Protein 6R45 (pdb70)

Foldseek 3Di:
DDDKDKDKAQDDPVCLVLVLQLQQCFVDPPGRVCVQPVPCSSLSSCLQPVLCVVPPSRQKIFMAIRVRRGFKMKGKFLALVVSVVCCVPPVLVVSCVVAPADDPCPVPDGPSNLLSPLSVVADRPDPPCVQWGIEMDMGGHPVDDLVNVLVVVVVSVVVSVVVPIQKYKYKDQPVPVVVVVSCVVSPKAFDDWDQGSNTTTTIIMDTD/DKDKDKAADDPVCLVVQLQLQCVQVDCVQPVPCSSLSCLQAPVLCVVPPSRQKIFMAISVRRTFKMKGKFLAPVVSQVCCLVPSLVVSCVVQDQDDPPPVVDRPSNLSSNLSVVADTDDPPCVQWRIEMGMTGHPPDDLVVVLVVVVVSVCVSVVVVTQKYKYWAQPPPVVVVVSCVVVPWDFDAWDCSRPTITTIIMDTD

Structure (mmCIF, N/CA/C/O backbone):
data_6R45
#
_entry.id   6R45
#
_cell.length_a   43.250
_cell.length_b   43.520
_cell.length_c   59.840
_cell.angle_alpha   87.52
_cell.angle_beta   85.24
_cell.angle_gamma   87.58
#
_symmetry.space_group_name_H-M   'P 1'
#
loop_
_entity.id
_entity.type
_entity.pdbx_description
1 polymer O-GlcNAcase
2 non-polymer 2-AMINO-2-HYDROXYMETHYL-PROPANE-1,3-DIOL
3 water water
#
loop_
_atom_site.group_PDB
_atom_site.id
_atom_site.type_symbol
_atom_site.label_atom_id
_atom_site.label_alt_id
_atom_site.label_comp_id
_atom_site.label_asym_id
_atom_site.label_entity_id
_atom_site.label_seq_id
_atom_site.pdbx_PDB_ins_code
_atom_site.Cartn_x
_atom_site.Cartn_y
_atom_site.Cartn_z
_atom_site.occupancy
_atom_site.B_iso_or_equiv
_atom_site.auth_seq_id
_atom_site.auth_comp_id
_atom_site.auth_asym_id
_atom_site.auth_atom_id
_atom_site.pdbx_PDB_model_num
ATOM 1 N N . LYS A 1 3 ? 12.834 -25.786 75.009 1.00 48.13 515 LYS A N 1
ATOM 2 C CA . LYS A 1 3 ? 13.311 -25.630 76.416 1.00 46.94 515 LYS A CA 1
ATOM 3 C C . LYS A 1 3 ? 13.714 -24.168 76.673 1.00 42.74 515 LYS A C 1
ATOM 4 O O . LYS A 1 3 ? 13.404 -23.707 77.772 1.00 47.63 515 LYS A O 1
ATOM 10 N N . ASN A 1 4 ? 14.364 -23.473 75.723 1.00 40.08 516 ASN A N 1
ATOM 11 C CA . ASN A 1 4 ? 14.600 -21.996 75.773 1.00 36.65 516 ASN A CA 1
ATOM 12 C C . ASN A 1 4 ? 13.323 -21.246 75.365 1.00 31.75 516 ASN A C 1
ATOM 13 O O . ASN A 1 4 ? 12.726 -21.609 74.339 1.00 26.83 516 ASN A O 1
ATOM 18 N N . SER A 1 5 ? 12.974 -20.188 76.110 1.00 28.52 517 SER A N 1
ATOM 19 C CA . SER A 1 5 ? 11.721 -19.395 75.955 1.00 26.71 517 SER A CA 1
ATOM 20 C C . SER A 1 5 ? 12.056 -17.903 75.903 1.00 26.09 517 SER A C 1
ATOM 21 O O . SER A 1 5 ? 12.865 -17.441 76.728 1.00 26.95 517 SER A O 1
ATOM 24 N N . ASP A 1 6 ? 11.465 -17.197 74.954 1.00 19.59 518 ASP A N 1
ATOM 25 C CA . ASP A 1 6 ? 11.458 -15.723 74.873 1.00 20.27 518 ASP A CA 1
ATOM 26 C C . ASP A 1 6 ? 9.999 -15.297 74.852 1.00 19.24 518 ASP A C 1
ATOM 27 O O . ASP A 1 6 ? 9.160 -16.009 74.247 1.00 19.03 518 ASP A O 1
ATOM 32 N N . ALA A 1 7 ? 9.685 -14.197 75.504 1.00 16.39 519 ALA A N 1
ATOM 33 C CA . ALA A 1 7 ? 8.277 -13.741 75.549 1.00 17.48 519 ALA A CA 1
ATOM 34 C C . ALA A 1 7 ? 8.233 -12.307 75.030 1.00 17.37 519 ALA A C 1
ATOM 35 O O . ALA A 1 7 ? 8.831 -11.416 75.660 1.00 20.62 519 ALA A O 1
ATOM 37 N N . TYR A 1 8 ? 7.607 -12.140 73.877 1.00 15.45 520 TYR A N 1
ATOM 38 C CA . TYR A 1 8 ? 7.435 -10.855 73.176 1.00 15.81 520 TYR A CA 1
ATOM 39 C C . TYR A 1 8 ? 6.113 -10.237 73.619 1.00 16.69 520 TYR A C 1
ATOM 40 O O . TYR A 1 8 ? 5.152 -10.928 73.897 1.00 17.72 520 TYR A O 1
ATOM 49 N N . VAL A 1 9 ? 6.099 -8.920 73.656 1.00 15.73 521 VAL A N 1
ATOM 50 C CA . VAL A 1 9 ? 4.898 -8.107 73.916 1.00 14.46 521 VAL A CA 1
ATOM 51 C C . VAL A 1 9 ? 4.604 -7.272 72.682 1.00 14.45 521 VAL A C 1
ATOM 52 O O . VAL A 1 9 ? 5.482 -6.507 72.219 1.00 13.72 521 VAL A O 1
ATOM 56 N N . ILE A 1 10 ? 3.374 -7.356 72.211 1.00 13.72 522 ILE A N 1
ATOM 57 C CA . ILE A 1 10 ? 2.846 -6.362 71.268 1.00 14.68 522 ILE A CA 1
ATOM 58 C C . ILE A 1 10 ? 1.849 -5.518 72.057 1.00 15.42 522 ILE A C 1
ATOM 59 O O . ILE A 1 10 ? 0.971 -6.035 72.731 1.00 13.52 522 ILE A O 1
ATOM 64 N N . ARG A 1 11 ? 1.986 -4.206 71.980 1.00 15.28 523 ARG A N 1
ATOM 65 C CA . ARG A 1 11 ? 1.140 -3.380 72.841 1.00 16.76 523 ARG A CA 1
ATOM 66 C C . ARG A 1 11 ? 0.986 -2.033 72.169 1.00 17.22 523 ARG A C 1
ATOM 67 O O . ARG A 1 11 ? 1.807 -1.646 71.335 1.00 16.52 523 ARG A O 1
ATOM 75 N N . PRO A 1 12 ? -0.062 -1.287 72.536 1.00 18.10 524 PRO A N 1
ATOM 76 C CA . PRO A 1 12 ? -0.266 0.049 71.984 1.00 16.89 524 PRO A CA 1
ATOM 77 C C . PRO A 1 12 ? 0.917 0.964 72.306 1.00 17.15 524 PRO A C 1
ATOM 78 O O . PRO A 1 12 ? 1.535 0.926 73.387 1.00 15.85 524 PRO A O 1
ATOM 82 N N . PHE A 1 13 ? 1.188 1.828 71.338 1.00 16.72 525 PHE A N 1
ATOM 83 C CA . PHE A 1 13 ? 2.183 2.902 71.442 1.00 17.09 525 PHE A CA 1
ATOM 84 C C . PHE A 1 13 ? 1.858 3.763 72.666 1.00 17.82 525 PHE A C 1
ATOM 85 O O . PHE A 1 13 ? 0.654 3.989 72.943 1.00 17.85 525 PHE A O 1
ATOM 93 N N . MET A 1 14 ? 2.895 4.200 73.364 1.00 18.99 526 MET A N 1
ATOM 94 C CA . MET A 1 14 ? 2.803 5.285 74.394 1.00 23.02 526 MET A CA 1
ATOM 95 C C . MET A 1 14 ? 3.758 6.403 73.983 1.00 21.47 526 MET A C 1
ATOM 96 O O . MET A 1 14 ? 4.844 6.131 73.480 1.00 18.76 526 MET A O 1
ATOM 101 N N . PRO A 1 15 ? 3.418 7.700 74.185 1.00 24.03 527 PRO A N 1
ATOM 102 C CA . PRO A 1 15 ? 4.319 8.793 73.798 1.00 23.16 527 PRO A CA 1
ATOM 103 C C . PRO A 1 15 ? 5.787 8.612 74.178 1.00 21.18 527 PRO A C 1
ATOM 104 O O . PRO A 1 15 ? 6.644 9.103 73.466 1.00 20.46 527 PRO A O 1
ATOM 108 N N . SER A 1 16 ? 6.065 7.919 75.289 1.00 22.92 528 SER A N 1
ATOM 109 C CA . SER A 1 16 ? 7.447 7.675 75.776 1.00 22.31 528 SER A CA 1
ATOM 110 C C . SER A 1 16 ? 8.221 6.799 74.788 1.00 21.68 528 SER A C 1
ATOM 111 O O . SER A 1 16 ? 9.477 6.728 74.883 1.00 23.49 528 SER A O 1
ATOM 114 N N . ASP A 1 17 ? 7.516 6.091 73.895 1.00 19.68 529 ASP A N 1
ATOM 115 C CA . ASP A 1 17 ? 8.184 5.196 72.916 1.00 19.00 529 ASP A CA 1
ATOM 116 C C . ASP A 1 17 ? 8.853 5.975 71.778 1.00 19.09 529 ASP A C 1
ATOM 117 O O . ASP A 1 17 ? 9.676 5.378 71.050 1.00 18.73 529 ASP A O 1
ATOM 122 N N . GLU A 1 18 ? 8.474 7.238 71.599 1.00 21.68 530 GLU A N 1
ATOM 123 C CA . GLU A 1 18 ? 8.725 7.970 70.340 1.00 20.84 530 GLU A CA 1
ATOM 124 C C . GLU A 1 18 ? 10.227 7.979 70.096 1.00 19.41 530 GLU A C 1
ATOM 125 O O . GLU A 1 18 ? 10.620 7.620 69.004 1.00 17.82 530 GLU A O 1
ATOM 131 N N . GLU A 1 19 ? 11.052 8.290 71.101 1.00 20.92 531 GLU A N 1
ATOM 132 C CA . GLU A 1 19 ? 12.506 8.440 70.878 1.00 23.28 531 GLU A CA 1
ATOM 133 C C . GLU A 1 19 ? 13.093 7.122 70.384 1.00 21.63 531 GLU A C 1
ATOM 134 O O . GLU A 1 19 ? 13.888 7.142 69.412 1.00 19.25 531 GLU A O 1
ATOM 140 N N . THR A 1 20 ? 12.726 6.006 71.020 1.00 20.92 532 THR A N 1
ATOM 141 C CA . THR A 1 20 ? 13.303 4.688 70.681 1.00 20.65 532 THR A CA 1
ATOM 142 C C . THR A 1 20 ? 12.806 4.306 69.280 1.00 18.06 532 THR A C 1
ATOM 143 O O . THR A 1 20 ? 13.578 3.773 68.464 1.00 19.40 532 THR A O 1
ATOM 147 N N . LEU A 1 21 ? 11.538 4.569 69.008 1.00 18.00 533 LEU A N 1
ATOM 148 C CA . LEU A 1 21 ? 10.989 4.270 67.669 1.00 17.18 533 LEU A CA 1
ATOM 149 C C . LEU A 1 21 ? 11.702 5.110 66.617 1.00 18.02 533 LEU A C 1
ATOM 150 O O . LEU A 1 21 ? 12.020 4.548 65.584 1.00 18.02 533 LEU A O 1
ATOM 155 N N . TYR A 1 22 ? 11.908 6.411 66.868 1.00 17.92 534 TYR A N 1
ATOM 156 C CA . TYR A 1 22 ? 12.645 7.278 65.910 1.00 18.80 534 TYR A CA 1
ATOM 157 C C . TYR A 1 22 ? 14.039 6.705 65.663 1.00 20.01 534 TYR A C 1
ATOM 158 O O . TYR A 1 22 ? 14.497 6.751 64.519 1.00 18.89 534 TYR A O 1
ATOM 167 N N . ASP A 1 23 ? 14.664 6.108 66.685 1.00 21.56 535 ASP A N 1
ATOM 168 C CA . ASP A 1 23 ? 16.027 5.534 66.547 1.00 23.07 535 ASP A CA 1
ATOM 169 C C . ASP A 1 23 ? 15.961 4.346 65.614 1.00 22.63 535 ASP A C 1
ATOM 170 O O . ASP A 1 23 ? 16.790 4.256 64.719 1.00 20.68 535 ASP A O 1
ATOM 175 N N . LEU A 1 24 ? 14.966 3.488 65.827 1.00 22.83 536 LEU A N 1
ATOM 176 C CA . LEU A 1 24 ? 14.747 2.262 65.018 1.00 24.08 536 LEU A CA 1
ATOM 177 C C . LEU A 1 24 ? 14.497 2.677 63.550 1.00 21.95 536 LEU A C 1
ATOM 178 O O . LEU A 1 24 ? 15.109 2.077 62.627 1.00 24.41 536 LEU A O 1
ATOM 183 N N . CYS A 1 25 ? 13.644 3.680 63.318 1.00 21.31 537 CYS A N 1
ATOM 184 C CA . CYS A 1 25 ? 13.363 4.256 61.969 1.00 21.48 537 CYS A CA 1
ATOM 185 C C . CYS A 1 25 ? 14.660 4.714 61.271 1.00 22.99 537 CYS A C 1
ATOM 186 O O . CYS A 1 25 ? 14.885 4.340 60.106 1.00 23.65 537 CYS A O 1
ATOM 189 N N . LEU A 1 26 ? 15.502 5.447 61.996 1.00 23.07 538 LEU A N 1
ATOM 190 C CA . LEU A 1 26 ? 16.777 6.030 61.496 1.00 24.48 538 LEU A CA 1
ATOM 191 C C . LEU A 1 26 ? 17.727 4.901 61.117 1.00 26.67 538 LEU A C 1
ATOM 192 O O . LEU A 1 26 ? 18.236 4.924 59.991 1.00 26.34 538 LEU A O 1
ATOM 197 N N . LYS A 1 27 ? 17.881 3.901 61.986 1.00 29.89 539 LYS A N 1
ATOM 198 C CA . LYS A 1 27 ? 18.796 2.751 61.731 1.00 31.47 539 LYS A CA 1
ATOM 199 C C . LYS A 1 27 ? 18.299 1.919 60.542 1.00 35.15 539 LYS A C 1
ATOM 200 O O . LYS A 1 27 ? 19.130 1.279 59.886 1.00 36.12 539 LYS A O 1
ATOM 206 N N . SER A 1 28 ? 16.995 1.939 60.264 1.00 31.65 540 SER A N 1
ATOM 207 C CA . SER A 1 28 ? 16.316 1.071 59.267 1.00 32.54 540 SER A CA 1
ATOM 208 C C . SER A 1 28 ? 16.182 1.753 57.909 1.00 28.58 540 SER A C 1
ATOM 209 O O . SER A 1 28 ? 15.799 1.038 56.971 1.00 27.11 540 SER A O 1
ATOM 212 N N . CYS A 1 29 ? 16.372 3.072 57.773 1.00 28.90 541 CYS A N 1
ATOM 213 C CA . CYS A 1 29 ? 15.815 3.786 56.584 1.00 29.96 541 CYS A CA 1
ATOM 214 C C . CYS A 1 29 ? 16.682 3.587 55.334 1.00 31.21 541 CYS A C 1
ATOM 215 O O . CYS A 1 29 ? 16.150 3.843 54.242 1.00 30.19 541 CYS A O 1
ATOM 218 N N . ILE A 1 30 ? 17.957 3.211 55.472 1.00 32.06 542 ILE A N 1
ATOM 219 C CA . ILE A 1 30 ? 18.893 3.039 54.317 1.00 39.42 542 ILE A CA 1
ATOM 220 C C . ILE A 1 30 ? 19.424 1.604 54.323 1.00 41.51 542 ILE A C 1
ATOM 221 O O . ILE A 1 30 ? 19.721 1.088 55.429 1.00 44.06 542 ILE A O 1
ATOM 226 N N . GLU A 1 31 ? 19.563 1.017 53.131 1.00 42.99 543 GLU A N 1
ATOM 227 C CA . GLU A 1 31 ? 20.028 -0.382 52.925 1.00 45.06 543 GLU A CA 1
ATOM 228 C C . GLU A 1 31 ? 21.488 -0.469 53.388 1.00 48.41 543 GLU A C 1
ATOM 229 O O . GLU A 1 31 ? 22.293 0.370 52.934 1.00 44.15 543 GLU A O 1
ATOM 235 N N . ASN A 1 32 ? 21.794 -1.413 54.289 1.00 55.09 544 ASN A N 1
ATOM 236 C CA . ASN A 1 32 ? 23.169 -1.733 54.765 1.00 62.81 544 ASN A CA 1
ATOM 237 C C . ASN A 1 32 ? 23.828 -0.443 55.252 1.00 65.56 544 ASN A C 1
ATOM 238 O O . ASN A 1 32 ? 24.945 -0.112 54.794 1.00 61.78 544 ASN A O 1
ATOM 243 N N . SER A 1 33 ? 23.123 0.265 56.127 1.00 66.88 545 SER A N 1
ATOM 244 C CA . SER A 1 33 ? 23.596 1.500 56.791 1.00 64.92 545 SER A CA 1
ATOM 245 C C . SER A 1 33 ? 22.562 1.918 57.829 1.00 65.20 545 SER A C 1
ATOM 246 O O . SER A 1 33 ? 21.387 2.092 57.457 1.00 72.71 545 SER A O 1
ATOM 249 N N . ASN A 1 34 ? 22.992 2.046 59.078 1.00 65.04 546 ASN A N 1
ATOM 250 C CA . ASN A 1 34 ? 22.292 2.906 60.060 1.00 73.27 546 ASN A CA 1
ATOM 251 C C . ASN A 1 34 ? 22.339 4.335 59.502 1.00 67.12 546 ASN A C 1
ATOM 252 O O . ASN A 1 34 ? 23.431 4.809 59.127 1.00 63.28 546 ASN A O 1
ATOM 257 N N . GLY A 1 35 ? 21.171 4.964 59.394 1.00 63.73 547 GLY A N 1
ATOM 258 C CA . GLY A 1 35 ? 21.023 6.338 58.893 1.00 58.22 547 GLY A CA 1
ATOM 259 C C . GLY A 1 35 ? 21.584 7.354 59.864 1.00 54.52 547 GLY A C 1
ATOM 260 O O . GLY A 1 35 ? 21.608 8.536 59.511 1.00 57.87 547 GLY A O 1
ATOM 261 N N . ASP A 1 36 ? 22.006 6.922 61.056 1.00 55.24 548 ASP A N 1
ATOM 262 C CA . ASP A 1 36 ? 22.560 7.817 62.109 1.00 56.45 548 ASP A CA 1
ATOM 263 C C . ASP A 1 36 ? 23.838 8.500 61.601 1.00 52.97 548 ASP A C 1
ATOM 264 O O . ASP A 1 36 ? 24.125 9.605 62.097 1.00 57.43 548 ASP A O 1
ATOM 269 N N . GLU A 1 37 ? 24.545 7.908 60.631 1.00 53.50 549 GLU A N 1
ATOM 270 C CA . GLU A 1 37 ? 25.836 8.444 60.116 1.00 52.19 549 GLU A CA 1
ATOM 271 C C . GLU A 1 37 ? 25.633 9.179 58.783 1.00 47.37 549 GLU A C 1
ATOM 272 O O . GLU A 1 37 ? 26.626 9.713 58.264 1.00 49.18 549 GLU A O 1
ATOM 278 N N . ILE A 1 38 ? 24.405 9.224 58.257 1.00 43.03 550 ILE A N 1
ATOM 279 C CA . ILE A 1 38 ? 24.061 9.981 57.013 1.00 41.24 550 ILE A CA 1
ATOM 280 C C . ILE A 1 38 ? 23.129 11.163 57.344 1.00 38.54 550 ILE A C 1
ATOM 281 O O . ILE A 1 38 ? 23.255 12.207 56.655 1.00 38.38 550 ILE A O 1
ATOM 286 N N . TYR A 1 39 ? 22.239 11.022 58.345 1.00 34.09 551 TYR A N 1
ATOM 287 C CA . TYR A 1 39 ? 21.289 12.071 58.813 1.00 32.60 551 TYR A CA 1
ATOM 288 C C . TYR A 1 39 ? 21.889 12.731 60.057 1.00 35.13 551 TYR A C 1
ATOM 289 O O . TYR A 1 39 ? 21.354 12.628 61.171 1.00 38.44 551 TYR A O 1
ATOM 298 N N . LYS A 1 40 ? 23.015 13.402 59.830 1.00 37.87 552 LYS A N 1
ATOM 299 C CA . LYS A 1 40 ? 23.911 13.980 60.862 1.00 41.35 552 LYS A CA 1
ATOM 300 C C . LYS A 1 40 ? 23.285 15.265 61.421 1.00 39.03 552 LYS A C 1
ATOM 301 O O . LYS A 1 40 ? 23.538 15.559 62.595 1.00 43.05 552 LYS A O 1
ATOM 307 N N . ARG A 1 41 ? 22.493 15.989 60.619 1.00 35.57 553 ARG A N 1
ATOM 308 C CA . ARG A 1 41 ? 21.958 17.337 60.962 1.00 35.13 553 ARG A CA 1
ATOM 309 C C . ARG A 1 41 ? 20.628 17.231 61.710 1.00 31.94 553 ARG A C 1
ATOM 310 O O . ARG A 1 41 ? 20.472 17.925 62.736 1.00 31.06 553 ARG A O 1
ATOM 318 N N . GLU A 1 42 ? 19.661 16.473 61.193 1.00 27.57 554 GLU A N 1
ATOM 319 C CA . GLU A 1 42 ? 18.306 16.423 61.801 1.00 26.74 554 GLU A CA 1
ATOM 320 C C . GLU A 1 42 ? 17.808 14.989 61.697 1.00 24.98 554 GLU A C 1
ATOM 321 O O . GLU A 1 42 ? 16.880 14.708 60.952 1.00 23.84 554 GLU A O 1
ATOM 327 N N . PRO A 1 43 ? 18.399 14.058 62.467 1.00 23.76 555 PRO A N 1
ATOM 328 C CA . PRO A 1 43 ? 18.079 12.639 62.310 1.00 23.55 555 PRO A CA 1
ATOM 329 C C . PRO A 1 43 ? 16.618 12.330 62.632 1.00 20.97 555 PRO A C 1
ATOM 330 O O . PRO A 1 43 ? 16.155 11.305 62.150 1.00 21.09 555 PRO A O 1
ATOM 334 N N . ARG A 1 44 ? 15.920 13.211 63.363 1.00 20.41 556 ARG A N 1
ATOM 335 C CA . ARG A 1 44 ? 14.477 13.011 63.683 1.00 20.96 556 ARG A CA 1
ATOM 336 C C . ARG A 1 44 ? 13.581 13.173 62.444 1.00 18.79 556 ARG A C 1
ATOM 337 O O . ARG A 1 44 ? 12.406 12.783 62.526 1.00 16.67 556 ARG A O 1
ATOM 345 N N . ILE A 1 45 ? 14.082 13.694 61.326 1.00 17.20 557 ILE A N 1
ATOM 346 C CA . ILE A 1 45 ? 13.226 13.877 60.118 1.00 17.31 557 ILE A CA 1
ATOM 347 C C . ILE A 1 45 ? 12.782 12.492 59.593 1.00 15.30 557 ILE A C 1
ATOM 348 O O . ILE A 1 45 ? 11.689 12.405 59.015 1.00 16.51 557 ILE A O 1
ATOM 353 N N . ILE A 1 46 ? 13.569 11.441 59.824 1.00 15.22 558 ILE A N 1
ATOM 354 C CA . ILE A 1 46 ? 13.218 10.069 59.366 1.00 16.98 558 ILE A CA 1
ATOM 355 C C . ILE A 1 46 ? 11.996 9.598 60.147 1.00 15.60 558 ILE A C 1
ATOM 356 O O . ILE A 1 46 ? 11.050 9.190 59.485 1.00 15.32 558 ILE A O 1
ATOM 361 N N . GLY A 1 47 ? 12.065 9.550 61.478 1.00 15.05 559 GLY A N 1
ATOM 362 C CA . GLY A 1 47 ? 10.888 9.229 62.299 1.00 15.71 559 GLY A CA 1
ATOM 363 C C . GLY A 1 47 ? 9.704 10.111 61.946 1.00 15.13 559 GLY A C 1
ATOM 364 O O . GLY A 1 47 ? 8.567 9.627 61.831 1.00 15.68 559 GLY A O 1
ATOM 365 N N . ASP A 1 48 ? 9.941 11.382 61.691 1.00 15.90 560 ASP A N 1
ATOM 366 C CA . ASP A 1 48 ? 8.826 12.308 61.384 1.00 16.35 560 ASP A CA 1
ATOM 367 C C . ASP A 1 48 ? 8.144 11.855 60.090 1.00 16.86 560 ASP A C 1
ATOM 368 O O . ASP A 1 48 ? 6.861 11.877 60.044 1.00 16.52 560 ASP A O 1
ATOM 373 N N . ARG A 1 49 ? 8.957 11.483 59.097 1.00 17.07 561 ARG A N 1
ATOM 374 C CA . ARG A 1 49 ? 8.442 10.949 57.806 1.00 17.37 561 ARG A CA 1
ATOM 375 C C . ARG A 1 49 ? 7.734 9.608 58.036 1.00 17.75 561 ARG A C 1
ATOM 376 O O . ARG A 1 49 ? 6.545 9.494 57.622 1.00 18.11 561 ARG A O 1
ATOM 384 N N . ASP A 1 50 ? 8.406 8.667 58.705 1.00 16.83 562 ASP A N 1
ATOM 385 C CA . ASP A 1 50 ? 7.914 7.254 58.785 1.00 19.16 562 ASP A CA 1
ATOM 386 C C . ASP A 1 50 ? 6.720 7.140 59.749 1.00 17.83 562 ASP A C 1
ATOM 387 O O . ASP A 1 50 ? 5.782 6.318 59.502 1.00 17.37 562 ASP A O 1
ATOM 392 N N . LEU A 1 51 ? 6.770 7.812 60.899 1.00 17.54 563 LEU A N 1
ATOM 393 C CA . LEU A 1 51 ? 5.799 7.589 62.010 1.00 16.63 563 LEU A CA 1
ATOM 394 C C . LEU A 1 51 ? 5.078 8.852 62.451 1.00 14.36 563 LEU A C 1
ATOM 395 O O . LEU A 1 51 ? 4.107 8.690 63.113 1.00 13.89 563 LEU A O 1
ATOM 400 N N . GLY A 1 52 ? 5.625 10.043 62.192 1.00 13.16 564 GLY A N 1
ATOM 401 C CA . GLY A 1 52 ? 5.100 11.312 62.719 1.00 14.12 564 GLY A CA 1
ATOM 402 C C . GLY A 1 52 ? 3.613 11.469 62.495 1.00 13.28 564 GLY A C 1
ATOM 403 O O . GLY A 1 52 ? 2.910 11.926 63.424 1.00 15.56 564 GLY A O 1
ATOM 404 N N . ALA A 1 53 ? 3.120 11.128 61.298 1.00 13.24 565 ALA A N 1
ATOM 405 C CA . ALA A 1 53 ? 1.686 11.292 60.984 1.00 13.55 565 ALA A CA 1
ATOM 406 C C . ALA A 1 53 ? 0.864 10.383 61.902 1.00 14.54 565 ALA A C 1
ATOM 407 O O . ALA A 1 53 ? -0.227 10.785 62.294 1.00 13.88 565 ALA A O 1
ATOM 409 N N . TYR A 1 54 ? 1.325 9.148 62.152 1.00 13.87 566 TYR A N 1
ATOM 410 C CA . TYR A 1 54 ? 0.560 8.230 63.047 1.00 13.58 566 TYR A CA 1
ATOM 411 C C . TYR A 1 54 ? 0.537 8.827 64.456 1.00 13.47 566 TYR A C 1
ATOM 412 O O . TYR A 1 54 ? -0.511 8.833 65.048 1.00 14.49 566 TYR A O 1
ATOM 421 N N . ILE A 1 55 ? 1.685 9.276 64.962 1.00 15.48 567 ILE A N 1
ATOM 422 C CA . ILE A 1 55 ? 1.802 9.730 66.374 1.00 15.54 567 ILE A CA 1
ATOM 423 C C . ILE A 1 55 ? 0.889 10.947 66.527 1.00 17.89 567 ILE A C 1
ATOM 424 O O . ILE A 1 55 ? 0.165 11.043 67.552 1.00 16.74 567 ILE A O 1
ATOM 429 N N . TYR A 1 56 ? 0.874 11.795 65.497 1.00 17.57 568 TYR A N 1
ATOM 430 C CA . TYR A 1 56 ? 0.114 13.064 65.486 1.00 20.14 568 TYR A CA 1
ATOM 431 C C . TYR A 1 56 ? -1.379 12.788 65.353 1.00 19.91 568 TYR A C 1
ATOM 432 O O . TYR A 1 56 ? -2.117 13.359 66.161 1.00 22.12 568 TYR A O 1
ATOM 441 N N . LEU A 1 57 ? -1.805 11.996 64.371 1.00 18.24 569 LEU A N 1
ATOM 442 C CA . LEU A 1 57 ? -3.225 11.852 63.956 1.00 19.63 569 LEU A CA 1
ATOM 443 C C . LEU A 1 57 ? -3.896 10.673 64.660 1.00 19.61 569 LEU A C 1
ATOM 444 O O . LEU A 1 57 ? -5.119 10.765 64.942 1.00 19.40 569 LEU A O 1
ATOM 449 N N . HIS A 1 58 ? -3.188 9.550 64.790 1.00 17.80 570 HIS A N 1
ATOM 450 C CA . HIS A 1 58 ? -3.817 8.261 65.166 1.00 17.84 570 HIS A CA 1
ATOM 451 C C . HIS A 1 58 ? -2.852 7.382 65.946 1.00 16.30 570 HIS A C 1
ATOM 452 O O . HIS A 1 58 ? -2.513 6.279 65.502 1.00 15.77 570 HIS A O 1
ATOM 459 N N . PRO A 1 59 ? -2.387 7.806 67.137 1.00 16.78 571 PRO A N 1
ATOM 460 C CA . PRO A 1 59 ? -1.438 7.000 67.907 1.00 17.24 571 PRO A CA 1
ATOM 461 C C . PRO A 1 59 ? -2.017 5.624 68.244 1.00 16.70 571 PRO A C 1
ATOM 462 O O . PRO A 1 59 ? -1.232 4.716 68.423 1.00 16.94 571 PRO A O 1
ATOM 466 N N . GLU A 1 60 ? -3.354 5.501 68.299 1.00 17.23 572 GLU A N 1
ATOM 467 C CA . GLU A 1 60 ? -4.047 4.222 68.602 1.00 18.07 572 GLU A CA 1
ATOM 468 C C . GLU A 1 60 ? -3.831 3.222 67.462 1.00 17.96 572 GLU A C 1
ATOM 469 O O . GLU A 1 60 ? -4.101 2.030 67.669 1.00 16.73 572 GLU A O 1
ATOM 475 N N . TYR A 1 61 ? -3.355 3.671 66.299 1.00 16.05 573 TYR A N 1
ATOM 476 C CA . TYR A 1 61 ? -3.066 2.772 65.160 1.00 16.57 573 TYR A CA 1
ATOM 477 C C . TYR A 1 61 ? -1.716 2.071 65.336 1.00 15.55 573 TYR A C 1
ATOM 478 O O . TYR A 1 61 ? -1.427 1.147 64.567 1.00 15.84 573 TYR A O 1
ATOM 487 N N . ILE A 1 62 ? -0.878 2.535 66.261 1.00 14.76 574 ILE A N 1
ATOM 488 C CA . ILE A 1 62 ? 0.545 2.121 66.371 1.00 14.81 574 ILE A CA 1
ATOM 489 C C . ILE A 1 62 ? 0.661 1.070 67.475 1.00 13.99 574 ILE A C 1
ATOM 490 O O . ILE A 1 62 ? 0.226 1.334 68.591 1.00 15.26 574 ILE A O 1
ATOM 495 N N . TYR A 1 63 ? 1.213 -0.076 67.155 1.00 15.53 575 TYR A N 1
ATOM 496 C CA . TYR A 1 63 ? 1.573 -1.146 68.107 1.00 15.01 575 TYR A CA 1
ATOM 497 C C . TYR A 1 63 ? 3.091 -1.294 68.111 1.00 16.21 575 TYR A C 1
ATOM 498 O O . TYR A 1 63 ? 3.703 -1.265 67.028 1.00 17.28 575 TYR A O 1
ATOM 507 N N . VAL A 1 64 ? 3.651 -1.438 69.298 1.00 14.37 576 VAL A N 1
ATOM 508 C CA . VAL A 1 64 ? 5.104 -1.536 69.547 1.00 14.63 576 VAL A CA 1
ATOM 509 C C . VAL A 1 64 ? 5.416 -2.953 70.019 1.00 15.18 576 VAL A C 1
ATOM 510 O O . VAL A 1 64 ? 4.666 -3.494 70.857 1.00 14.81 576 VAL A O 1
ATOM 514 N N . LEU A 1 65 ? 6.470 -3.548 69.462 1.00 14.00 577 LEU A N 1
ATOM 515 C CA . LEU A 1 65 ? 6.910 -4.899 69.847 1.00 14.09 577 LEU A CA 1
ATOM 516 C C . LEU A 1 65 ? 8.072 -4.772 70.828 1.00 14.44 577 LEU A C 1
ATOM 517 O O . LEU A 1 65 ? 9.079 -4.122 70.468 1.00 12.69 577 LEU A O 1
ATOM 522 N N . GLU A 1 66 ? 7.952 -5.400 71.999 1.00 15.22 578 GLU A N 1
ATOM 523 C CA . GLU A 1 66 ? 9.044 -5.548 72.993 1.00 17.06 578 GLU A CA 1
ATOM 524 C C . GLU A 1 66 ? 9.555 -6.988 73.003 1.00 17.91 578 GLU A C 1
ATOM 525 O O . GLU A 1 66 ? 8.715 -7.913 72.951 1.00 18.79 578 GLU A O 1
ATOM 531 N N . ASP A 1 67 ? 10.869 -7.174 73.079 1.00 17.33 579 ASP A N 1
ATOM 532 C CA . ASP A 1 67 ? 11.484 -8.520 73.216 1.00 18.87 579 ASP A CA 1
ATOM 533 C C . ASP A 1 67 ? 11.460 -8.961 74.673 1.00 18.83 579 ASP A C 1
ATOM 534 O O . ASP A 1 67 ? 10.885 -8.235 75.499 1.00 19.87 579 ASP A O 1
ATOM 539 N N . ASP A 1 68 ? 12.115 -10.094 74.965 1.00 21.28 580 ASP A N 1
ATOM 540 C CA . ASP A 1 68 ? 12.063 -10.798 76.271 1.00 21.81 580 ASP A CA 1
ATOM 541 C C . ASP A 1 68 ? 12.668 -9.936 77.388 1.00 24.13 580 ASP A C 1
ATOM 542 O O . ASP A 1 68 ? 12.255 -10.118 78.552 1.00 24.14 580 ASP A O 1
ATOM 547 N N . ARG A 1 69 ? 13.558 -8.999 77.047 1.00 28.00 581 ARG A N 1
ATOM 548 C CA . ARG A 1 69 ? 14.193 -8.067 78.008 1.00 30.28 581 ARG A CA 1
ATOM 549 C C . ARG A 1 69 ? 13.764 -6.625 77.734 1.00 31.77 581 ARG A C 1
ATOM 550 O O . ARG A 1 69 ? 14.606 -5.716 77.921 1.00 28.87 581 ARG A O 1
ATOM 558 N N . ASP A 1 70 ? 12.517 -6.414 77.299 1.00 27.20 582 ASP A N 1
ATOM 559 C CA . ASP A 1 70 ? 11.847 -5.084 77.247 1.00 26.96 582 ASP A CA 1
ATOM 560 C C . ASP A 1 70 ? 12.409 -4.145 76.171 1.00 26.11 582 ASP A C 1
ATOM 561 O O . ASP A 1 70 ? 11.946 -2.999 76.125 1.00 28.08 582 ASP A O 1
ATOM 566 N N . LYS A 1 71 ? 13.342 -4.579 75.326 1.00 25.60 583 LYS A N 1
ATOM 567 C CA . LYS A 1 71 ? 13.825 -3.744 74.198 1.00 24.39 583 LYS A CA 1
ATOM 568 C C . LYS A 1 71 ? 12.715 -3.609 73.151 1.00 20.55 583 LYS A C 1
ATOM 569 O O . LYS A 1 71 ? 12.176 -4.652 72.726 1.00 18.31 583 LYS A O 1
ATOM 575 N N . ILE A 1 72 ? 12.404 -2.383 72.744 1.00 18.79 584 ILE A N 1
ATOM 576 C CA . ILE A 1 72 ? 11.552 -2.106 71.552 1.00 20.11 584 ILE A CA 1
ATOM 577 C C . ILE A 1 72 ? 12.333 -2.559 70.307 1.00 18.70 584 ILE A C 1
ATOM 578 O O . ILE A 1 72 ? 13.421 -2.031 70.038 1.00 17.18 584 ILE A O 1
ATOM 583 N N . CYS A 1 73 ? 11.832 -3.565 69.599 1.00 18.29 585 CYS A N 1
ATOM 584 C CA . CYS A 1 73 ? 12.520 -4.179 68.435 1.00 16.98 585 CYS A CA 1
ATOM 585 C C . CYS A 1 73 ? 11.615 -4.132 67.187 1.00 14.96 585 CYS A C 1
ATOM 586 O O . CYS A 1 73 ? 11.954 -4.712 66.156 1.00 16.67 585 CYS A O 1
ATOM 589 N N . GLY A 1 74 ? 10.523 -3.396 67.234 1.00 15.24 586 GLY A N 1
ATOM 590 C CA . GLY A 1 74 ? 9.713 -3.216 66.026 1.00 15.24 586 GLY A CA 1
ATOM 591 C C . GLY A 1 74 ? 8.467 -2.441 66.293 1.00 15.55 586 GLY A C 1
ATOM 592 O O . GLY A 1 74 ? 8.122 -2.190 67.443 1.00 15.01 586 GLY A O 1
ATOM 593 N N . TYR A 1 75 ? 7.784 -2.061 65.233 1.00 14.73 587 TYR A N 1
ATOM 594 C CA . TYR A 1 75 ? 6.437 -1.456 65.348 1.00 16.38 587 TYR A CA 1
ATOM 595 C C . TYR A 1 75 ? 5.642 -1.801 64.103 1.00 15.33 587 TYR A C 1
ATOM 596 O O . TYR A 1 75 ? 6.203 -2.188 63.044 1.00 14.92 587 TYR A O 1
ATOM 605 N N . LEU A 1 76 ? 4.334 -1.811 64.292 1.00 18.06 588 LEU A N 1
ATOM 606 C CA . LEU A 1 76 ? 3.381 -1.890 63.170 1.00 18.34 588 LEU A CA 1
ATOM 607 C C . LEU A 1 76 ? 2.302 -0.848 63.399 1.00 19.38 588 LEU A C 1
ATOM 608 O O . LEU A 1 76 ? 1.985 -0.495 64.559 1.00 18.01 588 LEU A O 1
ATOM 613 N N . CYS A 1 77 ? 1.734 -0.395 62.301 1.00 17.91 589 CYS A N 1
ATOM 614 C CA . CYS A 1 77 ? 0.523 0.439 62.308 1.00 17.02 589 CYS A CA 1
ATOM 615 C C . CYS A 1 77 ? -0.533 -0.349 61.567 1.00 17.01 589 CYS A C 1
ATOM 616 O O . CYS A 1 77 ? -0.202 -0.927 60.512 1.00 16.91 589 CYS A O 1
ATOM 619 N N . GLY A 1 78 ? -1.733 -0.383 62.124 1.00 16.41 590 GLY A N 1
ATOM 620 C CA . GLY A 1 78 ? -2.950 -0.826 61.420 1.00 17.61 590 GLY A CA 1
ATOM 621 C C . GLY A 1 78 ? -3.865 0.368 61.242 1.00 18.25 590 GLY A C 1
ATOM 622 O O . GLY A 1 78 ? -4.517 0.762 62.231 1.00 16.41 590 GLY A O 1
ATOM 623 N N . ALA A 1 79 ? -3.853 1.006 60.068 1.00 18.76 591 ALA A N 1
ATOM 624 C CA . ALA A 1 79 ? -4.787 2.112 59.751 1.00 20.98 591 ALA A CA 1
ATOM 625 C C . ALA A 1 79 ? -6.105 1.556 59.191 1.00 22.25 591 ALA A C 1
ATOM 626 O O . ALA A 1 79 ? -6.120 1.162 58.009 1.00 21.01 591 ALA A O 1
ATOM 628 N N . LEU A 1 80 ? -7.184 1.536 59.980 1.00 21.48 592 LEU A N 1
ATOM 629 C CA . LEU A 1 80 ? -8.463 0.892 59.565 1.00 24.55 592 LEU A CA 1
ATOM 630 C C . LEU A 1 80 ? -8.990 1.489 58.256 1.00 23.30 592 LEU A C 1
ATOM 631 O O . LEU A 1 80 ? -9.410 0.743 57.361 1.00 21.70 592 LEU A O 1
ATOM 636 N N . ASP A 1 81 ? -8.948 2.802 58.107 1.00 23.25 593 ASP A N 1
ATOM 637 C CA . ASP A 1 81 ? -9.558 3.465 56.933 1.00 24.03 593 ASP A CA 1
ATOM 638 C C . ASP A 1 81 ? -8.470 4.259 56.218 1.00 18.81 593 ASP A C 1
ATOM 639 O O . ASP A 1 81 ? -8.172 5.324 56.682 1.00 16.58 593 ASP A O 1
ATOM 644 N N . SER A 1 82 ? -7.860 3.735 55.164 1.00 18.44 594 SER A N 1
ATOM 645 C CA . SER A 1 82 ? -6.712 4.417 54.509 1.00 18.15 594 SER A CA 1
ATOM 646 C C . SER A 1 82 ? -7.144 5.775 53.992 1.00 19.42 594 SER A C 1
ATOM 647 O O . SER A 1 82 ? -6.352 6.741 54.072 1.00 18.57 594 SER A O 1
ATOM 650 N N . LYS A 1 83 ? -8.346 5.834 53.424 1.00 19.07 595 LYS A N 1
ATOM 651 C CA . LYS A 1 83 ? -8.796 7.034 52.668 1.00 22.34 595 LYS A CA 1
ATOM 652 C C . LYS A 1 83 ? -8.922 8.219 53.628 1.00 20.60 595 LYS A C 1
ATOM 653 O O . LYS A 1 83 ? -8.477 9.329 53.292 1.00 20.46 595 LYS A O 1
ATOM 659 N N . GLN A 1 84 ? -9.535 8.006 54.781 1.00 23.04 596 GLN A N 1
ATOM 660 C CA . GLN A 1 84 ? -9.667 9.066 55.795 1.00 24.54 596 GLN A CA 1
ATOM 661 C C . GLN A 1 84 ? -8.263 9.405 56.316 1.00 22.02 596 GLN A C 1
ATOM 662 O O . GLN A 1 84 ? -7.973 10.591 56.542 1.00 18.85 596 GLN A O 1
ATOM 668 N N . PHE A 1 85 ? -7.424 8.393 56.543 1.00 19.44 597 PHE A N 1
ATOM 669 C CA . PHE A 1 85 ? -6.085 8.632 57.120 1.00 18.84 597 PHE A CA 1
ATOM 670 C C . PHE A 1 85 ? -5.333 9.604 56.210 1.00 18.84 597 PHE A C 1
ATOM 671 O O . PHE A 1 85 ? -4.823 10.605 56.706 1.00 18.43 597 PHE A O 1
ATOM 679 N N . TYR A 1 86 ? -5.293 9.347 54.905 1.00 18.56 598 TYR A N 1
ATOM 680 C CA . TYR A 1 86 ? -4.524 10.242 54.003 1.00 19.95 598 TYR A CA 1
ATOM 681 C C . TYR A 1 86 ? -5.238 11.571 53.775 1.00 20.89 598 TYR A C 1
ATOM 682 O O . TYR A 1 86 ? -4.518 12.553 53.570 1.00 19.95 598 TYR A O 1
ATOM 691 N N . GLU A 1 87 ? -6.559 11.646 53.918 1.00 20.37 599 GLU A N 1
ATOM 692 C CA . GLU A 1 87 ? -7.239 12.975 53.918 1.00 21.62 599 GLU A CA 1
ATOM 693 C C . GLU A 1 87 ? -6.705 13.782 55.103 1.00 20.46 599 GLU A C 1
ATOM 694 O O . GLU A 1 87 ? -6.348 14.986 54.922 1.00 21.85 599 GLU A O 1
ATOM 700 N N . ARG A 1 88 ? -6.652 13.172 56.293 1.00 19.13 600 ARG A N 1
ATOM 701 C CA . ARG A 1 88 ? -6.105 13.858 57.498 1.00 19.72 600 ARG A CA 1
ATOM 702 C C . ARG A 1 88 ? -4.606 14.157 57.307 1.00 19.09 600 ARG A C 1
ATOM 703 O O . ARG A 1 88 ? -4.129 15.210 57.768 1.00 17.44 600 ARG A O 1
ATOM 711 N N . TYR A 1 89 ? -3.852 13.233 56.737 1.00 19.26 601 TYR A N 1
ATOM 712 C CA . TYR A 1 89 ? -2.397 13.417 56.495 1.00 19.81 601 TYR A CA 1
ATOM 713 C C . TYR A 1 89 ? -2.171 14.748 55.758 1.00 20.47 601 TYR A C 1
ATOM 714 O O . TYR A 1 89 ? -1.302 15.557 56.144 1.00 23.05 601 TYR A O 1
ATOM 723 N N . GLU A 1 90 ? -2.936 14.959 54.691 1.00 22.07 602 GLU A N 1
ATOM 724 C CA . GLU A 1 90 ? -2.862 16.166 53.832 1.00 25.60 602 GLU A CA 1
ATOM 725 C C . GLU A 1 90 ? -3.389 17.401 54.571 1.00 26.69 602 GLU A C 1
ATOM 726 O O . GLU A 1 90 ? -2.729 18.432 54.536 1.00 26.09 602 GLU A O 1
ATOM 732 N N . SER A 1 91 ? -4.569 17.307 55.173 1.00 26.12 603 SER A N 1
ATOM 733 C CA . SER A 1 91 ? -5.342 18.464 55.677 1.00 29.01 603 SER A CA 1
ATOM 734 C C . SER A 1 91 ? -4.816 18.916 57.049 1.00 27.91 603 SER A C 1
ATOM 735 O O . SER A 1 91 ? -4.989 20.109 57.384 1.00 27.95 603 SER A O 1
ATOM 738 N N . GLU A 1 92 ? -4.185 18.030 57.827 1.00 23.33 604 GLU A N 1
ATOM 739 C CA . GLU A 1 92 ? -3.735 18.345 59.209 1.00 23.11 604 GLU A CA 1
ATOM 740 C C . GLU A 1 92 ? -2.228 18.114 59.369 1.00 21.56 604 GLU A C 1
ATOM 741 O O . GLU A 1 92 ? -1.565 18.911 60.031 1.00 23.48 604 GLU A O 1
ATOM 747 N N . TRP A 1 93 ? -1.693 16.999 58.908 1.00 17.84 605 TRP A N 1
ATOM 748 C CA . TRP A 1 93 ? -0.319 16.636 59.324 1.00 18.68 605 TRP A CA 1
ATOM 749 C C . TRP A 1 93 ? 0.709 17.472 58.554 1.00 19.12 605 TRP A C 1
ATOM 750 O O . TRP A 1 93 ? 1.721 17.825 59.137 1.00 19.76 605 TRP A O 1
ATOM 761 N N . LEU A 1 94 ? 0.469 17.733 57.271 1.00 19.77 606 LEU A N 1
ATOM 762 C CA . LEU A 1 94 ? 1.497 18.347 56.402 1.00 19.94 606 LEU A CA 1
ATOM 763 C C . LEU A 1 94 ? 1.824 19.728 56.951 1.00 19.84 606 LEU A C 1
ATOM 764 O O . LEU A 1 94 ? 3.014 20.028 57.044 1.00 18.73 606 LEU A O 1
ATOM 769 N N . THR A 1 95 ? 0.846 20.479 57.457 1.00 21.50 607 THR A N 1
ATOM 770 C CA . THR A 1 95 ? 1.165 21.796 58.062 1.00 23.28 607 THR A CA 1
ATOM 771 C C . THR A 1 95 ? 2.106 21.619 59.248 1.00 22.33 607 THR A C 1
ATOM 772 O O . THR A 1 95 ? 3.037 22.439 59.356 1.00 22.06 607 THR A O 1
ATOM 776 N N . GLN A 1 96 ? 1.889 20.609 60.091 1.00 21.47 608 GLN A N 1
ATOM 777 C CA . GLN A 1 96 ? 2.717 20.363 61.306 1.00 22.97 608 GLN A CA 1
ATOM 778 C C . GLN A 1 96 ? 4.147 19.968 60.906 1.00 19.56 608 GLN A C 1
ATOM 779 O O . GLN A 1 96 ? 5.114 20.461 61.521 1.00 20.41 608 GLN A O 1
ATOM 785 N N . ILE A 1 97 ? 4.299 19.054 59.952 1.00 18.25 609 ILE A N 1
ATOM 786 C CA . ILE A 1 97 ? 5.629 18.501 59.588 1.00 17.63 609 ILE A CA 1
ATOM 787 C C . ILE A 1 97 ? 6.406 19.590 58.845 1.00 17.69 609 ILE A C 1
ATOM 788 O O . ILE A 1 97 ? 7.634 19.632 58.993 1.00 17.37 609 ILE A O 1
ATOM 793 N N . ARG A 1 98 ? 5.712 20.475 58.130 1.00 17.94 610 ARG A N 1
ATOM 794 C CA . ARG A 1 98 ? 6.369 21.613 57.438 1.00 19.68 610 ARG A CA 1
ATOM 795 C C . ARG A 1 98 ? 6.823 22.676 58.443 1.00 21.70 610 ARG A C 1
ATOM 796 O O . ARG A 1 98 ? 7.837 23.337 58.151 1.00 19.29 610 ARG A O 1
ATOM 804 N N . ASP A 1 99 ? 6.201 22.759 59.618 1.00 24.61 611 ASP A N 1
ATOM 805 C CA . ASP A 1 99 ? 6.751 23.610 60.709 1.00 26.72 611 ASP A CA 1
ATOM 806 C C . ASP A 1 99 ? 8.029 22.966 61.267 1.00 25.92 611 ASP A C 1
ATOM 807 O O . ASP A 1 99 ? 8.964 23.716 61.558 1.00 30.78 611 ASP A O 1
ATOM 812 N N . ARG A 1 100 ? 8.103 21.639 61.401 1.00 25.14 612 ARG A N 1
ATOM 813 C CA . ARG A 1 100 ? 9.291 20.941 61.971 1.00 24.96 612 ARG A CA 1
ATOM 814 C C . ARG A 1 100 ? 10.450 21.016 60.960 1.00 26.28 612 ARG A C 1
ATOM 815 O O . ARG A 1 100 ? 11.622 20.987 61.396 1.00 22.80 612 ARG A O 1
ATOM 823 N N . HIS A 1 101 ? 10.176 21.049 59.643 1.00 20.17 613 HIS A N 1
ATOM 824 C CA . HIS A 1 101 ? 11.261 20.913 58.637 1.00 20.05 613 HIS A CA 1
ATOM 825 C C . HIS A 1 101 ? 11.119 21.970 57.566 1.00 21.03 613 HIS A C 1
ATOM 826 O O . HIS A 1 101 ? 10.157 21.942 56.810 1.00 20.56 613 HIS A O 1
ATOM 833 N N . PRO A 1 102 ? 12.109 22.867 57.411 1.00 20.66 614 PRO A N 1
ATOM 834 C CA . PRO A 1 102 ? 11.990 23.927 56.424 1.00 19.85 614 PRO A CA 1
ATOM 835 C C . PRO A 1 102 ? 12.056 23.410 54.983 1.00 17.98 614 PRO A C 1
ATOM 836 O O . PRO A 1 102 ? 12.636 22.382 54.665 1.00 17.13 614 PRO A O 1
ATOM 840 N N . GLN A 1 103 ? 11.471 24.184 54.090 1.00 18.97 615 GLN A N 1
ATOM 841 C CA . GLN A 1 103 ? 11.597 23.956 52.626 1.00 20.23 615 GLN A CA 1
ATOM 842 C C . GLN A 1 103 ? 13.039 24.222 52.203 1.00 18.99 615 GLN A C 1
ATOM 843 O O . GLN A 1 103 ? 13.576 25.304 52.477 1.00 19.19 615 GLN A O 1
ATOM 849 N N . PRO A 1 104 ? 13.694 23.259 51.519 1.00 22.55 616 PRO A N 1
ATOM 850 C CA . PRO A 1 104 ? 15.054 23.449 51.009 1.00 25.05 616 PRO A CA 1
ATOM 851 C C . PRO A 1 104 ? 15.171 24.620 50.014 1.00 24.87 616 PRO A C 1
ATOM 852 O O . PRO A 1 104 ? 14.177 24.984 49.426 1.00 23.10 616 PRO A O 1
ATOM 856 N N . GLU A 1 105 ? 16.367 25.182 49.858 1.00 25.22 617 GLU A N 1
ATOM 857 C CA . GLU A 1 105 ? 16.671 26.176 48.790 1.00 28.34 617 GLU A CA 1
ATOM 858 C C . GLU A 1 105 ? 16.601 25.453 47.441 1.00 29.51 617 GLU A C 1
ATOM 859 O O . GLU A 1 105 ? 16.446 24.235 47.449 1.00 28.02 617 GLU A O 1
ATOM 865 N N . ASN A 1 106 ? 16.693 26.181 46.322 1.00 31.32 618 ASN A N 1
ATOM 866 C CA . ASN A 1 106 ? 16.314 25.659 44.979 1.00 34.31 618 ASN A CA 1
ATOM 867 C C . ASN A 1 106 ? 17.508 24.992 44.279 1.00 37.63 618 ASN A C 1
ATOM 868 O O . ASN A 1 106 ? 17.384 24.755 43.060 1.00 40.86 618 ASN A O 1
ATOM 873 N N . ASP A 1 107 ? 18.581 24.657 45.004 1.00 35.69 619 ASP A N 1
ATOM 874 C CA . ASP A 1 107 ? 19.819 24.062 44.430 1.00 35.64 619 ASP A CA 1
ATOM 875 C C . ASP A 1 107 ? 19.887 22.563 44.767 1.00 29.41 619 ASP A C 1
ATOM 876 O O . ASP A 1 107 ? 20.537 22.210 45.747 1.00 28.46 619 ASP A O 1
ATOM 881 N N . ILE A 1 108 ? 19.242 21.720 43.968 1.00 25.78 620 ILE A N 1
ATOM 882 C CA . ILE A 1 108 ? 19.082 20.261 44.255 1.00 26.50 620 ILE A CA 1
ATOM 883 C C . ILE A 1 108 ? 20.456 19.632 44.473 1.00 28.81 620 ILE A C 1
ATOM 884 O O . ILE A 1 108 ? 20.557 18.773 45.386 1.00 25.59 620 ILE A O 1
ATOM 889 N N . ALA A 1 109 ? 21.465 20.050 43.686 1.00 29.73 621 ALA A N 1
ATOM 890 C CA . ALA A 1 109 ? 22.855 19.539 43.741 1.00 29.54 621 ALA A CA 1
ATOM 891 C C . ALA A 1 109 ? 23.413 19.616 45.163 1.00 30.53 621 ALA A C 1
ATOM 892 O O . ALA A 1 109 ? 24.208 18.730 45.518 1.00 33.84 621 ALA A O 1
ATOM 894 N N . SER A 1 110 ? 23.057 20.648 45.925 1.00 28.28 622 SER A N 1
ATOM 895 C CA A SER A 1 110 ? 23.706 20.977 47.219 0.50 29.79 622 SER A CA 1
ATOM 896 C CA B SER A 1 110 ? 23.706 20.983 47.221 0.50 28.12 622 SER A CA 1
ATOM 897 C C . SER A 1 110 ? 22.887 20.435 48.398 1.00 26.81 622 SER A C 1
ATOM 898 O O . SER A 1 110 ? 23.329 20.599 49.524 1.00 30.91 622 SER A O 1
ATOM 903 N N . TRP A 1 111 ? 21.736 19.822 48.126 1.00 26.65 623 TRP A N 1
ATOM 904 C CA . TRP A 1 111 ? 20.817 19.308 49.172 1.00 23.89 623 TRP A CA 1
ATOM 905 C C . TRP A 1 111 ? 21.521 18.301 50.084 1.00 24.62 623 TRP A C 1
ATOM 906 O O . TRP A 1 111 ? 22.116 17.359 49.549 1.00 27.72 623 TRP A O 1
ATOM 917 N N . THR A 1 112 ? 21.327 18.435 51.395 1.00 26.06 624 THR A N 1
ATOM 918 C CA . THR A 1 112 ? 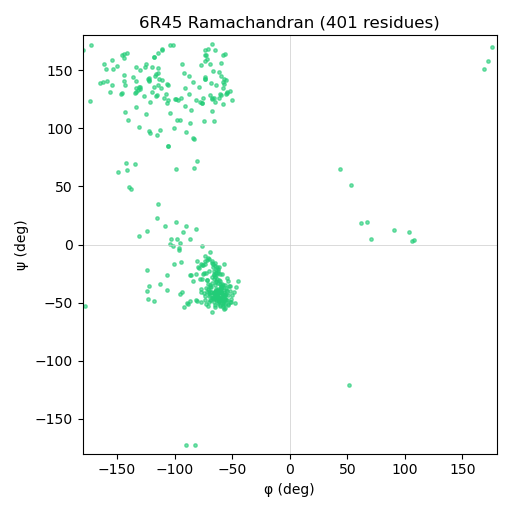21.712 17.421 52.410 1.00 26.18 624 THR A CA 1
ATOM 919 C C . THR A 1 112 ? 20.734 16.257 52.308 1.00 27.25 624 THR A C 1
ATOM 920 O O . THR A 1 112 ? 19.736 16.345 51.583 1.00 23.74 624 THR A O 1
ATOM 924 N N . PRO A 1 113 ? 21.033 15.096 52.944 1.00 28.45 625 PRO A N 1
ATOM 925 C CA . PRO A 1 113 ? 20.070 13.999 52.994 1.00 28.04 625 PRO A CA 1
ATOM 926 C C . PRO A 1 113 ? 18.753 14.471 53.635 1.00 24.84 625 PRO A C 1
ATOM 927 O O . PRO A 1 113 ? 17.697 14.070 53.166 1.00 26.14 625 PRO A O 1
ATOM 931 N N . GLU A 1 114 ? 18.857 15.306 54.676 1.00 25.20 626 GLU A N 1
ATOM 932 C CA . GLU A 1 114 ? 17.691 15.892 55.383 1.00 24.44 626 GLU A CA 1
ATOM 933 C C . GLU A 1 114 ? 16.831 16.660 54.374 1.00 22.90 626 GLU A C 1
ATOM 934 O O . GLU A 1 114 ? 15.587 16.492 54.379 1.00 22.90 626 GLU A O 1
ATOM 940 N N . GLU A 1 115 ? 17.451 17.481 53.534 1.00 21.36 627 GLU A N 1
ATOM 941 C CA . GLU A 1 115 ? 16.707 18.371 52.595 1.00 21.27 627 GLU A CA 1
ATOM 942 C C . GLU A 1 115 ? 16.003 17.530 51.537 1.00 20.70 627 GLU A C 1
ATOM 943 O O . GLU A 1 115 ? 14.844 17.878 51.140 1.00 20.63 627 GLU A O 1
ATOM 949 N N . ILE A 1 116 ? 16.636 16.436 51.095 1.00 20.16 628 ILE A N 1
ATOM 950 C CA . ILE A 1 116 ? 16.020 15.516 50.101 1.00 21.33 628 ILE A CA 1
ATOM 951 C C . ILE A 1 116 ? 14.693 15.008 50.695 1.00 21.99 628 ILE A C 1
ATOM 952 O O . ILE A 1 116 ? 13.672 15.013 50.003 1.00 20.42 628 ILE A O 1
ATOM 957 N N . VAL A 1 117 ? 14.698 14.644 51.976 1.00 20.97 629 VAL A N 1
ATOM 958 C CA . VAL A 1 117 ? 13.483 14.151 52.679 1.00 21.71 629 VAL A CA 1
ATOM 959 C C . VAL A 1 117 ? 12.510 15.315 52.864 1.00 19.55 629 VAL A C 1
ATOM 960 O O . VAL A 1 117 ? 11.304 15.125 52.595 1.00 21.10 629 VAL A O 1
ATOM 964 N N . ALA A 1 118 ? 13.016 16.478 53.284 1.00 21.11 630 ALA A N 1
ATOM 965 C CA . ALA A 1 118 ? 12.181 17.666 53.584 1.00 19.71 630 ALA A CA 1
ATOM 966 C C . ALA A 1 118 ? 11.419 18.067 52.320 1.00 22.46 630 ALA A C 1
ATOM 967 O O . ALA A 1 118 ? 10.231 18.407 52.398 1.00 19.74 630 ALA A O 1
ATOM 969 N N . ASN A 1 119 ? 12.069 17.968 51.162 1.00 23.47 631 ASN A N 1
ATOM 970 C CA . ASN A 1 119 ? 11.434 18.282 49.853 1.00 24.83 631 ASN A CA 1
ATOM 971 C C . ASN A 1 119 ? 10.143 17.476 49.667 1.00 23.24 631 ASN A C 1
ATOM 972 O O . ASN A 1 119 ? 9.166 18.040 49.135 1.00 26.26 631 ASN A O 1
ATOM 977 N N . SER A 1 120 ? 10.124 16.198 50.065 1.00 22.49 632 SER A N 1
ATOM 978 C CA . SER A 1 120 ? 8.955 15.301 49.871 1.00 25.00 632 SER A CA 1
ATOM 979 C C . SER A 1 120 ? 7.761 15.892 50.621 1.00 23.24 632 SER A C 1
ATOM 980 O O . SER A 1 120 ? 6.635 15.779 50.110 1.00 24.80 632 SER A O 1
ATOM 983 N N . PHE A 1 121 ? 8.009 16.549 51.757 1.00 21.66 633 PHE A N 1
ATOM 984 C CA . PHE A 1 121 ? 6.936 17.102 52.621 1.00 20.31 633 PHE A CA 1
ATOM 985 C C . PHE A 1 121 ? 6.230 18.245 51.895 1.00 19.60 633 PHE A C 1
ATOM 986 O O . PHE A 1 121 ? 5.059 18.479 52.206 1.00 18.42 633 PHE A O 1
ATOM 994 N N . TYR A 1 122 ? 6.933 18.945 50.997 1.00 19.69 634 TYR A N 1
ATOM 995 C CA . TYR A 1 122 ? 6.432 20.157 50.289 1.00 20.22 634 TYR A CA 1
ATOM 996 C C . TYR A 1 122 ? 5.869 19.768 48.915 1.00 21.90 634 TYR A C 1
ATOM 997 O O . TYR A 1 122 ? 5.301 20.634 48.254 1.00 22.44 634 TYR A O 1
ATOM 1006 N N . ASN A 1 123 ? 5.967 18.494 48.546 1.00 20.69 635 ASN A N 1
ATOM 1007 C CA . ASN A 1 123 ? 5.592 17.989 47.199 1.00 23.97 635 ASN A CA 1
ATOM 1008 C C . ASN A 1 123 ? 4.849 16.664 47.375 1.00 24.52 635 ASN A C 1
ATOM 1009 O O . ASN A 1 123 ? 5.178 15.700 46.666 1.00 26.43 635 ASN A O 1
ATOM 1014 N N . PHE A 1 124 ? 3.873 16.626 48.282 1.00 25.01 636 PHE A N 1
ATOM 1015 C CA . PHE A 1 124 ? 3.228 15.367 48.724 1.00 27.68 636 PHE A CA 1
ATOM 1016 C C . PHE A 1 124 ? 2.119 14.960 47.754 1.00 26.62 636 PHE A C 1
ATOM 1017 O O . PHE A 1 124 ? 1.414 15.834 47.266 1.00 25.23 636 PHE A O 1
ATOM 1025 N N . THR A 1 125 ? 2.014 13.653 47.465 1.00 24.95 637 THR A N 1
ATOM 1026 C CA . THR A 1 125 ? 0.920 13.002 46.699 1.00 22.94 637 THR A CA 1
ATOM 1027 C C . THR A 1 125 ? 0.525 11.754 47.479 1.00 22.88 637 THR A C 1
ATOM 1028 O O . THR A 1 125 ? 1.422 11.033 47.889 1.00 22.27 637 THR A O 1
ATOM 1032 N N . PRO A 1 126 ? -0.767 11.479 47.770 1.00 24.73 638 PRO A N 1
ATOM 1033 C CA . PRO A 1 126 ? -1.118 10.330 48.590 1.00 25.07 638 PRO A CA 1
ATOM 1034 C C . PRO A 1 126 ? -0.933 9.048 47.779 1.00 23.35 638 PRO A C 1
ATOM 1035 O O . PRO A 1 126 ? -0.908 9.084 46.555 1.00 22.60 638 PRO A O 1
ATOM 1039 N N . PRO A 1 127 ? -0.756 7.883 48.430 1.00 23.51 639 PRO A N 1
ATOM 1040 C CA . PRO A 1 127 ? -0.651 6.618 47.707 1.00 23.41 639 PRO A CA 1
ATOM 1041 C C . PRO A 1 127 ? -1.902 6.441 46.835 1.00 21.83 639 PRO A C 1
ATOM 1042 O O . PRO A 1 127 ? -2.875 7.105 47.084 1.00 20.79 639 PRO A O 1
ATOM 1046 N N . THR A 1 128 ? -1.857 5.538 45.859 1.00 22.74 640 THR A N 1
ATOM 1047 C CA . THR A 1 128 ? -3.052 5.140 45.062 1.00 23.52 640 THR A CA 1
ATOM 1048 C C . THR A 1 128 ? -4.196 4.746 46.003 1.00 23.29 640 THR A C 1
ATOM 1049 O O . THR A 1 128 ? -3.958 3.970 46.928 1.00 20.27 640 THR A O 1
ATOM 1053 N N . ASP A 1 129 ? -5.401 5.263 45.769 1.00 23.21 641 ASP A N 1
ATOM 1054 C CA . ASP A 1 129 ? -6.627 4.880 46.516 1.00 23.71 641 ASP A CA 1
ATOM 1055 C C . ASP A 1 129 ? -7.090 3.494 46.057 1.00 24.22 641 ASP A C 1
ATOM 1056 O O . ASP A 1 129 ? -7.592 3.363 44.883 1.00 19.93 641 ASP A O 1
ATOM 1061 N N . VAL A 1 130 ? -6.894 2.468 46.888 1.00 21.36 642 VAL A N 1
ATOM 1062 C CA . VAL A 1 130 ? -7.267 1.061 46.540 1.00 22.30 642 VAL A CA 1
ATOM 1063 C C . VAL A 1 130 ? -8.391 0.524 47.456 1.00 23.17 642 VAL A C 1
ATOM 1064 O O . VAL A 1 130 ? -8.612 -0.720 47.455 1.00 22.56 642 VAL A O 1
ATOM 1068 N N . SER A 1 131 ? -9.180 1.402 48.059 1.00 25.90 643 SER A N 1
ATOM 1069 C CA . SER A 1 131 ? -10.392 1.027 48.851 1.00 32.66 643 SER A CA 1
ATOM 1070 C C . SER A 1 131 ? -11.425 0.202 48.047 1.00 34.55 643 SER A C 1
ATOM 1071 O O . SER A 1 131 ? -12.296 -0.417 48.662 1.00 32.54 643 SER A O 1
ATOM 1074 N N . VAL A 1 132 ? -11.393 0.147 46.717 1.00 35.02 644 VAL A N 1
ATOM 1075 C CA . VAL A 1 132 ? -12.384 -0.743 46.029 1.00 35.98 644 VAL A CA 1
ATOM 1076 C C . VAL A 1 132 ? -12.030 -2.199 46.386 1.00 35.41 644 VAL A C 1
ATOM 1077 O O . VAL A 1 132 ? -12.906 -3.079 46.273 1.00 34.13 644 VAL A O 1
ATOM 1081 N N . LEU A 1 133 ? -10.795 -2.440 46.838 1.00 29.29 645 LEU A N 1
ATOM 1082 C CA . LEU A 1 133 ? -10.320 -3.783 47.190 1.00 26.42 645 LEU A CA 1
ATOM 1083 C C . LEU A 1 133 ? -9.851 -3.827 48.648 1.00 23.80 645 LEU A C 1
ATOM 1084 O O . LEU A 1 133 ? -10.042 -4.879 49.257 1.00 22.20 645 LEU A O 1
ATOM 1089 N N . TYR A 1 134 ? -9.242 -2.756 49.175 1.00 21.29 646 TYR A N 1
ATOM 1090 C CA . TYR A 1 134 ? -8.462 -2.834 50.444 1.00 19.82 646 TYR A CA 1
ATOM 1091 C C . TYR A 1 134 ? -8.710 -1.581 51.283 1.00 18.83 646 TYR A C 1
ATOM 1092 O O . TYR A 1 134 ? -8.201 -0.514 50.932 1.00 21.00 646 TYR A O 1
ATOM 1101 N N . LEU A 1 135 ? -9.462 -1.719 52.375 1.00 21.27 647 LEU A N 1
ATOM 1102 C CA . LEU A 1 135 ? -10.000 -0.585 53.163 1.00 19.16 647 LEU A CA 1
ATOM 1103 C C . LEU A 1 135 ? -8.881 0.082 53.957 1.00 18.39 647 LEU A C 1
ATOM 1104 O O . LEU A 1 135 ? -8.884 1.333 54.069 1.00 17.05 647 LEU A O 1
ATOM 1109 N N . SER A 1 136 ? -7.964 -0.747 54.452 1.00 15.76 648 SER A N 1
ATOM 1110 C CA . SER A 1 136 ? -6.982 -0.451 55.515 1.00 16.22 648 SER A CA 1
ATOM 1111 C C . SER A 1 136 ? -5.582 -0.413 54.927 1.00 16.07 648 SER A C 1
ATOM 1112 O O . SER A 1 136 ? -5.408 -0.872 53.786 1.00 14.61 648 SER A O 1
ATOM 1115 N N . HIS A 1 137 ? -4.625 0.094 55.697 1.00 15.37 649 HIS A N 1
ATOM 1116 C CA . HIS A 1 137 ? -3.201 -0.074 55.341 1.00 15.54 649 HIS A CA 1
ATOM 1117 C C . HIS A 1 137 ? -2.370 -0.332 56.587 1.00 16.05 649 HIS A C 1
ATOM 1118 O O . HIS A 1 137 ? -2.834 -0.061 57.702 1.00 16.54 649 HIS A O 1
ATOM 1125 N N . LEU A 1 138 ? -1.158 -0.807 56.345 1.00 17.17 650 LEU A N 1
ATOM 1126 C CA . LEU A 1 138 ? -0.186 -1.174 57.388 1.00 17.46 650 LEU A CA 1
ATOM 1127 C C . LEU A 1 138 ? 1.060 -0.312 57.268 1.00 17.96 650 LEU A C 1
ATOM 1128 O O . LEU A 1 138 ? 1.330 0.253 56.185 1.00 16.38 650 LEU A O 1
ATOM 1133 N N . GLU A 1 139 ? 1.811 -0.290 58.367 1.00 16.84 651 GLU A N 1
ATOM 1134 C CA . GLU A 1 139 ? 3.259 0.005 58.425 1.00 16.92 651 GLU A CA 1
ATOM 1135 C C . GLU A 1 139 ? 3.885 -1.126 59.240 1.00 17.09 651 GLU A C 1
ATOM 1136 O O . GLU A 1 139 ? 3.190 -1.650 60.127 1.00 16.36 651 GLU A O 1
ATOM 1142 N N . ALA A 1 140 ? 5.139 -1.468 58.975 1.00 16.45 652 ALA A N 1
ATOM 1143 C CA . ALA A 1 140 ? 5.847 -2.511 59.739 1.00 16.64 652 ALA A CA 1
ATOM 1144 C C . ALA A 1 140 ? 7.341 -2.267 59.619 1.00 17.23 652 ALA A C 1
ATOM 1145 O O . ALA A 1 140 ? 7.827 -1.990 58.527 1.00 17.68 652 ALA A O 1
ATOM 1147 N N . ARG A 1 141 ? 8.036 -2.288 60.744 1.00 15.84 653 ARG A N 1
ATOM 1148 C CA . ARG A 1 141 ? 9.501 -2.175 60.774 1.00 17.06 653 ARG A CA 1
ATOM 1149 C C . ARG A 1 141 ? 9.995 -3.023 61.943 1.00 16.32 653 ARG A C 1
ATOM 1150 O O . ARG A 1 141 ? 9.352 -2.951 63.007 1.00 15.48 653 ARG A O 1
ATOM 1158 N N . PHE A 1 142 ? 10.975 -3.890 61.697 1.00 17.04 654 PHE A N 1
ATOM 1159 C CA . PHE A 1 142 ? 11.549 -4.835 62.690 1.00 18.46 654 PHE A CA 1
ATOM 1160 C C . PHE A 1 142 ? 13.058 -4.710 62.642 1.00 20.34 654 PHE A C 1
ATOM 1161 O O . PHE A 1 142 ? 13.620 -4.700 61.523 1.00 23.92 654 PHE A O 1
ATOM 1169 N N . ASP A 1 143 ? 13.706 -4.652 63.798 1.00 21.77 655 ASP A N 1
ATOM 1170 C CA . ASP A 1 143 ? 15.180 -4.767 63.808 1.00 22.17 655 ASP A CA 1
ATOM 1171 C C . ASP A 1 143 ? 15.540 -6.223 63.463 1.00 23.61 655 ASP A C 1
ATOM 1172 O O . ASP A 1 143 ? 14.635 -7.083 63.383 1.00 18.85 655 ASP A O 1
ATOM 1177 N N . SER A 1 144 ? 16.827 -6.461 63.181 1.00 23.50 656 SER A N 1
ATOM 1178 C CA . SER A 1 144 ? 17.447 -7.758 62.808 1.00 28.21 656 SER A CA 1
ATOM 1179 C C . SER A 1 144 ? 17.143 -8.866 63.806 1.00 24.96 656 SER A C 1
ATOM 1180 O O . SER A 1 144 ? 17.175 -10.043 63.428 1.00 29.93 656 SER A O 1
ATOM 1183 N N . SER A 1 145 ? 16.984 -8.516 65.064 1.00 24.20 657 SER A N 1
ATOM 1184 C CA . SER A 1 145 ? 16.893 -9.494 66.167 1.00 23.53 657 SER A CA 1
ATOM 1185 C C . SER A 1 145 ? 15.558 -10.266 66.080 1.00 23.05 657 SER A C 1
ATOM 1186 O O . SER A 1 145 ? 15.497 -11.386 66.572 1.00 22.84 657 SER A O 1
ATOM 1189 N N . VAL A 1 146 ? 14.524 -9.732 65.427 1.00 20.43 658 VAL A N 1
ATOM 1190 C CA . VAL A 1 146 ? 13.150 -10.311 65.562 1.00 17.15 658 VAL A CA 1
ATOM 1191 C C . VAL A 1 146 ? 13.033 -11.598 64.741 1.00 17.11 658 VAL A C 1
ATOM 1192 O O . VAL A 1 146 ? 13.258 -11.599 63.528 1.00 17.12 658 VAL A O 1
ATOM 1196 N N . PRO A 1 147 ? 12.700 -12.741 65.363 1.00 16.30 659 PRO A N 1
ATOM 1197 C CA . PRO A 1 147 ? 12.479 -13.981 64.614 1.00 17.45 659 PRO A CA 1
ATOM 1198 C C . PRO A 1 147 ? 11.372 -13.788 63.570 1.00 16.90 659 PRO A C 1
ATOM 1199 O O . PRO A 1 147 ? 10.378 -13.172 63.830 1.00 17.04 659 PRO A O 1
ATOM 1203 N N . GLU A 1 148 ? 11.551 -14.349 62.383 1.00 19.15 660 GLU A N 1
ATOM 1204 C CA . GLU A 1 148 ? 10.511 -14.299 61.326 1.00 16.83 660 GLU A CA 1
ATOM 1205 C C . GLU A 1 148 ? 9.174 -14.865 61.838 1.00 16.46 660 GLU A C 1
ATOM 1206 O O . GLU A 1 148 ? 8.106 -14.342 61.458 1.00 17.31 660 GLU A O 1
ATOM 1212 N N . LYS A 1 149 ? 9.179 -15.910 62.651 1.00 16.79 661 LYS A N 1
ATOM 1213 C CA . LYS A 1 149 ? 7.915 -16.516 63.169 1.00 16.66 661 LYS A CA 1
ATOM 1214 C C . LYS A 1 149 ? 7.190 -15.504 64.039 1.00 15.65 661 LYS A C 1
ATOM 1215 O O . LYS A 1 149 ? 5.960 -15.427 63.976 1.00 14.92 661 LYS A O 1
ATOM 1221 N N . VAL A 1 150 ? 7.943 -14.644 64.717 1.00 15.48 662 VAL A N 1
ATOM 1222 C CA . VAL A 1 150 ? 7.308 -13.590 65.543 1.00 15.18 662 VAL A CA 1
ATOM 1223 C C . VAL A 1 150 ? 6.731 -12.511 64.625 1.00 15.06 662 VAL A C 1
ATOM 1224 O O . VAL A 1 150 ? 5.571 -12.143 64.837 1.00 15.37 662 VAL A O 1
ATOM 1228 N N . ILE A 1 151 ? 7.515 -12.052 63.649 1.00 15.67 663 ILE A N 1
ATOM 1229 C CA . ILE A 1 151 ? 7.079 -11.087 62.602 1.00 14.90 663 ILE A CA 1
ATOM 1230 C C . ILE A 1 151 ? 5.751 -11.567 62.045 1.00 13.65 663 ILE A C 1
ATOM 1231 O O . ILE A 1 151 ? 4.783 -10.787 62.003 1.00 13.43 663 ILE A O 1
ATOM 1236 N N . LYS A 1 152 ? 5.654 -12.836 61.646 1.00 13.12 664 LYS A N 1
ATOM 1237 C CA . LYS A 1 152 ? 4.414 -13.309 61.004 1.00 13.79 664 LYS A CA 1
ATOM 1238 C C . LYS A 1 152 ? 3.237 -13.265 61.976 1.00 13.25 664 LYS A C 1
ATOM 1239 O O . LYS A 1 152 ? 2.165 -12.853 61.576 1.00 12.13 664 LYS A O 1
ATOM 1245 N N . ARG A 1 153 ? 3.461 -13.670 63.215 1.00 13.86 665 ARG A N 1
ATOM 1246 C CA . ARG A 1 153 ? 2.410 -13.731 64.247 1.00 15.35 665 ARG A CA 1
ATOM 1247 C C . ARG A 1 153 ? 1.921 -12.308 64.503 1.00 16.14 665 ARG A C 1
ATOM 1248 O O . ARG A 1 153 ? 0.699 -12.107 64.624 1.00 16.81 665 ARG A O 1
ATOM 1256 N N . ILE A 1 154 ? 2.847 -11.361 64.547 1.00 17.02 666 ILE A N 1
ATOM 1257 C CA . ILE A 1 154 ? 2.516 -9.944 64.864 1.00 16.63 666 ILE A CA 1
ATOM 1258 C C . ILE A 1 154 ? 1.774 -9.302 63.706 1.00 16.52 666 ILE A C 1
ATOM 1259 O O . ILE A 1 154 ? 0.767 -8.580 63.955 1.00 15.92 666 ILE A O 1
ATOM 1264 N N . ILE A 1 155 ? 2.194 -9.574 62.467 1.00 16.11 667 ILE A N 1
ATOM 1265 C CA . ILE A 1 155 ? 1.408 -9.100 61.300 1.00 14.09 667 ILE A CA 1
ATOM 1266 C C . ILE A 1 155 ? -0.019 -9.639 61.375 1.00 13.85 667 ILE A C 1
ATOM 1267 O O . ILE A 1 155 ? -0.962 -8.859 61.194 1.00 12.54 667 ILE A O 1
ATOM 1272 N N . ARG A 1 156 ? -0.174 -10.930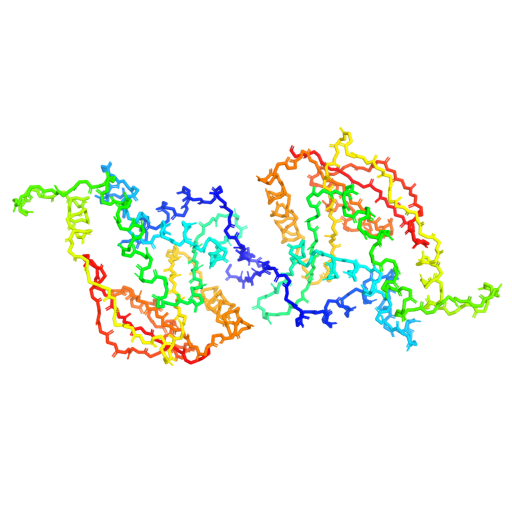 61.647 1.00 15.48 668 ARG A N 1
ATOM 1273 C CA . ARG A 1 156 ? -1.488 -11.582 61.681 1.00 16.26 668 ARG A CA 1
ATOM 1274 C C . ARG A 1 156 ? -2.336 -10.911 62.754 1.00 15.77 668 ARG A C 1
ATOM 1275 O O . ARG A 1 156 ? -3.519 -10.711 62.504 1.00 16.34 668 ARG A O 1
ATOM 1283 N N . PHE A 1 157 ? -1.747 -10.574 63.897 1.00 16.64 669 PHE A N 1
ATOM 1284 C CA . PHE A 1 157 ? -2.491 -9.884 64.986 1.00 16.76 669 PHE A CA 1
ATOM 1285 C C . PHE A 1 157 ? -3.113 -8.585 64.448 1.00 15.84 669 PHE A C 1
ATOM 1286 O O . PHE A 1 157 ? -4.342 -8.341 64.614 1.00 14.86 669 PHE A O 1
ATOM 1294 N N . ILE A 1 158 ? -2.327 -7.779 63.732 1.00 16.84 670 ILE A N 1
ATOM 1295 C CA . ILE A 1 158 ? -2.805 -6.467 63.211 1.00 16.52 670 ILE A CA 1
ATOM 1296 C C . ILE A 1 158 ? -3.896 -6.745 62.183 1.00 16.59 670 ILE A C 1
ATOM 1297 O O . ILE A 1 158 ? -4.931 -6.088 62.228 1.00 16.77 670 ILE A O 1
ATOM 1302 N N . LEU A 1 159 ? -3.700 -7.746 61.327 1.00 15.80 671 LEU A N 1
ATOM 1303 C CA . LEU A 1 159 ? -4.722 -8.074 60.312 1.00 15.76 671 LEU A CA 1
ATOM 1304 C C . LEU A 1 159 ? -6.011 -8.518 61.006 1.00 16.48 671 LEU A C 1
ATOM 1305 O O . LEU A 1 159 ? -7.053 -8.076 60.549 1.00 17.25 671 LEU A O 1
ATOM 1310 N N . GLU A 1 160 ? -5.924 -9.354 62.052 1.00 17.66 672 GLU A N 1
ATOM 1311 C CA . GLU A 1 160 ? -7.115 -9.878 62.785 1.00 18.79 672 GLU A CA 1
ATOM 1312 C C . GLU A 1 160 ? -7.857 -8.705 63.429 1.00 18.22 672 GLU A C 1
ATOM 1313 O O . GLU A 1 160 ? -9.109 -8.659 63.310 1.00 20.33 672 GLU A O 1
ATOM 1319 N N . GLN A 1 161 ? -7.116 -7.743 63.987 1.00 20.35 673 GLN A N 1
ATOM 1320 C CA . GLN A 1 161 ? -7.682 -6.521 64.621 1.00 23.22 673 GLN A CA 1
ATOM 1321 C C . GLN A 1 161 ? -8.433 -5.704 63.567 1.00 22.86 673 GLN A C 1
ATOM 1322 O O . GLN A 1 161 ? -9.567 -5.288 63.815 1.00 21.98 673 GLN A O 1
ATOM 1328 N N . LEU A 1 162 ? -7.832 -5.513 62.396 1.00 20.45 674 LEU A N 1
ATOM 1329 C CA . LEU A 1 162 ? -8.481 -4.752 61.312 1.00 19.10 674 LEU A CA 1
ATOM 1330 C C . LEU A 1 162 ? -9.746 -5.469 60.847 1.00 21.35 674 LEU A C 1
ATOM 1331 O O . LEU A 1 162 ? -10.775 -4.775 60.684 1.00 25.20 674 LEU A O 1
ATOM 1336 N N . LYS A 1 163 ? -9.679 -6.783 60.624 1.00 23.01 675 LYS A N 1
ATOM 1337 C CA . LYS A 1 163 ? -10.840 -7.605 60.195 1.00 25.35 675 LYS A CA 1
ATOM 1338 C C . LYS A 1 163 ? -11.984 -7.377 61.192 1.00 26.83 675 LYS A C 1
ATOM 1339 O O . LYS A 1 163 ? -13.114 -7.061 60.743 1.00 27.83 675 LYS A O 1
ATOM 1345 N N . ALA A 1 164 ? -11.697 -7.519 62.483 1.00 29.66 676 ALA A N 1
ATOM 1346 C CA . ALA A 1 164 ? -12.689 -7.430 63.581 1.00 30.83 676 ALA A CA 1
ATOM 1347 C C . ALA A 1 164 ? -13.418 -6.078 63.511 1.00 31.00 676 ALA A C 1
ATOM 1348 O O . ALA A 1 164 ? -14.616 -6.029 63.805 1.00 29.20 676 ALA A O 1
ATOM 1350 N N . LYS A 1 165 ? -12.717 -5.023 63.099 1.00 32.49 677 LYS A N 1
ATOM 1351 C CA . LYS A 1 165 ? -13.238 -3.635 63.002 1.00 31.03 677 LYS A CA 1
ATOM 1352 C C . LYS A 1 165 ? -13.922 -3.397 61.652 1.00 31.04 677 LYS A C 1
ATOM 1353 O O . LYS A 1 165 ? -14.260 -2.239 61.386 1.00 31.29 677 LYS A O 1
ATOM 1359 N N . GLY A 1 166 ? -14.047 -4.424 60.808 1.00 27.45 678 GLY A N 1
ATOM 1360 C CA . GLY A 1 166 ? -14.839 -4.408 59.565 1.00 27.95 678 GLY A CA 1
ATOM 1361 C C . GLY A 1 166 ? -13.976 -4.339 58.315 1.00 24.82 678 GLY A C 1
ATOM 1362 O O . GLY A 1 166 ? -14.539 -4.265 57.212 1.00 25.93 678 GLY A O 1
ATOM 1363 N N . SER A 1 167 ? -12.650 -4.368 58.439 1.00 24.02 679 SER A N 1
ATOM 1364 C CA . SER A 1 167 ? -11.772 -4.296 57.242 1.00 23.19 679 SER A CA 1
ATOM 1365 C C . SER A 1 167 ? -11.969 -5.514 56.336 1.00 23.44 679 SER A C 1
ATOM 1366 O O . SER A 1 167 ? -11.986 -6.662 56.822 1.00 25.81 679 SER A O 1
ATOM 1369 N N . TYR A 1 168 ? -12.027 -5.270 55.028 1.00 22.41 680 TYR A N 1
ATOM 1370 C CA . TYR A 1 168 ? -12.110 -6.302 53.976 1.00 22.47 680 TYR A CA 1
ATOM 1371 C C . TYR A 1 168 ? -10.742 -6.434 53.303 1.00 20.65 680 TYR A C 1
ATOM 1372 O O . TYR A 1 168 ? -10.605 -7.254 52.412 1.00 18.31 680 TYR A O 1
ATOM 1381 N N . GLY A 1 169 ? -9.731 -5.672 53.728 1.00 18.96 681 GLY A N 1
ATOM 1382 C CA . GLY A 1 169 ? -8.422 -5.812 53.089 1.00 18.04 681 GLY A CA 1
ATOM 1383 C C . GLY A 1 169 ? -7.469 -4.744 53.565 1.00 15.93 681 GLY A C 1
ATOM 1384 O O . GLY A 1 169 ? -7.923 -3.722 54.046 1.00 15.52 681 GLY A O 1
ATOM 1385 N N . ALA A 1 170 ? -6.182 -5.026 53.432 1.00 16.05 682 ALA A N 1
ATOM 1386 C CA . ALA A 1 170 ? -5.118 -4.117 53.866 1.00 15.20 682 ALA A CA 1
ATOM 1387 C C . ALA A 1 170 ? -4.068 -4.016 52.760 1.00 14.62 682 ALA A C 1
ATOM 1388 O O . ALA A 1 170 ? -3.595 -5.076 52.273 1.00 16.92 682 ALA A O 1
ATOM 1390 N N . SER A 1 171 ? -3.652 -2.794 52.480 1.00 13.78 683 SER A N 1
ATOM 1391 C CA . SER A 1 171 ? -2.513 -2.472 51.594 1.00 13.60 683 SER A CA 1
ATOM 1392 C C . SER A 1 171 ? -1.318 -2.061 52.451 1.00 14.01 683 SER A C 1
ATOM 1393 O O . SER A 1 171 ? -1.459 -1.856 53.695 1.00 14.24 683 SER A O 1
ATOM 1396 N N . MET A 1 172 ? -0.169 -1.904 51.810 1.00 14.40 684 MET A N 1
ATOM 1397 C CA . MET A 1 172 ? 1.032 -1.423 52.488 1.00 14.85 684 MET A CA 1
ATOM 1398 C C . MET A 1 172 ? 2.055 -0.997 51.453 1.00 14.48 684 MET A C 1
ATOM 1399 O O . MET A 1 172 ? 2.194 -1.653 50.384 1.00 15.30 684 MET A O 1
ATOM 1404 N N . LEU A 1 173 ? 2.719 0.108 51.734 1.00 14.15 685 LEU A N 1
ATOM 1405 C CA . LEU A 1 173 ? 3.891 0.493 50.924 1.00 15.20 685 LEU A CA 1
ATOM 1406 C C . LEU A 1 173 ? 5.116 -0.039 51.619 1.00 17.30 685 LEU A C 1
ATOM 1407 O O . LEU A 1 173 ? 5.331 0.279 52.799 1.00 16.10 685 LEU A O 1
ATOM 1412 N N . ILE A 1 174 ? 5.907 -0.795 50.891 1.00 16.68 686 ILE A N 1
ATOM 1413 C CA . ILE A 1 174 ? 7.159 -1.356 51.443 1.00 18.13 686 ILE A CA 1
ATOM 1414 C C . ILE A 1 174 ? 8.294 -0.875 50.551 1.00 18.67 686 ILE A C 1
ATOM 1415 O O . ILE A 1 174 ? 8.113 -0.863 49.329 1.00 17.62 686 ILE A O 1
ATOM 1420 N N . ASP A 1 175 ? 9.442 -0.532 51.141 1.00 19.49 687 ASP A N 1
ATOM 1421 C CA . ASP A 1 175 ? 10.631 -0.126 50.345 1.00 20.02 687 ASP A CA 1
ATOM 1422 C C . ASP A 1 175 ? 11.010 -1.312 49.460 1.00 19.09 687 ASP A C 1
ATOM 1423 O O . ASP A 1 175 ? 11.076 -2.427 49.985 1.00 18.68 687 ASP A O 1
ATOM 1428 N N . SER A 1 176 ? 11.195 -1.083 48.164 1.00 21.30 688 SER A N 1
ATOM 1429 C CA . SER A 1 176 ? 11.445 -2.160 47.177 1.00 22.29 688 SER A CA 1
ATOM 1430 C C . SER A 1 176 ? 12.725 -2.917 47.544 1.00 21.69 688 SER A C 1
ATOM 1431 O O . SER A 1 176 ? 12.788 -4.123 47.290 1.00 20.29 688 SER A O 1
ATOM 1434 N N . TRP A 1 177 ? 13.710 -2.242 48.147 1.00 21.42 689 TRP A N 1
ATOM 1435 C CA . TRP A 1 177 ? 15.012 -2.853 48.521 1.00 21.95 689 TRP A CA 1
ATOM 1436 C C . TRP A 1 177 ? 14.900 -3.816 49.715 1.00 21.22 689 TRP A C 1
ATOM 1437 O O . TRP A 1 177 ? 15.873 -4.551 49.963 1.00 22.42 689 TRP A O 1
ATOM 1448 N N . ARG A 1 178 ? 13.787 -3.805 50.454 1.00 19.57 690 ARG A N 1
ATOM 1449 C CA . ARG A 1 178 ? 13.625 -4.636 51.675 1.00 20.68 690 ARG A CA 1
ATOM 1450 C C . ARG A 1 178 ? 13.188 -6.042 51.261 1.00 20.67 690 ARG A C 1
ATOM 1451 O O . ARG A 1 178 ? 12.037 -6.434 51.590 1.00 19.50 690 ARG A O 1
ATOM 1459 N N . THR A 1 179 ? 14.071 -6.742 50.561 1.00 18.27 691 THR A N 1
ATOM 1460 C CA . THR A 1 179 ? 13.822 -8.070 49.940 1.00 21.82 691 THR A CA 1
ATOM 1461 C C . THR A 1 179 ? 13.290 -9.038 50.996 1.00 18.76 691 THR A C 1
ATOM 1462 O O . THR A 1 179 ? 12.390 -9.836 50.701 1.00 18.40 691 THR A O 1
ATOM 1466 N N . ASN A 1 180 ? 13.900 -9.018 52.166 1.00 19.41 692 ASN A N 1
ATOM 1467 C CA . ASN A 1 180 ? 13.621 -9.983 53.252 1.00 18.99 692 ASN A CA 1
ATOM 1468 C C . ASN A 1 180 ? 12.184 -9.791 53.753 1.00 17.67 692 ASN A C 1
ATOM 1469 O O . ASN A 1 180 ? 11.403 -10.773 53.810 1.00 16.23 692 ASN A O 1
ATOM 1474 N N . LEU A 1 181 ? 11.832 -8.568 54.123 1.00 16.21 693 LEU A N 1
ATOM 1475 C CA . LEU A 1 181 ? 10.476 -8.272 54.613 1.00 16.61 693 LEU A CA 1
ATOM 1476 C C . LEU A 1 181 ? 9.465 -8.499 53.493 1.00 14.56 693 LEU A C 1
ATOM 1477 O O . LEU A 1 181 ? 8.360 -8.961 53.804 1.00 12.63 693 LEU A O 1
ATOM 1482 N N . ARG A 1 182 ? 9.833 -8.212 52.245 1.00 13.74 694 ARG A N 1
ATOM 1483 C CA . ARG A 1 182 ? 8.884 -8.417 51.114 1.00 14.33 694 ARG A CA 1
ATOM 1484 C C . ARG A 1 182 ? 8.601 -9.918 50.996 1.00 13.92 694 ARG A C 1
ATOM 1485 O O . ARG A 1 182 ? 7.452 -10.271 50.852 1.00 14.50 694 ARG A O 1
ATOM 1493 N N . ARG A 1 183 ? 9.617 -10.753 51.144 1.00 14.72 695 ARG A N 1
ATOM 1494 C CA . ARG A 1 183 ? 9.491 -12.232 51.089 1.00 14.07 695 ARG A CA 1
ATOM 1495 C C . ARG A 1 183 ? 8.549 -12.678 52.202 1.00 14.15 695 ARG A C 1
ATOM 1496 O O . ARG A 1 183 ? 7.713 -13.524 51.952 1.00 14.25 695 ARG A O 1
ATOM 1504 N N . ILE A 1 184 ? 8.721 -12.159 53.420 1.00 14.48 696 ILE A N 1
ATOM 1505 C CA . ILE A 1 184 ? 7.829 -12.530 54.559 1.00 14.88 696 ILE A CA 1
ATOM 1506 C C . ILE A 1 184 ? 6.385 -12.215 54.190 1.00 13.70 696 ILE A C 1
ATOM 1507 O O . ILE A 1 184 ? 5.557 -13.120 54.290 1.00 15.10 696 ILE A O 1
ATOM 1512 N N . PHE A 1 185 ? 6.081 -10.972 53.814 1.00 13.74 697 PHE A N 1
ATOM 1513 C CA . PHE A 1 185 ? 4.708 -10.554 53.426 1.00 14.49 697 PHE A CA 1
ATOM 1514 C C . PHE A 1 185 ? 4.200 -11.443 52.275 1.00 15.36 697 PHE A C 1
ATOM 1515 O O . PHE A 1 185 ? 3.025 -11.936 52.311 1.00 15.15 697 PHE A O 1
ATOM 1523 N N . THR A 1 186 ? 5.032 -11.672 51.268 1.00 15.63 698 THR A N 1
ATOM 1524 C CA . THR A 1 186 ? 4.580 -12.524 50.128 1.00 16.98 698 THR A CA 1
ATOM 1525 C C . THR A 1 186 ? 4.211 -13.912 50.681 1.00 16.78 698 THR A C 1
ATOM 1526 O O . THR A 1 186 ? 3.125 -14.427 50.307 1.00 17.26 698 THR A O 1
ATOM 1530 N N . SER A 1 187 ? 5.010 -14.439 51.625 1.00 16.68 699 SER A N 1
ATOM 1531 C CA . SER A 1 187 ? 4.823 -15.810 52.165 1.00 16.19 699 SER A CA 1
ATOM 1532 C C . SER A 1 187 ? 3.521 -15.884 52.962 1.00 16.60 699 SER A C 1
ATOM 1533 O O . SER A 1 187 ? 3.035 -17.000 53.176 1.00 17.56 699 SER A O 1
ATOM 1536 N N . MET A 1 188 ? 2.948 -14.738 53.335 1.00 15.48 700 MET A N 1
ATOM 1537 C CA . MET A 1 188 ? 1.711 -14.639 54.142 1.00 15.78 700 MET A CA 1
ATOM 1538 C C . MET A 1 188 ? 0.511 -14.448 53.219 1.00 15.82 700 MET A C 1
ATOM 1539 O O . MET A 1 188 ? -0.599 -14.344 53.733 1.00 16.60 700 MET A O 1
ATOM 1544 N N . GLY A 1 189 ? 0.762 -14.314 51.918 1.00 16.38 701 GLY A N 1
ATOM 1545 C CA . GLY A 1 189 ? -0.307 -14.221 50.904 1.00 16.49 701 GLY A CA 1
ATOM 1546 C C . GLY A 1 189 ? -0.513 -12.810 50.401 1.00 16.86 701 GLY A C 1
ATOM 1547 O O . GLY A 1 189 ? -1.547 -12.571 49.721 1.00 16.48 701 GLY A O 1
ATOM 1548 N N . PHE A 1 190 ? 0.379 -11.871 50.726 1.00 14.19 702 PHE A N 1
ATOM 1549 C CA . PHE A 1 190 ? 0.281 -10.517 50.140 1.00 13.78 702 PHE A CA 1
ATOM 1550 C C . PHE A 1 190 ? 0.723 -10.611 48.682 1.00 13.81 702 PHE A C 1
ATOM 1551 O O . PHE A 1 190 ? 1.639 -11.396 48.410 1.00 13.02 702 PHE A O 1
ATOM 1559 N N . VAL A 1 191 ? 0.076 -9.835 47.827 1.00 14.14 703 VAL A N 1
ATOM 1560 C CA . VAL A 1 191 ? 0.500 -9.670 46.409 1.00 13.53 703 VAL A CA 1
ATOM 1561 C C . VAL A 1 191 ? 0.954 -8.251 46.136 1.00 14.16 703 VAL A C 1
ATOM 1562 O O . VAL A 1 191 ? 0.429 -7.269 46.763 1.00 14.14 703 VAL A O 1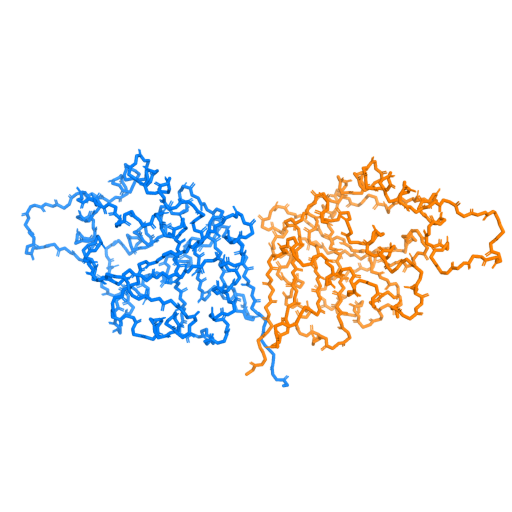
ATOM 1566 N N . ASP A 1 192 ? 1.856 -8.146 45.162 1.00 14.39 704 ASP A N 1
ATOM 1567 C CA . ASP A 1 192 ? 2.391 -6.859 44.697 1.00 15.89 704 ASP A CA 1
ATOM 1568 C C . ASP A 1 192 ? 1.374 -6.282 43.736 1.00 16.06 704 ASP A C 1
ATOM 1569 O O . ASP A 1 192 ? 1.095 -6.987 42.721 1.00 15.90 704 ASP A O 1
ATOM 1574 N N . LEU A 1 193 ? 0.896 -5.071 43.987 1.00 16.05 705 LEU A N 1
ATOM 1575 C CA . LEU A 1 193 ? -0.060 -4.397 43.065 1.00 18.81 705 LEU A CA 1
ATOM 1576 C C . LEU A 1 193 ? 0.703 -3.476 42.128 1.00 22.54 705 LEU A C 1
ATOM 1577 O O . LEU A 1 193 ? 0.377 -3.510 40.975 1.00 21.64 705 LEU A O 1
ATOM 1582 N N . GLN A 1 194 ? 1.677 -2.725 42.647 1.00 23.91 706 GLN A N 1
ATOM 1583 C CA . GLN A 1 194 ? 2.328 -1.585 41.957 1.00 29.35 706 GLN A CA 1
ATOM 1584 C C . GLN A 1 194 ? 3.733 -1.431 42.536 1.00 27.62 706 GLN A C 1
ATOM 1585 O O . GLN A 1 194 ? 3.944 -1.875 43.670 1.00 25.38 706 GLN A O 1
ATOM 1591 N N . GLU A 1 195 ? 4.671 -0.929 41.734 1.00 25.81 707 GLU A N 1
ATOM 1592 C CA . GLU A 1 195 ? 5.896 -0.235 42.200 1.00 32.39 707 GLU A CA 1
ATOM 1593 C C . GLU A 1 195 ? 5.815 1.221 41.730 1.00 35.99 707 GLU A C 1
ATOM 1594 O O . GLU A 1 195 ? 5.515 1.436 40.551 1.00 41.62 707 GLU A O 1
ATOM 1600 N N . TYR A 1 196 ? 6.004 2.180 42.640 1.00 41.00 708 TYR A N 1
ATOM 1601 C CA . TYR A 1 196 ? 6.000 3.633 42.348 1.00 39.64 708 TYR A CA 1
ATOM 1602 C C . TYR A 1 196 ? 6.671 4.408 43.485 1.00 42.41 708 TYR A C 1
ATOM 1603 O O . TYR A 1 196 ? 6.457 4.080 44.678 1.00 45.96 708 TYR A O 1
ATOM 1612 N N . SER A 1 197 ? 7.453 5.428 43.106 1.00 44.48 709 SER A N 1
ATOM 1613 C CA . SER A 1 197 ? 8.065 6.424 44.023 1.00 47.39 709 SER A CA 1
ATOM 1614 C C . SER A 1 197 ? 6.958 7.062 44.874 1.00 47.56 709 SER A C 1
ATOM 1615 O O . SER A 1 197 ? 5.900 7.446 44.336 1.00 45.42 709 SER A O 1
ATOM 1618 N N . TRP A 1 198 ? 7.163 7.122 46.183 1.00 50.08 710 TRP A N 1
ATOM 1619 C CA . TRP A 1 198 ? 6.209 7.763 47.116 1.00 47.99 710 TRP A CA 1
ATOM 1620 C C . TRP A 1 198 ? 7.010 8.469 48.208 1.00 49.32 710 TRP A C 1
ATOM 1621 O O . TRP A 1 198 ? 7.718 7.766 48.971 1.00 41.96 710 TRP A O 1
ATOM 1632 N N . MET A 1 199 ? 6.917 9.805 48.228 1.00 51.62 711 MET A N 1
ATOM 1633 C CA . MET A 1 199 ? 7.835 10.712 48.954 1.00 55.78 711 MET A CA 1
ATOM 1634 C C . MET A 1 199 ? 9.286 10.255 48.730 1.00 57.96 711 MET A C 1
ATOM 1635 O O . MET A 1 199 ? 9.931 9.802 49.712 1.00 59.92 711 MET A O 1
ATOM 1640 N N . SER A 1 200 ? 9.730 10.332 47.463 1.00 57.06 712 SER A N 1
ATOM 1641 C CA . SER A 1 200 ? 11.126 10.239 46.937 1.00 58.32 712 SER A CA 1
ATOM 1642 C C . SER A 1 200 ? 11.784 8.878 47.225 1.00 54.20 712 SER A C 1
ATOM 1643 O O . SER A 1 200 ? 13.024 8.767 47.082 1.00 56.42 712 SER A O 1
ATOM 1646 N N . GLU A 1 201 ? 10.994 7.847 47.531 1.00 50.94 713 GLU A N 1
ATOM 1647 C CA . GLU A 1 201 ? 11.525 6.507 47.884 1.00 42.70 713 GLU A CA 1
ATOM 1648 C C . GLU A 1 201 ? 10.816 5.447 47.045 1.00 42.52 713 GLU A C 1
ATOM 1649 O O . GLU A 1 201 ? 9.580 5.488 46.993 1.00 41.75 713 GLU A O 1
ATOM 1655 N N . GLN A 1 202 ? 11.569 4.497 46.493 1.00 35.79 714 GLN A N 1
ATOM 1656 C CA . GLN A 1 202 ? 11.023 3.454 45.592 1.00 34.95 714 GLN A CA 1
ATOM 1657 C C . GLN A 1 202 ? 10.294 2.435 46.484 1.00 27.12 714 GLN A C 1
ATOM 1658 O O . GLN A 1 202 ? 10.858 1.934 47.474 1.00 25.00 714 GLN A O 1
ATOM 1664 N N . LYS A 1 203 ? 9.018 2.255 46.213 1.00 27.56 715 LYS A N 1
ATOM 1665 C CA . LYS A 1 203 ? 8.109 1.438 47.038 1.00 25.10 715 LYS A CA 1
ATOM 1666 C C . LYS A 1 203 ? 7.457 0.400 46.147 1.00 23.41 715 LYS A C 1
ATOM 1667 O O . LYS A 1 203 ? 7.332 0.613 44.948 1.00 23.28 715 LYS A O 1
ATOM 1673 N N . CYS A 1 204 ? 7.096 -0.702 46.771 1.00 19.47 716 CYS A N 1
ATOM 1674 C CA A CYS A 1 204 ? 6.102 -1.657 46.244 0.50 17.87 716 CYS A CA 1
ATOM 1675 C CA B CYS A 1 204 ? 6.119 -1.662 46.253 0.50 18.56 716 CYS A CA 1
ATOM 1676 C C . CYS A 1 204 ? 4.821 -1.481 47.043 1.00 18.58 716 CYS A C 1
ATOM 1677 O O . CYS A 1 204 ? 4.894 -1.493 48.285 1.00 18.81 716 CYS A O 1
ATOM 1682 N N . MET A 1 205 ? 3.701 -1.328 46.368 1.00 17.26 717 MET A N 1
ATOM 1683 C CA . MET A 1 205 ? 2.403 -1.380 47.078 1.00 17.92 717 MET A CA 1
ATOM 1684 C C . MET A 1 205 ? 1.914 -2.834 47.070 1.00 16.62 717 MET A C 1
ATOM 1685 O O . MET A 1 205 ? 1.700 -3.410 45.969 1.00 15.90 717 MET A O 1
ATOM 1690 N N . ILE A 1 206 ? 1.746 -3.417 48.255 1.00 14.59 718 ILE A N 1
ATOM 1691 C CA . ILE A 1 206 ? 1.353 -4.849 48.410 1.00 13.91 718 ILE A CA 1
ATOM 1692 C C . ILE A 1 206 ? 0.014 -4.854 49.123 1.00 13.16 718 ILE A C 1
ATOM 1693 O O . ILE A 1 206 ? -0.330 -3.814 49.708 1.00 13.22 718 ILE A O 1
ATOM 1698 N N . ALA A 1 207 ? -0.739 -5.947 49.054 1.00 12.97 719 ALA A N 1
ATOM 1699 C CA . ALA A 1 207 ? -2.100 -5.987 49.601 1.00 14.07 719 ALA A CA 1
ATOM 1700 C C . ALA A 1 207 ? -2.557 -7.410 49.859 1.00 14.43 719 ALA A C 1
ATOM 1701 O O . ALA A 1 207 ? -2.089 -8.335 49.180 1.00 13.97 719 ALA A O 1
ATOM 1703 N N . ILE A 1 208 ? -3.434 -7.548 50.839 1.00 16.53 720 ILE A N 1
ATOM 1704 C CA . ILE A 1 208 ? -4.117 -8.838 51.138 1.00 15.36 720 ILE A CA 1
ATOM 1705 C C . ILE A 1 208 ? -5.592 -8.554 51.396 1.00 15.70 720 ILE A C 1
ATOM 1706 O O . ILE A 1 208 ? -5.900 -7.547 51.969 1.00 14.83 720 ILE A O 1
ATOM 1711 N N . LYS A 1 209 ? -6.480 -9.451 50.975 1.00 16.48 721 LYS A N 1
ATOM 1712 C CA . LYS A 1 209 ? -7.909 -9.374 51.357 1.00 18.78 721 LYS A CA 1
ATOM 1713 C C . LYS A 1 209 ? -8.069 -9.878 52.788 1.00 18.35 721 LYS A C 1
ATOM 1714 O O . LYS A 1 209 ? -7.251 -10.675 53.236 1.00 19.37 721 LYS A O 1
ATOM 1720 N N . LEU A 1 210 ? -9.113 -9.427 53.466 1.00 19.59 722 LEU A N 1
ATOM 1721 C CA . LEU A 1 210 ? -9.480 -9.905 54.815 1.00 20.93 722 LEU A CA 1
ATOM 1722 C C . LEU A 1 210 ? -10.916 -10.425 54.752 1.00 25.43 722 LEU A C 1
ATOM 1723 O O . LEU A 1 210 ? -11.809 -9.810 54.174 1.00 24.51 722 LEU A O 1
ATOM 1728 N N . SER B 1 5 ? 14.523 -20.843 69.841 1.00 31.15 517 SER B N 1
ATOM 1729 C CA . SER B 1 5 ? 13.792 -20.624 71.107 1.00 29.35 517 SER B CA 1
ATOM 1730 C C . SER B 1 5 ? 12.287 -20.541 70.851 1.00 25.33 517 SER B C 1
ATOM 1731 O O . SER B 1 5 ? 11.888 -19.956 69.847 1.00 25.42 517 SER B O 1
ATOM 1734 N N . ASP B 1 6 ? 11.509 -21.085 71.771 1.00 22.01 518 ASP B N 1
ATOM 1735 C CA . ASP B 1 6 ? 10.039 -20.927 71.834 1.00 20.01 518 ASP B CA 1
ATOM 1736 C C . ASP B 1 6 ? 9.763 -19.435 71.981 1.00 20.95 518 ASP B C 1
ATOM 1737 O O . ASP B 1 6 ? 10.383 -18.816 72.845 1.00 22.79 518 ASP B O 1
ATOM 1742 N N . ALA B 1 7 ? 8.898 -18.882 71.136 1.00 16.64 519 ALA B N 1
ATOM 1743 C CA . ALA B 1 7 ? 8.460 -17.488 71.227 1.00 16.78 519 ALA B CA 1
ATOM 1744 C C . ALA B 1 7 ? 7.060 -17.487 71.813 1.00 16.01 519 ALA B C 1
ATOM 1745 O O . ALA B 1 7 ? 6.086 -17.890 71.104 1.00 15.91 519 ALA B O 1
ATOM 1747 N N . TYR B 1 8 ? 6.926 -16.958 73.016 1.00 14.75 520 TYR B N 1
ATOM 1748 C CA . TYR B 1 8 ? 5.606 -16.593 73.568 1.00 15.39 520 TYR B CA 1
ATOM 1749 C C . TYR B 1 8 ? 5.247 -15.174 73.140 1.00 14.52 520 TYR B C 1
ATOM 1750 O O . TYR B 1 8 ? 6.099 -14.284 73.026 1.00 15.07 520 TYR B O 1
ATOM 1759 N N . VAL B 1 9 ? 3.968 -14.961 72.896 1.00 14.60 521 VAL B N 1
ATOM 1760 C CA . VAL B 1 9 ? 3.464 -13.611 72.540 1.00 14.72 521 VAL B CA 1
ATOM 1761 C C . VAL B 1 9 ? 2.454 -13.182 73.594 1.00 14.11 521 VAL B C 1
ATOM 1762 O O . VAL B 1 9 ? 1.519 -13.930 73.892 1.00 13.50 521 VAL B O 1
ATOM 1766 N N . ILE B 1 10 ? 2.632 -11.964 74.076 1.00 14.34 522 ILE B N 1
ATOM 1767 C CA . ILE B 1 10 ? 1.676 -11.245 74.942 1.00 14.20 522 ILE B CA 1
ATOM 1768 C C . ILE B 1 10 ? 1.028 -10.156 74.090 1.00 14.66 522 ILE B C 1
ATOM 1769 O O . ILE B 1 10 ? 1.740 -9.294 73.567 1.00 15.58 522 ILE B O 1
ATOM 1774 N N . ARG B 1 11 ? -0.287 -10.172 73.960 1.00 13.66 523 ARG B N 1
ATOM 1775 C CA . ARG B 1 11 ? -0.968 -9.250 73.023 1.00 13.47 523 ARG B CA 1
ATOM 1776 C C . ARG B 1 11 ? -2.277 -8.832 73.653 1.00 13.47 523 ARG B C 1
ATOM 1777 O O . ARG B 1 11 ? -2.762 -9.504 74.556 1.00 13.06 523 ARG B O 1
ATOM 1785 N N . PRO B 1 12 ? -2.876 -7.713 73.203 1.00 13.28 524 PRO B N 1
ATOM 1786 C CA . PRO B 1 12 ? -4.180 -7.306 73.689 1.00 13.81 524 PRO B CA 1
ATOM 1787 C C . PRO B 1 12 ? -5.246 -8.354 73.381 1.00 14.11 524 PRO B C 1
ATOM 1788 O O . PRO B 1 12 ? -5.242 -9.012 72.368 1.00 13.13 524 PRO B O 1
ATOM 1792 N N . PHE B 1 13 ? -6.210 -8.417 74.280 1.00 14.92 525 PHE B N 1
ATOM 1793 C CA . PHE B 1 13 ? -7.467 -9.174 74.084 1.00 15.19 525 PHE B CA 1
ATOM 1794 C C . PHE B 1 13 ? -8.160 -8.673 72.813 1.00 15.29 525 PHE B C 1
ATOM 1795 O O . PHE B 1 13 ? -8.158 -7.443 7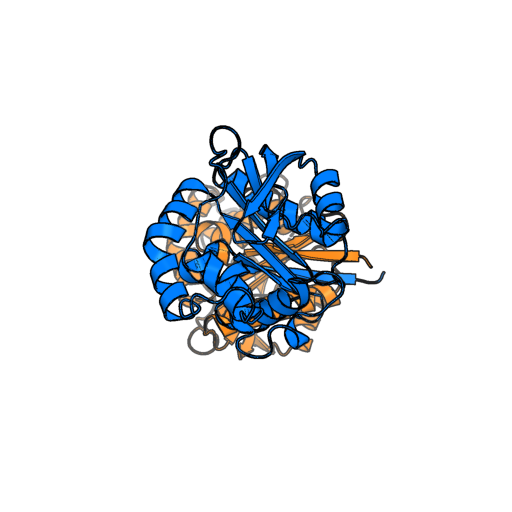2.502 1.00 14.90 525 PHE B O 1
ATOM 1803 N N . MET B 1 14 ? -8.674 -9.641 72.062 1.00 17.15 526 MET B N 1
ATOM 1804 C CA . MET B 1 14 ? -9.673 -9.405 70.999 1.00 19.44 526 MET B CA 1
ATOM 1805 C C . MET B 1 14 ? -10.960 -10.111 71.381 1.00 17.43 526 MET B C 1
ATOM 1806 O O . MET B 1 14 ? -10.940 -11.225 71.918 1.00 16.41 526 MET B O 1
ATOM 1811 N N . PRO B 1 15 ? -12.130 -9.549 71.023 1.00 18.90 527 PRO B N 1
ATOM 1812 C CA . PRO B 1 15 ? -13.406 -10.197 71.333 1.00 20.12 527 PRO B CA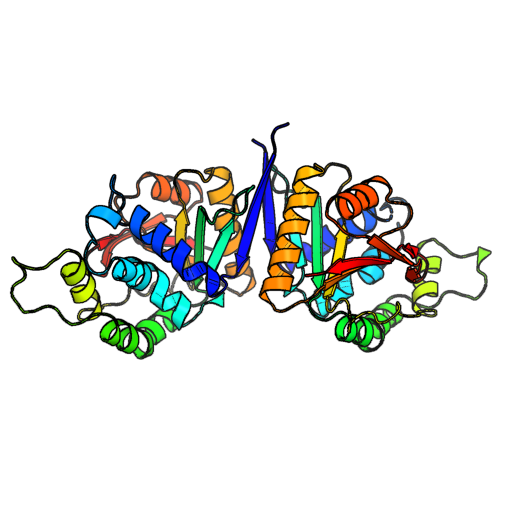 1
ATOM 1813 C C . PRO B 1 15 ? -13.486 -11.693 71.009 1.00 19.92 527 PRO B C 1
ATOM 1814 O O . PRO B 1 15 ? -14.055 -12.472 71.812 1.00 18.09 527 PRO B O 1
ATOM 1818 N N . SER B 1 16 ? -12.857 -12.115 69.910 1.00 20.25 528 SER B N 1
ATOM 1819 C CA . SER B 1 16 ? -12.857 -13.534 69.464 1.00 20.59 528 SER B CA 1
ATOM 1820 C C . SER B 1 16 ? -12.131 -14.420 70.490 1.00 21.40 528 SER B C 1
ATOM 1821 O O . SER B 1 16 ? -12.243 -15.659 70.398 1.00 22.01 528 SER B O 1
ATOM 1824 N N . ASP B 1 17 ? -11.358 -13.845 71.410 1.00 18.87 529 ASP B N 1
ATOM 1825 C CA . ASP B 1 17 ? -10.646 -14.644 72.443 1.00 17.66 529 ASP B CA 1
ATOM 1826 C C . ASP B 1 17 ? -11.598 -15.172 73.517 1.00 17.16 529 ASP B C 1
ATOM 1827 O O . ASP B 1 17 ? -11.198 -16.095 74.237 1.00 19.45 529 ASP B O 1
ATOM 1832 N N . GLU B 1 18 ? -12.801 -14.627 73.638 1.00 17.48 530 GLU B N 1
ATOM 1833 C CA . GLU B 1 18 ? -13.657 -14.823 74.838 1.00 18.41 530 GLU B CA 1
ATOM 1834 C C . GLU B 1 18 ? -13.837 -16.309 75.133 1.00 18.08 530 GLU B C 1
ATOM 1835 O O . GLU B 1 18 ? -13.673 -16.716 76.266 1.00 17.77 530 GLU B O 1
ATOM 1841 N N . GLU B 1 19 ? -14.249 -17.096 74.159 1.00 18.84 531 GLU B N 1
ATOM 1842 C CA . GLU B 1 19 ? -14.635 -18.508 74.404 1.00 21.13 531 GLU B CA 1
ATOM 1843 C C . GLU B 1 19 ? -13.401 -19.285 74.898 1.00 19.51 531 GLU B C 1
ATOM 1844 O O . GLU B 1 19 ? -13.486 -20.042 75.886 1.00 18.00 531 GLU B O 1
ATOM 1850 N N . THR B 1 20 ? -12.248 -19.076 74.270 1.00 19.05 532 THR B N 1
ATOM 1851 C CA . THR B 1 20 ? -10.971 -19.716 74.661 1.00 17.24 532 THR B CA 1
ATOM 1852 C C . THR B 1 20 ? -10.604 -19.298 76.089 1.00 15.73 532 THR B C 1
ATOM 1853 O O . THR B 1 20 ? -10.221 -20.139 76.871 1.00 14.82 532 THR B O 1
ATOM 1857 N N . LEU B 1 21 ? -10.663 -18.015 76.386 1.00 15.18 533 LEU B N 1
ATOM 1858 C CA . LEU B 1 21 ? -10.332 -17.519 77.743 1.00 16.27 533 LEU B CA 1
ATOM 1859 C C . LEU B 1 21 ? -11.317 -18.077 78.783 1.00 16.53 533 LEU B C 1
ATOM 1860 O O . LEU B 1 21 ? -10.868 -18.410 79.840 1.00 14.84 533 LEU B O 1
ATOM 1865 N N . TYR B 1 22 ? -12.627 -18.152 78.509 1.00 17.60 534 TYR B N 1
ATOM 1866 C CA . TYR B 1 22 ? -13.598 -18.750 79.464 1.00 17.10 534 TYR B CA 1
ATOM 1867 C C . TYR B 1 22 ? -13.216 -20.207 79.723 1.00 18.20 534 TYR B C 1
ATOM 1868 O O . TYR B 1 22 ? -13.358 -20.726 80.855 1.00 17.43 534 TYR B O 1
ATOM 1877 N N . ASP B 1 23 ? -12.731 -20.892 78.700 1.00 18.14 535 ASP B N 1
ATOM 1878 C CA . ASP B 1 23 ? -12.363 -22.318 78.837 1.00 19.62 535 ASP B CA 1
ATOM 1879 C C . ASP B 1 23 ? -11.117 -22.422 79.706 1.00 18.71 535 ASP B C 1
ATOM 1880 O O . ASP B 1 23 ? -11.027 -23.360 80.542 1.00 21.15 535 ASP B O 1
ATOM 1885 N N . LEU B 1 24 ? -10.150 -21.526 79.492 1.00 19.23 536 LEU B N 1
ATOM 1886 C CA . LEU B 1 24 ? -8.907 -21.553 80.300 1.00 18.71 536 LEU B CA 1
ATOM 1887 C C . LEU B 1 24 ? -9.280 -21.251 81.749 1.00 18.51 536 LEU B C 1
ATOM 1888 O O . LEU B 1 24 ? -8.783 -21.935 82.630 1.00 20.69 536 LEU B O 1
ATOM 1893 N N . CYS B 1 25 ? -10.118 -20.239 81.950 1.00 18.17 537 CYS B N 1
ATOM 1894 C CA . CYS B 1 25 ? -10.556 -19.776 83.288 1.00 19.51 537 CYS B CA 1
ATOM 1895 C C . CYS B 1 25 ? -11.233 -20.968 84.001 1.00 19.66 537 CYS B C 1
ATOM 1896 O O . CYS B 1 25 ? -10.858 -21.262 85.161 1.00 20.16 537 CYS B O 1
ATOM 1899 N N . LEU B 1 26 ? -12.081 -21.711 83.294 1.00 19.73 538 LEU B N 1
ATOM 1900 C CA . LEU B 1 26 ? -12.766 -22.937 83.787 1.00 23.63 538 LEU B CA 1
ATOM 1901 C C . LEU B 1 26 ? -11.740 -24.010 84.167 1.00 24.26 538 LEU B C 1
ATOM 1902 O O . LEU B 1 26 ? -11.874 -24.612 85.249 1.00 27.21 538 LEU B O 1
ATOM 1907 N N . LYS B 1 27 ? -10.769 -24.280 83.288 1.00 26.42 539 LYS B N 1
ATOM 1908 C CA . LYS B 1 27 ? -9.730 -25.322 83.497 1.00 27.71 539 LYS B CA 1
ATOM 1909 C C . LYS B 1 27 ? -8.878 -24.963 84.703 1.00 27.32 539 LYS B C 1
ATOM 1910 O O . LYS B 1 27 ? -8.568 -25.867 85.481 1.00 29.09 539 LYS B O 1
ATOM 1916 N N . SER B 1 28 ? -8.491 -23.695 84.813 1.00 28.17 540 SER B N 1
ATOM 1917 C CA . SER B 1 28 ? -7.561 -23.169 85.848 1.00 28.72 540 SER B CA 1
ATOM 1918 C C . SER B 1 28 ? -8.199 -23.271 87.242 1.00 29.23 540 SER B C 1
ATOM 1919 O O . SER B 1 28 ? -7.468 -23.303 88.231 1.00 32.49 540 SER B O 1
ATOM 1922 N N . CYS B 1 29 ? -9.523 -23.275 87.369 1.00 28.26 541 CYS B N 1
ATOM 1923 C CA . CYS B 1 29 ? -10.121 -23.133 88.716 1.00 29.30 541 CYS B CA 1
ATOM 1924 C C . CYS B 1 29 ? -9.990 -24.479 89.446 1.00 29.97 541 CYS B C 1
ATOM 1925 O O . CYS B 1 29 ? -10.003 -24.419 90.677 1.00 38.97 541 CYS B O 1
ATOM 1928 N N . GLY B 1 35 ? -11.120 -29.244 85.993 1.00 46.97 547 GLY B N 1
ATOM 1929 C CA . GLY B 1 35 ? -11.861 -27.970 86.104 1.00 43.23 547 GLY B CA 1
ATOM 1930 C C . GLY B 1 35 ? -13.086 -27.977 85.209 1.00 41.68 547 GLY B C 1
ATOM 1931 O O . GLY B 1 35 ? -14.200 -27.709 85.688 1.00 43.76 547 GLY B O 1
ATOM 1932 N N . ASP B 1 36 ? -12.874 -28.289 83.931 1.00 39.88 548 ASP B N 1
ATOM 1933 C CA . ASP B 1 36 ? -13.931 -28.588 82.933 1.00 39.29 548 ASP B CA 1
ATOM 1934 C C . ASP B 1 36 ? -14.569 -29.951 83.234 1.00 40.05 548 ASP B C 1
ATOM 1935 O O . ASP B 1 36 ? -15.605 -30.249 82.629 1.00 41.31 548 ASP B O 1
ATOM 1940 N N . GLU B 1 37 ? -13.984 -30.750 84.127 1.00 44.38 549 GLU B N 1
ATOM 1941 C CA . GLU B 1 37 ? -14.580 -32.035 84.578 1.00 46.81 549 GLU B CA 1
ATOM 1942 C C . GLU B 1 37 ? -15.558 -31.777 85.734 1.00 45.44 549 GLU B C 1
ATOM 1943 O O . GLU B 1 37 ? -16.478 -32.590 85.898 1.00 51.87 549 GLU B O 1
ATOM 1949 N N . ILE B 1 38 ? -15.369 -30.692 86.492 1.00 40.49 550 ILE B N 1
ATOM 1950 C CA . ILE B 1 38 ? -16.174 -30.343 87.710 1.00 38.36 550 ILE B CA 1
ATOM 1951 C C . ILE B 1 38 ? -17.492 -29.686 87.277 1.00 35.59 550 ILE B C 1
ATOM 1952 O O . ILE B 1 38 ? -18.543 -30.052 87.822 1.00 33.19 550 ILE B O 1
ATOM 1957 N N . TYR B 1 39 ? -17.415 -28.704 86.374 1.00 33.29 551 TYR B N 1
ATOM 1958 C CA . TYR B 1 39 ? -18.544 -27.859 85.905 1.00 30.64 551 TYR B CA 1
ATOM 1959 C C . TYR B 1 39 ? -18.963 -28.264 84.492 1.00 37.23 551 TYR B C 1
ATOM 1960 O O . TYR B 1 39 ? -18.550 -27.603 83.497 1.00 37.88 551 TYR B O 1
ATOM 1969 N N . LYS B 1 40 ? -19.824 -29.283 84.434 1.00 38.84 552 LYS B N 1
ATOM 1970 C CA . LYS B 1 40 ? -20.268 -29.980 83.204 1.00 41.91 552 LYS B CA 1
ATOM 1971 C C . LYS B 1 40 ? -21.650 -29.476 82.790 1.00 40.29 552 LYS B C 1
ATOM 1972 O O . LYS B 1 40 ? -22.033 -29.714 81.643 1.00 41.68 552 LYS B O 1
ATOM 1978 N N . ARG B 1 41 ? -22.375 -28.819 83.694 1.00 36.00 553 ARG B N 1
ATOM 1979 C CA . ARG B 1 41 ? -23.747 -28.288 83.451 1.00 37.28 553 ARG B CA 1
ATOM 1980 C C . ARG B 1 41 ? -23.670 -26.859 82.899 1.00 31.41 553 ARG B C 1
ATOM 1981 O O . ARG B 1 41 ? -24.303 -26.579 81.890 1.00 31.12 553 ARG B O 1
ATOM 1989 N N . GLU B 1 42 ? -22.912 -25.976 83.544 1.00 29.66 554 GLU B N 1
ATOM 1990 C CA . GLU B 1 42 ? -22.813 -24.547 83.148 1.00 27.85 554 GLU B CA 1
ATOM 1991 C C . GLU B 1 42 ? -21.345 -24.146 83.165 1.00 26.20 554 GLU B C 1
ATOM 1992 O O . GLU B 1 42 ? -20.924 -23.386 84.028 1.00 25.92 554 GLU B O 1
ATOM 1998 N N . PRO B 1 43 ? -20.508 -24.661 82.242 1.00 27.83 555 PRO B N 1
ATOM 1999 C CA . PRO B 1 43 ? -19.073 -24.368 82.274 1.00 25.91 555 PRO B CA 1
ATOM 2000 C C . PRO B 1 43 ? -18.785 -22.853 82.288 1.00 24.20 555 PRO B C 1
ATOM 2001 O O . PRO B 1 43 ? -17.752 -22.450 82.814 1.00 23.63 555 PRO B O 1
ATOM 2005 N N . ARG B 1 44 ? -19.678 -22.055 81.694 1.00 21.56 556 ARG B N 1
ATOM 2006 C CA . ARG B 1 44 ? -19.533 -20.578 81.540 1.00 20.31 556 ARG B CA 1
ATOM 2007 C C . ARG B 1 44 ? -19.585 -19.875 82.915 1.00 18.06 556 ARG B C 1
ATOM 2008 O O . ARG B 1 44 ? -19.135 -18.735 83.016 1.00 16.23 556 ARG B O 1
ATOM 2016 N N . ILE B 1 45 ? -20.073 -20.528 83.964 1.00 16.52 557 ILE B N 1
ATOM 2017 C CA . ILE B 1 45 ? -20.291 -19.834 85.266 1.00 16.01 557 ILE B CA 1
ATOM 2018 C C . ILE B 1 45 ? -18.957 -19.349 85.852 1.00 14.79 557 ILE B C 1
ATOM 2019 O O . ILE B 1 45 ? -18.981 -18.259 86.454 1.00 15.58 557 ILE B O 1
ATOM 2024 N N . ILE B 1 46 ? -17.854 -20.065 85.621 1.00 14.95 558 ILE B N 1
ATOM 2025 C CA . ILE B 1 46 ? -16.517 -19.740 86.211 1.00 16.03 558 ILE B CA 1
ATOM 2026 C C . ILE B 1 46 ? -16.006 -18.467 85.529 1.00 15.17 558 ILE B C 1
ATOM 2027 O O . ILE B 1 46 ? -15.735 -17.496 86.216 1.00 16.78 558 ILE B O 1
ATOM 2032 N N . GLY B 1 47 ? -15.969 -18.450 84.206 1.00 15.38 559 GLY B N 1
ATOM 2033 C CA . GLY B 1 47 ? -15.631 -17.216 83.462 1.00 15.43 559 GLY B CA 1
ATOM 2034 C C . GLY B 1 47 ? -16.542 -16.049 83.830 1.00 15.69 559 GLY B C 1
ATOM 2035 O O . GLY B 1 47 ? -16.064 -14.888 83.958 1.00 13.97 559 GLY B O 1
ATOM 2036 N N . ASP B 1 48 ? -17.852 -16.290 83.954 1.00 14.58 560 ASP B N 1
ATOM 2037 C CA . ASP B 1 48 ? -18.812 -15.244 84.361 1.00 15.93 560 ASP B CA 1
ATOM 2038 C C . ASP B 1 48 ? -18.393 -14.659 85.703 1.00 15.07 560 ASP B C 1
ATOM 2039 O O . ASP B 1 48 ? -18.440 -13.417 85.851 1.00 16.61 560 ASP B O 1
ATOM 2044 N N . ARG B 1 49 ? -17.964 -15.500 86.633 1.00 14.09 561 ARG B N 1
ATOM 2045 C CA . ARG B 1 49 ? -17.548 -15.009 87.968 1.00 16.08 561 ARG B CA 1
ATOM 2046 C C . ARG B 1 49 ? -16.240 -14.200 87.835 1.00 15.38 561 ARG B C 1
ATOM 2047 O O . ARG B 1 49 ? -16.161 -13.107 88.425 1.00 15.10 561 ARG B O 1
ATOM 2055 N N . ASP B 1 50 ? -15.252 -14.739 87.116 1.00 16.67 562 ASP B N 1
ATOM 2056 C CA . ASP B 1 50 ? -13.817 -14.373 87.281 1.00 17.08 562 ASP B CA 1
ATOM 2057 C C . ASP B 1 50 ? -13.293 -13.521 86.127 1.00 17.20 562 ASP B C 1
ATOM 2058 O O . ASP B 1 50 ? -12.326 -12.777 86.355 1.00 18.25 562 ASP B O 1
ATOM 2063 N N . LEU B 1 51 ? -13.869 -13.607 84.929 1.00 16.39 563 LEU B N 1
ATOM 2064 C CA . LEU B 1 51 ? -13.269 -12.972 83.725 1.00 14.91 563 LEU B CA 1
ATOM 2065 C C . LEU B 1 51 ? -14.243 -12.017 83.034 1.00 15.11 563 LEU B C 1
ATOM 2066 O O . LEU B 1 51 ? -13.818 -10.951 82.558 1.00 14.56 563 LEU B O 1
ATOM 2071 N N . GLY B 1 52 ? -15.523 -12.380 82.951 1.00 14.63 564 GLY B N 1
ATOM 2072 C CA . GLY B 1 52 ? -16.512 -11.600 82.191 1.00 13.54 564 GLY B CA 1
ATOM 2073 C C . GLY B 1 52 ? -16.536 -10.128 82.569 1.00 13.87 564 GLY B C 1
ATOM 2074 O O . GLY B 1 52 ? -16.766 -9.280 81.672 1.00 13.96 564 GLY B O 1
ATOM 2075 N N . ALA B 1 53 ? -16.325 -9.798 83.841 1.00 13.59 565 ALA B N 1
ATOM 2076 C CA . ALA B 1 53 ? -16.442 -8.394 84.292 1.00 15.32 565 ALA B CA 1
ATOM 2077 C C . ALA B 1 53 ? -15.368 -7.567 83.583 1.00 16.31 565 ALA B C 1
ATOM 2078 O O . ALA B 1 53 ? -15.641 -6.415 83.196 1.00 15.57 565 ALA B O 1
ATOM 2080 N N . TYR B 1 54 ? -14.174 -8.135 83.405 1.00 15.83 566 TYR B N 1
ATOM 2081 C CA . TYR B 1 54 ? -13.061 -7.421 82.729 1.00 16.31 566 TYR B CA 1
ATOM 2082 C C . TYR B 1 54 ? -13.410 -7.201 81.266 1.00 17.09 566 TYR B C 1
ATOM 2083 O O . TYR B 1 54 ? -13.157 -6.100 80.733 1.00 17.51 566 TYR B O 1
ATOM 2092 N N . ILE B 1 55 ? -13.924 -8.243 80.622 1.00 17.24 567 ILE B N 1
ATOM 2093 C CA . ILE B 1 55 ? -14.323 -8.179 79.189 1.00 18.14 567 ILE B CA 1
ATOM 2094 C C . ILE B 1 55 ? -15.389 -7.095 79.024 1.00 20.97 567 ILE B C 1
ATOM 2095 O O . ILE B 1 55 ? -15.305 -6.340 78.032 1.00 21.09 567 ILE B O 1
ATOM 2100 N N . TYR B 1 56 ? -16.329 -7.004 79.968 1.00 21.09 568 TYR B N 1
ATOM 2101 C CA . TYR B 1 56 ? -17.501 -6.101 79.894 1.00 22.10 568 TYR B CA 1
ATOM 2102 C C . TYR B 1 56 ? -17.052 -4.676 80.214 1.00 22.17 568 TYR B C 1
ATOM 2103 O O . TYR B 1 56 ? -17.357 -3.769 79.457 1.00 24.42 568 TYR B O 1
ATOM 2112 N N . LEU B 1 57 ? -16.325 -4.475 81.307 1.00 21.48 569 LEU B N 1
ATOM 2113 C CA . LEU B 1 57 ? -16.018 -3.125 81.843 1.00 23.81 569 LEU B CA 1
ATOM 2114 C C . LEU B 1 57 ? -14.771 -2.529 81.186 1.00 23.76 569 LEU B C 1
ATOM 2115 O O . LEU B 1 57 ? -14.850 -1.345 80.791 1.00 26.78 569 LEU B O 1
ATOM 2120 N N . HIS B 1 58 ? -13.669 -3.296 81.112 1.00 24.50 570 HIS B N 1
ATOM 2121 C CA . HIS B 1 58 ? -12.313 -2.830 80.707 1.00 24.68 570 HIS B CA 1
ATOM 2122 C C . HIS B 1 58 ? -11.584 -3.873 79.853 1.00 21.45 570 HIS B C 1
ATOM 2123 O O . HIS B 1 58 ? -10.508 -4.347 80.203 1.00 19.36 570 HIS B O 1
ATOM 2130 N N . PRO B 1 59 ? -12.086 -4.204 78.643 1.00 18.87 571 PRO B N 1
ATOM 2131 C CA . PRO B 1 59 ? -11.422 -5.210 77.817 1.00 18.85 571 PRO B CA 1
ATOM 2132 C C . PRO B 1 59 ? -10.004 -4.782 77.430 1.00 16.99 571 PRO B C 1
ATOM 2133 O O . PRO B 1 59 ? -9.140 -5.656 77.204 1.00 18.53 571 PRO B O 1
ATOM 2137 N N . GLU B 1 60 ? -9.722 -3.472 77.450 1.00 18.47 572 GLU B N 1
ATOM 2138 C CA . GLU B 1 60 ? -8.373 -2.958 77.092 1.00 20.18 572 GLU B CA 1
ATOM 2139 C C . GLU B 1 60 ? -7.389 -3.264 78.231 1.00 19.93 572 GLU B C 1
ATOM 2140 O O . GLU B 1 60 ? -6.195 -3.133 77.974 1.00 22.16 572 GLU B O 1
ATOM 2146 N N . TYR B 1 61 ? -7.869 -3.714 79.389 1.00 21.02 573 TYR B N 1
ATOM 2147 C CA . TYR B 1 61 ? -7.060 -4.158 80.557 1.00 21.77 573 TYR B CA 1
ATOM 2148 C C . TYR B 1 61 ? -6.491 -5.568 80.277 1.00 17.85 573 TYR B C 1
ATOM 2149 O O . TYR B 1 61 ? -5.574 -6.007 80.962 1.00 15.70 573 TYR B O 1
ATOM 2158 N N . ILE B 1 62 ? -7.027 -6.300 79.290 1.00 14.40 574 ILE B N 1
ATOM 2159 C CA . ILE B 1 62 ? -6.798 -7.768 79.198 1.00 13.69 574 ILE B CA 1
ATOM 2160 C C . ILE B 1 62 ? -5.668 -8.031 78.217 1.00 14.01 574 ILE B C 1
ATOM 2161 O O . ILE B 1 62 ? -5.748 -7.562 77.085 1.00 12.73 574 ILE B O 1
ATOM 2166 N N . TYR B 1 63 ? -4.638 -8.734 78.675 1.00 13.48 575 TYR B N 1
ATOM 2167 C CA . TYR B 1 63 ? -3.594 -9.220 77.762 1.00 13.02 575 TYR B CA 1
ATOM 2168 C C . TYR B 1 63 ? -3.672 -10.732 77.750 1.00 13.23 575 TYR B C 1
ATOM 2169 O O . TYR B 1 63 ? -3.845 -11.367 78.782 1.00 15.30 575 TYR B O 1
ATOM 2178 N N . VAL B 1 64 ? -3.461 -11.274 76.583 1.00 12.85 576 VAL B N 1
ATOM 2179 C CA . VAL B 1 64 ? -3.569 -12.721 76.342 1.00 14.31 576 VAL B CA 1
ATOM 2180 C C . VAL B 1 64 ? -2.158 -13.231 76.087 1.00 13.85 576 VAL B C 1
ATOM 2181 O O . VAL B 1 64 ? -1.429 -12.540 75.413 1.00 15.12 576 VAL B O 1
ATOM 2185 N N . LEU B 1 65 ? -1.849 -14.422 76.590 1.00 13.94 577 LEU B N 1
ATOM 2186 C CA . LEU B 1 65 ? -0.547 -15.088 76.438 1.00 12.90 577 LEU B CA 1
ATOM 2187 C C . LEU B 1 65 ? -0.721 -16.284 75.499 1.00 13.80 577 LEU B C 1
ATOM 2188 O O . LEU B 1 65 ? -1.577 -17.146 75.794 1.00 12.69 577 LEU B O 1
ATOM 2193 N N . GLU B 1 66 ? 0.100 -16.330 74.449 1.00 13.27 578 GLU B N 1
ATOM 2194 C CA . GLU B 1 66 ? 0.150 -17.433 73.464 1.00 14.29 578 GLU B CA 1
ATOM 2195 C C . GLU B 1 66 ? 1.516 -18.081 73.534 1.00 14.09 578 GLU B C 1
ATOM 2196 O O . GLU B 1 66 ? 2.526 -17.393 73.694 1.00 15.26 578 GLU B O 1
ATOM 2202 N N . ASP B 1 67 ? 1.542 -19.389 73.335 1.00 14.21 579 ASP B N 1
ATOM 2203 C CA . ASP B 1 67 ? 2.782 -20.164 73.397 1.00 14.33 579 ASP B CA 1
ATOM 2204 C C . ASP B 1 67 ? 3.372 -20.182 71.987 1.00 13.93 579 ASP B C 1
ATOM 2205 O O . ASP B 1 67 ? 2.852 -19.440 71.101 1.00 13.61 579 ASP B O 1
ATOM 2210 N N . ASP B 1 68 ? 4.418 -20.965 71.823 1.00 13.26 580 ASP B N 1
ATOM 2211 C CA . ASP B 1 68 ? 5.188 -21.042 70.566 1.00 15.13 580 ASP B CA 1
ATOM 2212 C C . ASP B 1 68 ? 4.316 -21.638 69.458 1.00 15.47 580 ASP B C 1
ATOM 2213 O O . ASP B 1 68 ? 4.604 -21.347 68.310 1.00 17.65 580 ASP B O 1
ATOM 2218 N N . ARG B 1 69 ? 3.273 -22.389 69.788 1.00 18.33 581 ARG B N 1
ATOM 2219 C CA . ARG B 1 69 ? 2.364 -22.983 68.783 1.00 19.47 581 ARG B CA 1
ATOM 2220 C C . ARG B 1 69 ? 1.119 -22.120 68.649 1.00 19.06 581 ARG B C 1
ATOM 2221 O O . ARG B 1 69 ? 0.127 -22.623 68.092 1.00 16.75 581 ARG B O 1
ATOM 2229 N N . ASP B 1 70 ? 1.162 -20.859 69.078 1.00 16.91 582 ASP B N 1
ATOM 2230 C CA . ASP B 1 70 ? 0.080 -19.874 68.862 1.00 18.04 582 ASP B CA 1
ATOM 2231 C C . ASP B 1 70 ? -1.184 -20.273 69.650 1.00 18.41 582 ASP B C 1
ATOM 2232 O O . ASP B 1 70 ? -2.247 -19.781 69.317 1.00 17.96 582 ASP B O 1
ATOM 2237 N N . LYS B 1 71 ? -1.047 -21.121 70.670 1.00 19.34 583 LYS B N 1
ATOM 2238 C CA . LYS B 1 71 ? -2.161 -21.526 71.558 1.00 18.97 583 LYS B CA 1
ATOM 2239 C C . LYS B 1 71 ? -2.198 -20.570 72.742 1.00 16.18 583 LYS B C 1
ATOM 2240 O O . LYS B 1 71 ? -1.144 -20.421 73.397 1.00 13.55 583 LYS B O 1
ATOM 2246 N N . ILE B 1 72 ? -3.403 -20.102 73.089 1.00 15.25 584 ILE B N 1
ATOM 2247 C CA . ILE B 1 72 ? -3.676 -19.274 74.301 1.00 14.06 584 ILE B CA 1
ATOM 2248 C C . ILE B 1 72 ? -3.387 -20.142 75.525 1.00 15.15 584 ILE B C 1
ATOM 2249 O O . ILE B 1 72 ? -3.943 -21.248 75.623 1.00 14.33 584 ILE B O 1
ATOM 2254 N N . CYS B 1 73 ? -2.487 -19.694 76.400 1.00 14.98 585 CYS B N 1
ATOM 2255 C CA . CYS B 1 73 ? -2.089 -20.471 77.596 1.00 15.18 585 CYS B CA 1
ATOM 2256 C C . CYS B 1 73 ? -2.141 -19.598 78.856 1.00 14.02 585 CYS B C 1
ATOM 2257 O O . CYS B 1 73 ? -1.784 -20.104 79.951 1.00 13.97 585 CYS B O 1
ATOM 2260 N N . GLY B 1 74 ? -2.654 -18.388 78.730 1.00 13.09 586 GLY B N 1
ATOM 2261 C CA . GLY B 1 74 ? -2.838 -17.550 79.908 1.00 13.26 586 GLY B CA 1
ATOM 2262 C C . GLY B 1 74 ? -3.443 -16.213 79.573 1.00 12.29 586 GLY B C 1
ATOM 2263 O O . GLY B 1 74 ? -3.579 -15.856 78.376 1.00 11.82 586 GLY B O 1
ATOM 2264 N N . TYR B 1 75 ? -3.870 -15.530 80.611 1.00 12.63 587 TYR B N 1
ATOM 2265 C CA . TYR B 1 75 ? -4.227 -14.097 80.501 1.00 14.10 587 TYR B CA 1
ATOM 2266 C C . TYR B 1 75 ? -3.872 -13.369 81.786 1.00 15.29 587 TYR B C 1
ATOM 2267 O O . TYR B 1 75 ? -3.670 -13.977 82.852 1.00 14.03 587 TYR B O 1
ATOM 2276 N N . LEU B 1 76 ? -3.830 -12.047 81.660 1.00 16.21 588 LEU B N 1
ATOM 2277 C CA . LEU B 1 76 ? -3.540 -11.143 82.788 1.00 19.54 588 LEU B CA 1
ATOM 2278 C C . LEU B 1 76 ? -4.393 -9.908 82.513 1.00 21.68 588 LEU B C 1
ATOM 2279 O O . LEU B 1 76 ? -4.452 -9.479 81.348 1.00 20.41 588 LEU B O 1
ATOM 2284 N N . CYS B 1 77 ? -5.141 -9.452 83.509 1.00 19.37 589 CYS B N 1
ATOM 2285 C CA . CYS B 1 77 ? -5.868 -8.167 83.461 1.00 23.53 589 CYS B CA 1
ATOM 2286 C C . CYS B 1 77 ? -5.089 -7.202 84.350 1.00 25.20 589 CYS B C 1
ATOM 2287 O O . CYS B 1 77 ? -4.778 -7.583 85.476 1.00 24.33 589 CYS B O 1
ATOM 2290 N N . GLY B 1 78 ? -4.678 -6.057 83.801 1.00 25.58 590 GLY B N 1
ATOM 2291 C CA . GLY B 1 78 ? -4.173 -4.913 84.586 1.00 25.20 590 GLY B CA 1
ATOM 2292 C C . GLY B 1 78 ? -5.269 -3.875 84.735 1.00 26.54 590 GLY B C 1
ATOM 2293 O O . GLY B 1 78 ? -5.497 -3.118 83.751 1.00 28.24 590 GLY B O 1
ATOM 2294 N N . ALA B 1 79 ? -5.941 -3.859 85.888 1.00 23.37 591 ALA B N 1
ATOM 2295 C CA . ALA B 1 79 ? -7.090 -2.989 86.211 1.00 21.15 591 ALA B CA 1
ATOM 2296 C C . ALA B 1 79 ? -6.598 -1.677 86.843 1.00 24.03 591 ALA B C 1
ATOM 2297 O O . ALA B 1 79 ? -6.373 -1.644 88.065 1.00 19.26 591 ALA B O 1
ATOM 2299 N N . LEU B 1 80 ? -6.455 -0.617 86.042 1.00 23.74 592 LEU B N 1
ATOM 2300 C CA . LEU B 1 80 ? -5.916 0.688 86.535 1.00 21.37 592 LEU B CA 1
ATOM 2301 C C . LEU B 1 80 ? -6.632 1.197 87.797 1.00 22.24 592 LEU B C 1
ATOM 2302 O O . LEU B 1 80 ? -5.944 1.569 88.788 1.00 21.70 592 LEU B O 1
ATOM 2307 N N . ASP B 1 81 ? -7.963 1.185 87.826 1.00 24.24 593 ASP B N 1
ATOM 2308 C CA . ASP B 1 81 ? -8.740 1.760 88.936 1.00 25.75 593 ASP B CA 1
ATOM 2309 C C . ASP B 1 81 ? -9.517 0.646 89.648 1.00 24.97 593 ASP B C 1
ATOM 2310 O O . ASP B 1 81 ? -10.687 0.344 89.235 1.00 23.39 593 ASP B O 1
ATOM 2315 N N . SER B 1 82 ? -8.936 0.094 90.710 1.00 21.45 594 SER B N 1
ATOM 2316 C CA . SER B 1 82 ? -9.527 -0.995 91.534 1.00 23.04 594 SER B CA 1
ATOM 2317 C C . SER B 1 82 ? -10.870 -0.570 92.100 1.00 24.81 594 SER B C 1
ATOM 2318 O O . SER B 1 82 ? -11.812 -1.391 92.113 1.00 22.78 594 SER B O 1
ATOM 2321 N N . LYS B 1 83 ? -10.910 0.628 92.686 1.00 24.56 595 LYS B N 1
ATOM 2322 C CA . LYS B 1 83 ? -12.092 1.098 93.448 1.00 26.76 595 LYS B CA 1
ATOM 2323 C C . LYS B 1 83 ? -13.302 1.080 92.514 1.00 23.16 595 LYS B C 1
ATOM 2324 O O . LYS B 1 83 ? -14.318 0.488 92.869 1.00 24.07 595 LYS B O 1
ATOM 2330 N N . GLN B 1 84 ? -13.149 1.715 91.367 1.00 23.59 596 GLN B N 1
ATOM 2331 C CA . GLN B 1 84 ? -14.183 1.798 90.324 1.00 25.76 596 GLN B CA 1
ATOM 2332 C C . GLN B 1 84 ? -14.487 0.401 89.796 1.00 23.28 596 GLN B C 1
ATOM 2333 O O . GLN B 1 84 ? -15.660 0.130 89.523 1.00 23.78 596 GLN B O 1
ATOM 2339 N N . PHE B 1 85 ? -13.476 -0.456 89.621 1.00 21.35 597 PHE B N 1
ATOM 2340 C CA . PHE B 1 85 ? -13.721 -1.826 89.093 1.00 19.21 597 PHE B CA 1
ATOM 2341 C C . PHE B 1 85 ? -14.651 -2.584 90.040 1.00 18.32 597 PHE B C 1
ATOM 2342 O O . PHE B 1 85 ? -15.641 -3.150 89.558 1.00 17.88 597 PHE B O 1
ATOM 2350 N N . TYR B 1 86 ? -14.342 -2.660 91.335 1.00 18.34 598 TYR B N 1
ATOM 2351 C CA . TYR B 1 86 ? -15.147 -3.471 92.282 1.00 18.72 598 TYR B CA 1
ATOM 2352 C C . TYR B 1 86 ? -16.524 -2.836 92.491 1.00 19.26 598 TYR B C 1
ATOM 2353 O O . TYR B 1 86 ? -17.526 -3.590 92.676 1.00 18.48 598 TYR B O 1
ATOM 2362 N N . GLU B 1 87 ? -16.610 -1.499 92.473 1.00 19.12 599 GLU B N 1
ATOM 2363 C CA . GLU B 1 87 ? -17.920 -0.807 92.532 1.00 21.39 599 GLU B CA 1
ATOM 2364 C C . GLU B 1 87 ? -18.813 -1.302 91.378 1.00 20.31 599 GLU B C 1
ATOM 2365 O O . GLU B 1 87 ? -20.006 -1.666 91.599 1.00 21.21 599 GLU B O 1
ATOM 2371 N N . ARG B 1 88 ? -18.282 -1.280 90.163 1.00 19.42 600 ARG B N 1
ATOM 2372 C CA . ARG B 1 88 ? -19.093 -1.560 88.958 1.00 19.30 600 ARG B CA 1
ATOM 2373 C C . ARG B 1 88 ? -19.295 -3.068 88.823 1.00 19.76 600 ARG B C 1
ATOM 2374 O O . ARG B 1 88 ? -20.311 -3.498 88.239 1.00 18.79 600 ARG B O 1
ATOM 2382 N N . TYR B 1 89 ? -18.347 -3.857 89.302 1.00 18.15 601 TYR B N 1
ATOM 2383 C CA . TYR B 1 89 ? -18.514 -5.327 89.397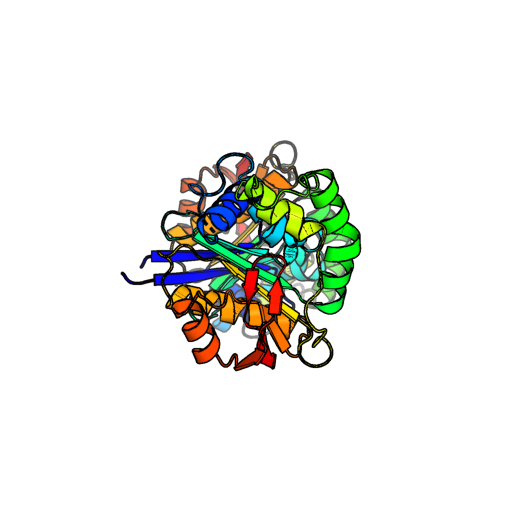 1.00 17.48 601 TYR B CA 1
ATOM 2384 C C . TYR B 1 89 ? -19.841 -5.618 90.105 1.00 19.11 601 TYR B C 1
ATOM 2385 O O . TYR B 1 89 ? -20.653 -6.433 89.591 1.00 20.79 601 TYR B O 1
ATOM 2394 N N . GLU B 1 90 ? -20.061 -4.970 91.245 1.00 19.50 602 GLU B N 1
ATOM 2395 C CA . GLU B 1 90 ? -21.224 -5.231 92.130 1.00 22.86 602 GLU B CA 1
ATOM 2396 C C . GLU B 1 90 ? -22.484 -4.660 91.495 1.00 23.83 602 GLU B C 1
ATOM 2397 O O . GLU B 1 90 ? -23.515 -5.354 91.563 1.00 21.05 602 GLU B O 1
ATOM 2403 N N . SER B 1 91 ? -22.397 -3.441 90.956 1.00 23.87 603 SER B N 1
ATOM 2404 C CA . SER B 1 91 ? -23.561 -2.641 90.506 1.00 26.69 603 SER B CA 1
ATOM 2405 C C . SER B 1 91 ? -23.938 -2.983 89.060 1.00 27.55 603 SER B C 1
ATOM 2406 O O . SER B 1 91 ? -25.116 -2.788 88.705 1.00 26.56 603 SER B O 1
ATOM 2409 N N . GLU B 1 92 ? -23.005 -3.462 88.224 1.00 23.55 604 GLU B N 1
ATOM 2410 C CA . GLU B 1 92 ? -23.318 -3.686 86.797 1.00 23.44 604 GLU B CA 1
ATOM 2411 C C . GLU B 1 92 ? -23.183 -5.152 86.430 1.00 25.60 604 GLU B C 1
ATOM 2412 O O . GLU B 1 92 ? -24.076 -5.638 85.756 1.00 30.21 604 GLU B O 1
ATOM 2418 N N . TRP B 1 93 ? -22.090 -5.804 86.802 1.00 21.84 605 TRP B N 1
ATOM 2419 C CA . TRP B 1 93 ? -21.824 -7.166 86.290 1.00 18.68 605 TRP B CA 1
ATOM 2420 C C . TRP B 1 93 ? -22.603 -8.219 87.092 1.00 18.40 605 TRP B C 1
ATOM 2421 O O . TRP B 1 93 ? -23.194 -9.127 86.479 1.00 18.27 605 TRP B O 1
ATOM 2432 N N . LEU B 1 94 ? -22.550 -8.149 88.415 1.00 17.96 606 LEU B N 1
ATOM 2433 C CA . LEU B 1 94 ? -23.174 -9.155 89.305 1.00 18.65 606 LEU B CA 1
ATOM 2434 C C . LEU B 1 94 ? -24.676 -9.194 89.012 1.00 17.62 606 LEU B C 1
ATOM 2435 O O . LEU B 1 94 ? -25.216 -10.288 88.915 1.00 16.38 606 LEU B O 1
ATOM 2440 N N . THR B 1 95 ? -25.307 -8.050 88.741 1.00 18.45 607 THR B N 1
ATOM 2441 C CA . THR B 1 95 ? -26.745 -8.003 88.352 1.00 20.53 607 THR B CA 1
ATOM 2442 C C . THR B 1 95 ? -26.947 -8.890 87.110 1.00 20.15 607 THR B C 1
ATOM 2443 O O . THR B 1 95 ? -27.899 -9.708 87.113 1.00 17.81 607 THR B O 1
ATOM 2447 N N . GLN B 1 96 ? -26.041 -8.804 86.125 1.00 18.50 608 GLN B N 1
ATOM 2448 C CA . GLN B 1 96 ? -26.156 -9.556 84.860 1.00 20.03 608 GLN B CA 1
ATOM 2449 C C . GLN B 1 96 ? -25.973 -11.044 85.122 1.00 18.82 608 GLN B C 1
ATOM 2450 O O . GLN B 1 96 ? -26.761 -11.841 84.540 1.00 16.88 608 GLN B O 1
ATOM 2456 N N . ILE B 1 97 ? -24.938 -11.437 85.871 1.00 16.02 609 ILE B N 1
ATOM 2457 C CA . ILE B 1 97 ? -24.629 -12.886 86.000 1.00 16.61 609 ILE B CA 1
ATOM 2458 C C . ILE B 1 97 ? -25.667 -13.495 86.939 1.00 15.18 609 ILE B C 1
ATOM 2459 O O . ILE B 1 97 ? -25.970 -14.688 86.748 1.00 16.68 609 ILE B O 1
ATOM 2464 N N . ARG B 1 98 ? -26.262 -12.701 87.836 1.00 14.75 610 ARG B N 1
ATOM 2465 C CA . ARG B 1 98 ? -27.351 -13.222 88.704 1.00 14.75 610 ARG B CA 1
ATOM 2466 C C . ARG B 1 98 ? -28.562 -13.562 87.821 1.00 15.40 610 ARG B C 1
ATOM 2467 O O . ARG B 1 98 ? -29.244 -14.617 88.046 1.00 14.63 610 ARG B O 1
ATOM 2475 N N . ASP B 1 99 ? -28.854 -12.697 86.860 1.00 16.23 611 ASP B N 1
ATOM 2476 C CA . ASP B 1 99 ? -30.018 -12.883 85.964 1.00 17.55 611 ASP B CA 1
ATOM 2477 C C . ASP B 1 99 ? -29.794 -14.129 85.111 1.00 17.35 611 ASP B C 1
ATOM 2478 O O . ASP B 1 99 ? -30.781 -14.758 84.716 1.00 18.52 611 ASP B O 1
ATOM 2483 N N . ARG B 1 100 ? -28.538 -14.468 84.816 1.00 17.39 612 ARG B N 1
ATOM 2484 C CA . ARG B 1 100 ? -28.180 -15.663 84.024 1.00 18.45 612 ARG B CA 1
ATOM 2485 C C . ARG B 1 100 ? -28.106 -16.926 84.896 1.00 18.26 612 ARG B C 1
ATOM 2486 O O . ARG B 1 100 ? -28.340 -18.010 84.346 1.00 17.41 612 ARG B O 1
ATOM 2494 N N . HIS B 1 101 ? -27.723 -16.813 86.185 1.00 16.58 613 HIS B N 1
ATOM 2495 C CA . HIS B 1 101 ? -27.450 -17.952 87.091 1.00 15.89 613 HIS B CA 1
ATOM 2496 C C . HIS B 1 101 ? -28.369 -17.853 88.301 1.00 17.79 613 HIS B C 1
ATOM 2497 O O . HIS B 1 101 ? -28.085 -17.156 89.255 1.00 15.60 613 HIS B O 1
ATOM 2504 N N . PRO B 1 102 ? -29.516 -18.565 88.292 1.00 18.62 614 PRO B N 1
ATOM 2505 C CA . PRO B 1 102 ? -30.526 -18.395 89.336 1.00 19.16 614 PRO B CA 1
ATOM 2506 C C . PRO B 1 102 ? -30.012 -18.873 90.708 1.00 17.62 614 PRO B C 1
ATOM 2507 O O . PRO B 1 102 ? -29.130 -19.659 90.756 1.00 18.23 614 PRO B O 1
ATOM 2511 N N . GLN B 1 103 ? -30.507 -18.235 91.769 1.00 17.16 615 GLN B N 1
ATOM 2512 C CA . GLN B 1 103 ? -30.322 -18.658 93.182 1.00 19.30 615 GLN B CA 1
ATOM 2513 C C . GLN B 1 103 ? -30.875 -20.068 93.348 1.00 20.36 615 GLN B C 1
ATOM 2514 O O . GLN B 1 103 ? -32.075 -20.301 93.137 1.00 19.75 615 GLN B O 1
ATOM 2520 N N . PRO B 1 104 ? -30.039 -21.036 93.765 1.00 19.27 616 PRO B N 1
ATOM 2521 C CA . PRO B 1 104 ? -30.520 -22.396 93.994 1.00 22.60 616 PRO B CA 1
ATOM 2522 C C . PRO B 1 104 ? -31.353 -22.507 95.283 1.00 21.64 616 PRO B C 1
ATOM 2523 O O . PRO B 1 104 ? -31.275 -21.613 96.125 1.00 21.31 616 PRO B O 1
ATOM 2527 N N . GLU B 1 105 ? -32.123 -23.591 95.407 1.00 22.34 617 GLU B N 1
ATOM 2528 C CA . GLU B 1 105 ? -32.989 -23.852 96.600 1.00 26.32 617 GLU B CA 1
ATOM 2529 C C . GLU B 1 105 ? -32.121 -23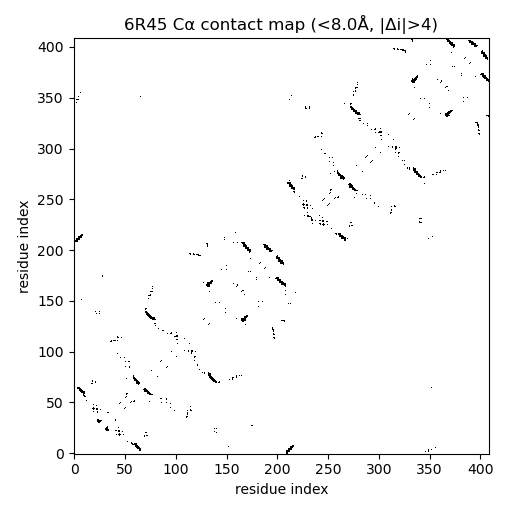.876 97.866 1.00 28.68 617 GLU B C 1
ATOM 2530 O O . GLU B 1 105 ? -30.905 -24.031 97.753 1.00 26.80 617 GLU B O 1
ATOM 2536 N N . ASN B 1 106 ? -32.737 -23.755 99.038 1.00 31.13 618 ASN B N 1
ATOM 2537 C CA . ASN B 1 106 ? -32.022 -23.548 100.322 1.00 35.32 618 ASN B CA 1
ATOM 2538 C C . ASN B 1 106 ? -31.389 -24.866 100.788 1.00 33.82 618 ASN B C 1
ATOM 2539 O O . ASN B 1 106 ? -30.735 -24.839 101.818 1.00 31.04 618 ASN B O 1
ATOM 2544 N N . ASP B 1 107 ? -31.556 -25.975 100.055 1.00 36.15 619 ASP B N 1
ATOM 2545 C CA . ASP B 1 107 ? -31.005 -27.307 100.433 1.00 34.31 619 ASP B CA 1
ATOM 2546 C C . ASP B 1 107 ? -29.550 -27.410 99.965 1.00 32.22 619 ASP B C 1
ATOM 2547 O O . ASP B 1 107 ? -29.323 -27.875 98.844 1.00 34.06 619 ASP B O 1
ATOM 2552 N N . ILE B 1 108 ? -28.588 -27.042 100.817 1.00 30.23 620 ILE B N 1
ATOM 2553 C CA . ILE B 1 108 ? -27.148 -26.947 100.443 1.00 31.07 620 ILE B CA 1
ATOM 2554 C C . ILE B 1 108 ? -26.659 -28.346 100.004 1.00 34.84 620 ILE B C 1
ATOM 2555 O O . ILE B 1 108 ? -25.777 -28.406 99.136 1.00 31.94 620 ILE B O 1
ATOM 2560 N N . ALA B 1 109 ? -27.229 -29.425 100.553 1.00 37.40 621 ALA B N 1
ATOM 2561 C CA . ALA B 1 109 ? -26.898 -30.830 100.209 1.00 41.27 621 ALA B CA 1
ATOM 2562 C C . ALA B 1 109 ? -27.085 -31.049 98.705 1.00 43.88 621 ALA B C 1
ATOM 2563 O O . ALA B 1 109 ? -26.136 -31.499 98.045 1.00 49.28 621 ALA B O 1
ATOM 2565 N N . SER B 1 110 ? -28.270 -30.733 98.184 1.00 44.87 622 SER B N 1
ATOM 2566 C CA . SER B 1 110 ? -28.619 -30.962 96.761 1.00 46.96 622 SER B CA 1
ATOM 2567 C C . SER B 1 110 ? -27.494 -30.429 95.852 1.00 44.44 622 SER B C 1
ATOM 2568 O O . SER B 1 110 ? -27.075 -31.183 94.958 1.00 49.92 622 SER B O 1
ATOM 2571 N N . TRP B 1 111 ? -26.920 -29.262 96.170 1.00 39.17 623 TRP B N 1
ATOM 2572 C CA . TRP B 1 111 ? -26.189 -28.355 95.234 1.00 34.19 623 TRP B CA 1
ATOM 2573 C C . TRP B 1 111 ? -25.109 -29.046 94.390 1.00 30.50 623 TRP B C 1
ATOM 2574 O O . TRP B 1 111 ? -24.118 -29.548 94.951 1.00 30.20 623 TRP B O 1
ATOM 2585 N N . THR B 1 112 ? -25.232 -28.893 93.073 1.00 31.95 624 THR B N 1
ATOM 2586 C CA . THR B 1 112 ? -24.143 -29.127 92.093 1.00 30.80 624 THR B CA 1
ATOM 2587 C C . THR B 1 112 ? -23.014 -28.120 92.319 1.00 31.08 624 THR B C 1
ATOM 2588 O O . THR B 1 112 ? -23.173 -27.107 93.022 1.00 24.41 624 THR B O 1
ATOM 2592 N N . PRO B 1 113 ? -21.832 -28.343 91.704 1.00 29.87 625 PRO B N 1
ATOM 2593 C CA . PRO B 1 113 ? -20.766 -27.352 91.789 1.00 26.65 625 PRO B CA 1
ATOM 2594 C C . PRO B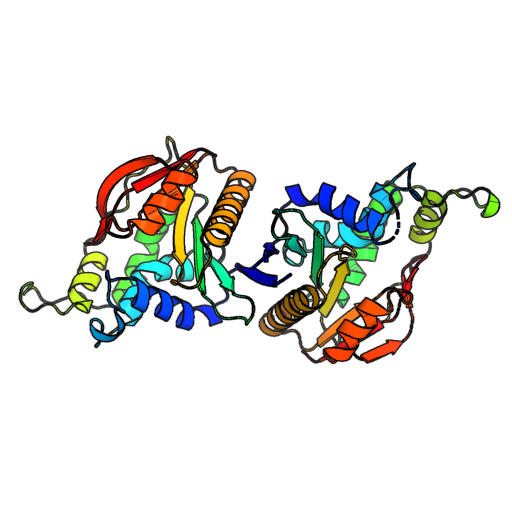 1 113 ? -21.264 -26.024 91.182 1.00 22.28 625 PRO B C 1
ATOM 2595 O O . PRO B 1 113 ? -20.904 -25.016 91.675 1.00 22.29 625 PRO B O 1
ATOM 2599 N N . GLU B 1 114 ? -22.085 -26.060 90.135 1.00 23.16 626 GLU B N 1
ATOM 2600 C CA . GLU B 1 114 ? -22.593 -24.827 89.481 1.00 23.94 626 GLU B CA 1
ATOM 2601 C C . GLU B 1 114 ? -23.464 -24.069 90.479 1.00 22.53 626 GLU B C 1
ATOM 2602 O O . GLU B 1 114 ? -23.375 -22.832 90.548 1.00 20.55 626 GLU B O 1
ATOM 2608 N N . GLU B 1 115 ? -24.262 -24.815 91.236 1.00 22.63 627 GLU B N 1
ATOM 2609 C CA . GLU B 1 115 ? -25.233 -24.243 92.206 1.00 22.34 627 GLU B CA 1
ATOM 2610 C C . GLU B 1 115 ? -24.487 -23.637 93.395 1.00 21.15 627 GLU B C 1
ATOM 2611 O O . GLU B 1 115 ? -24.929 -22.580 93.836 1.00 20.40 627 GLU B O 1
ATOM 2617 N N . ILE B 1 116 ? -23.349 -24.193 93.837 1.00 20.23 628 ILE B N 1
ATOM 2618 C CA . ILE B 1 116 ? -22.492 -23.568 94.882 1.00 21.95 628 ILE B CA 1
ATOM 2619 C C . ILE B 1 116 ? -22.081 -22.168 94.399 1.00 19.54 628 ILE B C 1
ATOM 2620 O O . ILE B 1 116 ? -22.194 -21.192 95.155 1.00 19.98 628 ILE B O 1
ATOM 2625 N N . VAL B 1 117 ? -21.573 -22.088 93.170 1.00 19.04 629 VAL B N 1
ATOM 2626 C CA . VAL B 1 117 ? -21.063 -20.806 92.613 1.00 18.15 629 VAL B CA 1
ATOM 2627 C C . VAL B 1 117 ? -22.258 -19.870 92.377 1.00 15.43 629 VAL B C 1
ATOM 2628 O O . VAL B 1 117 ? -22.142 -18.672 92.732 1.00 16.10 629 VAL B O 1
ATOM 2632 N N . ALA B 1 118 ? -23.371 -20.351 91.835 1.00 16.91 630 ALA B N 1
ATOM 2633 C CA . ALA B 1 118 ? -24.551 -19.473 91.602 1.00 16.47 630 ALA B CA 1
ATOM 2634 C C . ALA B 1 118 ? -24.989 -18.881 92.936 1.00 16.86 630 ALA B C 1
ATOM 2635 O O . ALA B 1 118 ? -25.172 -17.661 93.031 1.00 14.78 630 ALA B O 1
ATOM 2637 N N . ASN B 1 119 ? -25.078 -19.722 93.975 1.00 18.37 631 ASN B N 1
ATOM 2638 C CA . ASN B 1 119 ? -25.506 -19.231 95.304 1.00 18.08 631 ASN B CA 1
ATOM 2639 C C . ASN B 1 119 ? -24.560 -18.131 95.779 1.00 17.30 631 ASN B C 1
ATOM 2640 O O . ASN B 1 119 ? -25.034 -17.190 96.389 1.00 15.59 631 ASN B O 1
ATOM 2645 N N . SER B 1 120 ? -23.259 -18.255 95.491 1.00 17.58 632 SER B N 1
ATOM 2646 C CA . SER B 1 120 ? -22.188 -17.331 95.929 1.00 16.38 632 SER B CA 1
ATOM 2647 C C . SER B 1 120 ? -22.416 -15.938 95.339 1.00 15.29 632 SER B C 1
ATOM 2648 O O . SER B 1 120 ? -22.119 -14.949 96.025 1.00 15.35 632 SER B O 1
ATOM 2651 N N . PHE B 1 121 ? -23.046 -15.820 94.162 1.00 14.25 633 PHE B N 1
ATOM 2652 C CA . PHE B 1 121 ? -23.371 -14.511 93.518 1.00 14.79 633 PHE B CA 1
ATOM 2653 C C . PHE B 1 121 ? -24.371 -13.687 94.352 1.00 14.62 633 PHE B C 1
ATOM 2654 O O . PHE B 1 121 ? -24.426 -12.427 94.221 1.00 14.59 633 PHE B O 1
ATOM 2662 N N . TYR B 1 122 ? -25.130 -14.341 95.221 1.00 15.81 634 TYR B N 1
ATOM 2663 C CA . TYR B 1 122 ? -26.203 -13.709 96.027 1.00 16.26 634 TYR B CA 1
ATOM 2664 C C . TYR B 1 122 ? -25.664 -13.387 97.414 1.00 18.21 634 TYR B C 1
ATOM 2665 O O . TYR B 1 122 ? -26.410 -12.860 98.238 1.00 15.92 634 TYR B O 1
ATOM 2674 N N . ASN B 1 123 ? -24.367 -13.616 97.620 1.00 18.33 635 ASN B N 1
ATOM 2675 C CA . ASN B 1 123 ? -23.721 -13.475 98.944 1.00 19.57 635 ASN B CA 1
ATOM 2676 C C . ASN B 1 123 ? -22.353 -12.827 98.731 1.00 20.66 635 ASN B C 1
ATOM 2677 O O . ASN B 1 123 ? -21.368 -13.369 99.234 1.00 22.01 635 ASN B O 1
ATOM 2682 N N . PHE B 1 124 ? -22.324 -11.731 97.976 1.00 19.93 636 PHE B N 1
ATOM 2683 C CA . PHE B 1 124 ? -21.096 -11.009 97.580 1.00 20.84 636 PHE B CA 1
ATOM 2684 C C . PHE B 1 124 ? -20.718 -9.979 98.641 1.00 21.86 636 PHE B C 1
ATOM 2685 O O . PHE B 1 124 ? -21.513 -9.115 98.994 1.00 20.45 636 PHE B O 1
ATOM 2693 N N . THR B 1 125 ? -19.463 -10.011 99.070 1.00 22.21 637 THR B N 1
ATOM 2694 C CA . THR B 1 125 ? -18.838 -8.870 99.782 1.00 22.08 637 THR B CA 1
ATOM 2695 C C . THR B 1 125 ? -17.550 -8.523 99.039 1.00 21.43 637 THR B C 1
ATOM 2696 O O . THR B 1 125 ? -16.732 -9.407 98.815 1.00 23.08 637 THR B O 1
ATOM 2700 N N . PRO B 1 126 ? -17.350 -7.246 98.653 1.00 20.85 638 PRO B N 1
ATOM 2701 C CA . PRO B 1 126 ? -16.165 -6.835 97.911 1.00 20.20 638 PRO B CA 1
ATOM 2702 C C . PRO B 1 126 ? -14.944 -6.842 98.814 1.00 19.71 638 PRO B C 1
ATOM 2703 O O . PRO B 1 126 ? -15.075 -6.811 100.028 1.00 17.12 638 PRO B O 1
ATOM 2707 N N . PRO B 1 127 ? -13.738 -6.902 98.239 1.00 19.35 639 PRO B N 1
ATOM 2708 C CA . PRO B 1 127 ? -12.515 -6.943 99.042 1.00 20.26 639 PRO B CA 1
ATOM 2709 C C . PRO B 1 127 ? -12.317 -5.548 99.638 1.00 20.07 639 PRO B C 1
ATOM 2710 O O . PRO B 1 127 ? -12.918 -4.621 99.155 1.00 18.79 639 PRO B O 1
ATOM 2714 N N . THR B 1 128 ? -11.477 -5.443 100.662 1.00 22.77 640 THR B N 1
ATOM 2715 C CA . THR B 1 128 ? -11.106 -4.147 101.259 1.00 22.94 640 THR B CA 1
ATOM 2716 C C . THR B 1 128 ? -10.568 -3.223 100.170 1.00 23.89 640 THR B C 1
ATOM 2717 O O . THR B 1 128 ? -9.661 -3.654 99.399 1.00 22.76 640 THR B O 1
ATOM 2721 N N . ASP B 1 129 ? -11.109 -2.001 100.131 1.00 25.54 641 ASP B N 1
ATOM 2722 C CA . ASP B 1 129 ? -10.602 -0.867 99.314 1.00 27.26 641 ASP B CA 1
ATOM 2723 C C . ASP B 1 129 ? -9.221 -0.481 99.858 1.00 28.44 641 ASP B C 1
ATOM 2724 O O . ASP B 1 129 ? -9.130 0.116 100.957 1.00 30.87 641 ASP B O 1
ATOM 2729 N N . VAL B 1 130 ? -8.164 -0.825 99.133 1.00 23.05 642 VAL B N 1
ATOM 2730 C CA . VAL B 1 130 ? -6.782 -0.359 99.459 1.00 22.76 642 VAL B CA 1
ATOM 2731 C C . VAL B 1 130 ? -6.357 0.666 98.401 1.00 21.47 642 VAL B C 1
ATOM 2732 O O . VAL B 1 130 ? -5.154 0.849 98.262 1.00 23.11 642 VAL B O 1
ATOM 2736 N N . SER B 1 131 ? -7.322 1.212 97.629 1.00 25.63 643 SER B N 1
ATOM 2737 C CA . SER B 1 131 ? -7.105 1.992 96.377 1.00 28.31 643 SER B CA 1
ATOM 2738 C C . SER B 1 131 ? -6.270 3.244 96.676 1.00 30.04 643 SER B C 1
ATOM 2739 O O . SER B 1 131 ? -5.550 3.703 95.773 1.00 31.52 643 SER B O 1
ATOM 2742 N N . VAL B 1 132 ? -6.293 3.759 97.905 1.00 30.12 644 VAL B N 1
ATOM 2743 C CA . VAL B 1 132 ? -5.506 4.996 98.196 1.00 29.65 644 VAL B CA 1
ATOM 2744 C C . VAL B 1 132 ? -4.024 4.620 98.310 1.00 27.89 644 VAL B C 1
ATOM 2745 O O . VAL B 1 132 ? -3.207 5.542 98.170 1.00 30.60 644 VAL B O 1
ATOM 2749 N N . LEU B 1 133 ? -3.688 3.336 98.513 1.00 27.48 645 LEU B N 1
ATOM 2750 C CA . LEU B 1 133 ? -2.291 2.799 98.684 1.00 22.93 645 LEU B CA 1
ATOM 2751 C C . LEU B 1 133 ? -1.823 2.018 97.439 1.00 21.71 645 LEU B C 1
ATOM 2752 O O . LEU B 1 133 ? -0.624 2.031 97.033 1.00 19.59 645 LEU B O 1
ATOM 2757 N N . TYR B 1 134 ? -2.757 1.281 96.881 1.00 19.40 646 TYR B N 1
ATOM 2758 C CA . TYR B 1 134 ? -2.574 0.504 95.627 1.00 18.25 646 TYR B CA 1
ATOM 2759 C C . TYR B 1 134 ? -3.761 0.850 94.747 1.00 17.14 646 TYR B C 1
ATOM 2760 O O . TYR B 1 134 ? -4.821 0.302 95.001 1.00 22.61 646 TYR B O 1
ATOM 2769 N N . LEU B 1 135 ? -3.560 1.724 93.775 1.00 17.61 647 LEU B N 1
ATOM 2770 C CA . LEU B 1 135 ? -4.624 2.241 92.885 1.00 17.83 647 LEU B CA 1
ATOM 2771 C C . LEU B 1 135 ? -5.268 1.071 92.136 1.00 17.69 647 LEU B C 1
ATOM 2772 O O . LEU B 1 135 ? -6.537 1.074 91.980 1.00 19.44 647 LEU B O 1
ATOM 2777 N N . SER B 1 136 ? -4.413 0.149 91.684 1.00 15.64 648 SER B N 1
ATOM 2778 C CA . SER B 1 136 ? -4.674 -0.813 90.590 1.00 15.45 648 SER B CA 1
ATOM 2779 C C . SER B 1 136 ? -4.769 -2.222 91.165 1.00 15.14 648 SER B C 1
ATOM 2780 O O . SER B 1 136 ? -4.393 -2.462 92.317 1.00 13.06 648 SER B O 1
ATOM 2783 N N . HIS B 1 137 ? -5.233 -3.163 90.344 1.00 13.69 649 HIS B N 1
ATOM 2784 C CA . HIS B 1 137 ? -5.041 -4.596 90.645 1.00 13.86 649 HIS B CA 1
ATOM 2785 C C . HIS B 1 137 ? -4.810 -5.397 89.364 1.00 15.06 649 HIS B C 1
ATOM 2786 O O . HIS B 1 137 ? -5.028 -4.893 88.245 1.00 15.78 649 HIS B O 1
ATOM 2793 N N . LEU B 1 138 ? -4.304 -6.600 89.575 1.00 16.52 650 LEU B N 1
ATOM 2794 C CA . LEU B 1 138 ? -4.000 -7.603 88.541 1.00 17.81 650 LEU B CA 1
ATOM 2795 C C . LEU B 1 138 ? -4.938 -8.765 88.786 1.00 17.58 650 LEU B C 1
ATOM 2796 O O . LEU B 1 138 ? -5.232 -9.054 89.930 1.00 15.79 650 LEU B O 1
ATOM 2801 N N . GLU B 1 139 ? -5.333 -9.432 87.711 1.00 16.62 651 GLU B N 1
ATOM 2802 C CA . GLU B 1 139 ? -6.030 -10.732 87.747 1.00 18.49 651 GLU B CA 1
ATOM 2803 C C . GLU B 1 139 ? -5.270 -11.585 86.743 1.00 18.48 651 GLU B C 1
ATOM 2804 O O . GLU B 1 139 ? -4.938 -11.032 85.683 1.00 19.70 651 GLU B O 1
ATOM 2810 N N . ALA B 1 140 ? -4.899 -12.821 87.068 1.00 18.73 652 ALA B N 1
ATOM 2811 C CA . ALA B 1 140 ? -4.055 -13.625 86.153 1.00 17.57 652 ALA B CA 1
ATOM 2812 C C . ALA B 1 140 ? -4.492 -15.077 86.251 1.00 17.25 652 ALA B C 1
ATOM 2813 O O . ALA B 1 140 ? -4.863 -15.500 87.346 1.00 15.55 652 ALA B O 1
ATOM 2815 N N . ARG B 1 141 ? -4.420 -15.788 85.140 1.00 15.76 653 ARG B N 1
ATOM 2816 C CA . ARG B 1 141 ? -4.569 -17.268 85.102 1.00 15.80 653 ARG B CA 1
ATOM 2817 C C . ARG B 1 141 ? -3.594 -17.797 84.058 1.00 15.57 653 ARG B C 1
ATOM 2818 O O . ARG B 1 141 ? -3.536 -17.190 82.952 1.00 14.76 653 ARG B O 1
ATOM 2826 N N . PHE B 1 142 ? -2.894 -18.888 84.366 1.00 14.46 654 PHE B N 1
ATOM 2827 C CA . PHE B 1 142 ? -1.927 -19.514 83.434 1.00 14.34 654 PHE B CA 1
ATOM 2828 C C . PHE B 1 142 ? -2.162 -21.008 83.409 1.00 17.96 654 PHE B C 1
ATOM 2829 O O . PHE B 1 142 ? -2.376 -21.562 84.517 1.00 16.34 654 PHE B O 1
ATOM 2837 N N . ASP B 1 143 ? -2.057 -21.616 82.225 1.00 19.38 655 ASP B N 1
ATOM 2838 C CA A ASP B 1 143 ? -1.953 -23.089 82.045 0.50 21.46 655 ASP B CA 1
ATOM 2839 C CA B ASP B 1 143 ? -2.013 -23.099 82.095 0.50 19.95 655 ASP B CA 1
ATOM 2840 C C . ASP B 1 143 ? -0.805 -23.583 82.906 1.00 20.32 655 ASP B C 1
ATOM 2841 O O . ASP B 1 143 ? 0.186 -22.851 83.027 1.00 17.44 655 ASP B O 1
ATOM 2850 N N . SER B 1 144 ? -0.885 -24.802 83.426 1.00 24.39 656 SER B N 1
ATOM 2851 C CA . SER B 1 144 ? 0.198 -25.372 84.265 1.00 27.33 656 SER B CA 1
ATOM 2852 C C . SER B 1 144 ? 1.506 -25.470 83.460 1.00 24.43 656 SER B C 1
ATOM 2853 O O . SER B 1 144 ? 2.556 -25.567 84.081 1.00 32.92 656 SER B O 1
ATOM 2856 N N . SER B 1 145 ? 1.447 -25.438 82.140 1.00 23.08 657 SER B N 1
ATOM 2857 C CA . SER B 1 145 ? 2.612 -25.584 81.226 1.00 26.38 657 SER B CA 1
ATOM 2858 C C . SER B 1 145 ? 3.432 -24.300 81.085 1.00 22.81 657 SER B C 1
ATOM 2859 O O . SER B 1 145 ? 4.497 -24.362 80.445 1.00 23.94 657 SER B O 1
ATOM 2862 N N . VAL B 1 146 ? 2.881 -23.142 81.425 1.00 20.81 658 VAL B N 1
ATOM 2863 C CA . VAL B 1 146 ? 3.576 -21.859 81.113 1.00 17.91 658 VAL B CA 1
ATOM 2864 C C . VAL B 1 146 ? 4.843 -21.766 81.952 1.00 17.60 658 VAL B C 1
ATOM 2865 O O . VAL B 1 146 ? 4.788 -21.874 83.182 1.00 16.61 658 VAL B O 1
ATOM 2869 N N . PRO B 1 147 ? 6.017 -21.558 81.316 1.00 16.37 659 PRO B N 1
ATOM 2870 C CA . PRO B 1 147 ? 7.256 -21.383 82.070 1.00 16.75 659 PRO B CA 1
ATOM 2871 C C . PRO B 1 147 ? 7.162 -20.229 83.066 1.00 16.66 659 PRO B C 1
ATOM 2872 O O . PRO B 1 147 ? 6.611 -19.188 82.758 1.00 13.81 659 PRO B O 1
ATOM 2876 N N . GLU B 1 148 ? 7.762 -20.381 84.241 1.00 18.73 660 GLU B N 1
ATOM 2877 C CA . GLU B 1 148 ? 7.699 -19.312 85.266 1.00 19.02 660 GLU B CA 1
ATOM 2878 C C . GLU B 1 148 ? 8.334 -18.029 84.735 1.00 18.58 660 GLU B C 1
ATOM 2879 O O . GLU B 1 148 ? 7.796 -16.958 84.964 1.00 16.39 660 GLU B O 1
ATOM 2885 N N . LYS B 1 149 ? 9.435 -18.126 83.994 1.00 17.80 661 LYS B N 1
ATOM 2886 C CA . LYS B 1 149 ? 10.097 -16.930 83.432 1.00 19.57 661 LYS B CA 1
ATOM 2887 C C . LYS B 1 149 ? 9.140 -16.148 82.520 1.00 15.81 661 LYS B C 1
ATOM 2888 O O . LYS B 1 149 ? 9.225 -14.900 82.485 1.00 15.92 661 LYS B O 1
ATOM 2894 N N . VAL B 1 150 ? 8.248 -16.826 81.809 1.00 15.60 662 VAL B N 1
ATOM 2895 C CA . VAL B 1 150 ? 7.227 -16.132 80.957 1.00 15.67 662 VAL B CA 1
ATOM 2896 C C . VAL B 1 150 ? 6.194 -15.434 81.841 1.00 15.01 662 VAL B C 1
ATOM 2897 O O . VAL B 1 150 ? 5.789 -14.288 81.544 1.00 15.30 662 VAL B O 1
ATOM 2901 N N . ILE B 1 151 ? 5.798 -16.074 82.921 1.00 14.13 663 ILE B N 1
ATOM 2902 C CA . ILE B 1 151 ? 4.853 -15.453 83.880 1.00 14.43 663 ILE B CA 1
ATOM 2903 C C . ILE B 1 151 ? 5.477 -14.165 84.411 1.00 14.45 663 ILE B C 1
ATOM 2904 O O . ILE B 1 151 ? 4.796 -13.139 84.422 1.00 15.81 663 ILE B O 1
ATOM 2909 N N . LYS B 1 152 ? 6.745 -14.211 84.802 1.00 16.29 664 LYS B N 1
ATOM 2910 C CA . LYS B 1 152 ? 7.457 -13.040 85.358 1.00 16.58 664 LYS B CA 1
ATOM 2911 C C . LYS B 1 152 ? 7.456 -11.918 84.323 1.00 17.67 664 LYS B C 1
ATOM 2912 O O . LYS B 1 152 ? 7.227 -10.755 84.702 1.00 16.20 664 LYS B O 1
ATOM 2918 N N . ARG B 1 153 ? 7.669 -12.248 83.044 1.00 17.73 665 ARG B N 1
ATOM 2919 C CA . ARG B 1 153 ? 7.734 -11.251 81.943 1.00 18.39 665 ARG B CA 1
ATOM 2920 C C . ARG B 1 153 ? 6.419 -10.489 81.805 1.00 18.67 665 ARG B C 1
ATOM 2921 O O . ARG B 1 153 ? 6.443 -9.248 81.663 1.00 18.99 665 ARG B O 1
ATOM 2929 N N . ILE B 1 154 ? 5.305 -11.208 81.754 1.00 17.94 666 ILE B N 1
ATOM 2930 C CA . ILE B 1 154 ? 3.973 -10.602 81.518 1.00 18.80 666 ILE B CA 1
ATOM 2931 C C . ILE B 1 154 ? 3.639 -9.781 82.776 1.00 17.70 666 ILE B C 1
ATOM 2932 O O . ILE B 1 154 ? 3.101 -8.688 82.647 1.00 17.44 666 ILE B O 1
ATOM 2937 N N . ILE B 1 155 ? 4.014 -10.255 83.959 1.00 16.83 667 ILE B N 1
ATOM 2938 C CA . ILE B 1 155 ? 3.802 -9.450 85.200 1.00 18.23 667 ILE B CA 1
ATOM 2939 C C . ILE B 1 155 ? 4.617 -8.145 85.115 1.00 18.49 667 ILE B C 1
ATOM 2940 O O . ILE B 1 155 ? 4.049 -7.061 85.393 1.00 20.90 667 ILE B O 1
ATOM 2945 N N . ARG B 1 156 ? 5.903 -8.236 84.801 1.00 19.05 668 ARG B N 1
ATOM 2946 C CA . ARG B 1 156 ? 6.805 -7.054 84.690 1.00 20.18 668 ARG B CA 1
ATOM 2947 C C . ARG B 1 156 ? 6.175 -6.098 83.658 1.00 20.25 668 ARG B C 1
ATOM 2948 O O . ARG B 1 156 ? 6.136 -4.884 83.916 1.00 16.96 668 ARG B O 1
ATOM 2956 N N . PHE B 1 157 ? 5.680 -6.624 82.531 1.00 18.15 669 PHE B N 1
ATOM 2957 C CA . PHE B 1 157 ? 4.986 -5.819 81.490 1.00 18.12 669 PHE B CA 1
ATOM 2958 C C . PHE B 1 157 ? 3.768 -5.086 82.063 1.00 19.36 669 PHE B C 1
ATOM 2959 O O . PHE B 1 157 ? 3.611 -3.841 81.861 1.00 18.69 669 PHE B O 1
ATOM 2967 N N . ILE B 1 158 ? 2.868 -5.821 82.707 1.00 20.09 670 ILE B N 1
ATOM 2968 C CA . ILE B 1 158 ? 1.572 -5.229 83.129 1.00 19.71 670 ILE B CA 1
ATOM 2969 C C . ILE B 1 158 ? 1.861 -4.191 84.219 1.00 17.99 670 ILE B C 1
ATOM 2970 O O . ILE B 1 158 ? 1.226 -3.174 84.195 1.00 17.27 670 ILE B O 1
ATOM 2975 N N . LEU B 1 159 ? 2.866 -4.404 85.057 1.00 17.69 671 LEU B N 1
ATOM 2976 C CA . LEU B 1 159 ? 3.189 -3.411 86.118 1.00 19.02 671 LEU B CA 1
ATOM 2977 C C . LEU B 1 159 ? 3.747 -2.123 85.481 1.00 20.31 671 LEU B C 1
ATOM 2978 O O . LEU B 1 159 ? 3.359 -1.006 85.930 1.00 21.04 671 LEU B O 1
ATOM 2983 N N . GLU B 1 160 ? 4.603 -2.245 84.465 1.00 22.22 672 GLU B N 1
ATOM 2984 C CA . GLU B 1 160 ? 5.111 -1.060 83.714 1.00 23.68 672 GLU B CA 1
ATOM 2985 C C . GLU B 1 160 ? 3.926 -0.334 83.055 1.00 24.66 672 GLU B C 1
ATOM 2986 O O . GLU B 1 160 ? 3.930 0.936 83.014 1.00 25.12 672 GLU B O 1
ATOM 2992 N N . GLN B 1 161 ? 2.966 -1.076 82.500 1.00 23.38 673 GLN B N 1
ATOM 2993 C CA . GLN B 1 161 ? 1.793 -0.468 81.808 1.00 24.95 673 GLN B CA 1
ATOM 2994 C C . GLN B 1 161 ? 0.987 0.350 82.814 1.00 25.90 673 GLN B C 1
ATOM 2995 O O . GLN B 1 161 ? 0.573 1.488 82.487 1.00 23.23 673 GLN B O 1
ATOM 3001 N N . LEU B 1 162 ? 0.728 -0.220 83.991 1.00 22.75 674 LEU B N 1
ATOM 3002 C CA . LEU B 1 162 ? -0.047 0.495 85.027 1.00 21.98 674 LEU B CA 1
ATOM 3003 C C . LEU B 1 162 ? 0.732 1.716 85.501 1.00 21.98 674 LEU B C 1
ATOM 3004 O O . LEU B 1 162 ? 0.089 2.780 85.652 1.00 21.73 674 LEU B O 1
ATOM 3009 N N . LYS B 1 163 ? 2.043 1.581 85.735 1.00 22.35 675 LYS B N 1
ATOM 3010 C CA . LYS B 1 163 ? 2.861 2.692 86.289 1.00 25.47 675 LYS B CA 1
ATOM 3011 C C . LYS B 1 163 ? 2.869 3.814 85.260 1.00 27.31 675 LYS B C 1
ATOM 3012 O O . LYS B 1 163 ? 2.723 5.000 85.642 1.00 24.48 675 LYS B O 1
ATOM 3018 N N . ALA B 1 164 ? 2.980 3.438 83.985 1.00 25.98 676 ALA B N 1
ATOM 3019 C CA . ALA B 1 164 ? 2.994 4.392 82.855 1.00 28.00 676 ALA B CA 1
ATOM 3020 C C . ALA B 1 164 ? 1.651 5.122 82.790 1.00 28.03 676 ALA B C 1
ATOM 3021 O O . ALA B 1 164 ? 1.638 6.247 82.312 1.00 33.62 676 ALA B O 1
ATOM 3023 N N . LYS B 1 165 ? 0.564 4.529 83.283 1.00 26.37 677 LYS B N 1
ATOM 3024 C CA . LYS B 1 165 ? -0.778 5.161 83.305 1.00 27.60 677 LYS B CA 1
ATOM 3025 C C . LYS B 1 165 ? -1.003 5.894 84.638 1.00 27.75 677 LYS B C 1
ATOM 3026 O O . LYS B 1 165 ? -2.161 6.254 84.914 1.00 28.52 677 LYS B O 1
ATOM 3032 N N . GLY B 1 166 ? 0.053 6.043 85.445 1.00 28.11 678 GLY B N 1
ATOM 3033 C CA . GLY B 1 166 ? 0.056 6.797 86.713 1.00 25.83 678 GLY B CA 1
ATOM 3034 C C . GLY B 1 166 ? -0.293 5.951 87.927 1.00 22.50 678 GLY B C 1
ATOM 3035 O O . GLY B 1 166 ? -0.519 6.521 88.976 1.00 19.90 678 GLY B O 1
ATOM 3036 N N . SER B 1 167 ? -0.324 4.619 87.833 1.00 19.49 679 SER B N 1
ATOM 3037 C CA . SER B 1 167 ? -0.621 3.795 89.029 1.00 18.23 679 SER B CA 1
ATOM 3038 C C . SER B 1 167 ? 0.549 3.922 90.009 1.00 17.51 679 SER B C 1
ATOM 3039 O O . SER B 1 167 ? 1.699 3.818 89.593 1.00 20.66 679 SER B O 1
ATOM 3042 N N . TYR B 1 168 ? 0.244 4.024 91.280 1.00 18.24 680 TYR B N 1
ATOM 3043 C CA . TYR B 1 168 ? 1.255 4.054 92.354 1.00 17.77 680 TYR B CA 1
ATOM 3044 C C . TYR B 1 168 ? 1.318 2.696 93.048 1.00 17.40 680 TYR B C 1
ATOM 3045 O O . TYR B 1 168 ? 2.069 2.557 94.021 1.00 16.99 680 TYR B O 1
ATOM 3054 N N . GLY B 1 169 ? 0.579 1.681 92.563 1.00 14.70 681 GLY B N 1
ATOM 3055 C CA . GLY B 1 169 ? 0.574 0.403 93.268 1.00 14.60 681 GLY B CA 1
ATOM 3056 C C . GLY B 1 169 ? -0.494 -0.540 92.764 1.00 14.76 681 GLY B C 1
ATOM 3057 O O . GLY B 1 169 ? -1.518 -0.081 92.240 1.00 15.52 681 GLY B O 1
ATOM 3058 N N . ALA B 1 170 ? -0.234 -1.827 92.879 1.00 14.52 682 ALA B N 1
ATOM 3059 C CA . ALA B 1 170 ? -1.133 -2.864 92.345 1.00 14.21 682 ALA B CA 1
ATOM 3060 C C . ALA B 1 170 ? -1.340 -3.934 93.403 1.00 13.75 682 ALA B C 1
ATOM 3061 O O . ALA B 1 170 ? -0.366 -4.447 93.957 1.00 13.74 682 ALA B O 1
ATOM 3063 N N . SER B 1 171 ? -2.593 -4.294 93.648 1.00 13.46 683 SER B N 1
ATOM 3064 C CA . SER B 1 171 ? -2.986 -5.424 94.495 1.00 13.83 683 SER B CA 1
ATOM 3065 C C . SER B 1 171 ? -3.374 -6.599 93.598 1.00 14.76 683 SER B C 1
ATOM 3066 O O . SER B 1 171 ? -3.534 -6.455 92.364 1.00 14.37 683 SER B O 1
ATOM 3069 N N . MET B 1 172 ? -3.588 -7.726 94.215 1.00 15.43 684 MET B N 1
ATOM 3070 C CA . MET B 1 172 ? -4.101 -8.903 93.476 1.00 15.36 684 MET B CA 1
ATOM 3071 C C . MET B 1 172 ? -4.720 -9.825 94.499 1.00 16.30 684 MET B C 1
ATOM 3072 O O . MET B 1 172 ? -4.206 -9.907 95.643 1.00 15.77 684 MET B O 1
ATOM 3077 N N . LEU B 1 173 ? -5.842 -10.423 94.137 1.00 15.50 685 LEU B N 1
ATOM 3078 C CA . LEU B 1 173 ? -6.453 -11.489 94.949 1.00 16.43 685 LEU B CA 1
ATOM 3079 C C . LEU B 1 173 ? -6.019 -12.809 94.329 1.00 16.20 685 LEU B C 1
ATOM 3080 O O . LEU B 1 173 ? -6.494 -13.152 93.238 1.00 16.48 685 LEU B O 1
ATOM 3085 N N . ILE B 1 174 ? -5.120 -13.524 94.970 1.00 15.10 686 ILE B N 1
ATOM 3086 C CA . ILE B 1 174 ? -4.552 -14.763 94.399 1.00 15.36 686 ILE B CA 1
ATOM 3087 C C . ILE B 1 174 ? -5.175 -15.915 95.162 1.00 16.14 686 ILE B C 1
ATOM 3088 O O . ILE B 1 174 ? -5.324 -15.815 96.353 1.00 17.03 686 ILE B O 1
ATOM 3093 N N . ASP B 1 175 ? -5.567 -16.978 94.472 1.00 15.83 687 ASP B N 1
ATOM 3094 C CA . ASP B 1 175 ? -6.098 -18.182 95.140 1.00 16.79 687 ASP B CA 1
ATOM 3095 C C . ASP B 1 175 ? -5.072 -18.677 96.154 1.00 16.05 687 ASP B C 1
ATOM 3096 O O . ASP B 1 175 ? -3.877 -18.848 95.784 1.00 15.60 687 ASP B O 1
ATOM 3101 N N . SER B 1 176 ? -5.491 -18.917 97.390 1.00 16.69 688 SER B N 1
ATOM 3102 C CA . SER B 1 176 ? -4.526 -19.220 98.485 1.00 18.60 688 SER B CA 1
ATOM 3103 C C . SER B 1 176 ? -3.750 -20.505 98.182 1.00 18.23 688 SER B C 1
ATOM 3104 O O . SER B 1 176 ? -2.556 -20.582 98.561 1.00 18.45 688 SER B O 1
ATOM 3107 N N . TRP B 1 177 ? -4.394 -21.464 97.512 1.00 18.19 689 TRP B N 1
ATOM 3108 C CA . TRP B 1 177 ? -3.830 -22.794 97.187 1.00 18.26 689 TRP B CA 1
ATOM 3109 C C . TRP B 1 177 ? -2.783 -22.719 96.061 1.00 16.96 689 TRP B C 1
ATOM 3110 O O . TRP B 1 177 ? -2.093 -23.687 95.900 1.00 16.84 689 TRP B O 1
ATOM 3121 N N . ARG B 1 178 ? -2.665 -21.626 95.301 1.00 16.75 690 ARG B N 1
ATOM 3122 C CA . ARG B 1 178 ? -1.687 -21.535 94.176 1.00 16.12 690 ARG B CA 1
ATOM 3123 C C . ARG B 1 178 ? -0.294 -21.208 94.727 1.00 15.30 690 ARG B C 1
ATOM 3124 O O . ARG B 1 178 ? 0.204 -20.094 94.530 1.00 15.73 690 ARG B O 1
ATOM 3132 N N . THR B 1 179 ? 0.328 -22.180 95.376 1.00 16.77 691 THR B N 1
ATOM 3133 C CA . THR B 1 179 ? 1.637 -22.046 96.074 1.00 18.36 691 THR B CA 1
ATOM 3134 C C . THR B 1 179 ? 2.721 -21.554 95.103 1.00 18.48 691 THR B C 1
ATOM 3135 O O . THR B 1 179 ? 3.468 -20.625 95.448 1.00 16.58 691 THR B O 1
ATOM 3139 N N . ASN B 1 180 ? 2.789 -22.139 93.919 1.00 17.63 692 ASN B N 1
ATOM 3140 C CA . ASN B 1 180 ? 3.850 -21.819 92.924 1.00 18.93 692 ASN B CA 1
ATOM 3141 C C . ASN B 1 180 ? 3.681 -20.382 92.455 1.00 17.10 692 ASN B C 1
ATOM 3142 O O . ASN B 1 180 ? 4.679 -19.597 92.408 1.00 15.57 692 ASN B O 1
ATOM 3147 N N . LEU B 1 181 ? 2.457 -20.027 92.074 1.00 15.16 693 LEU B N 1
ATOM 3148 C CA . LEU B 1 181 ? 2.191 -18.674 91.569 1.00 15.23 693 LEU B CA 1
ATOM 3149 C C . LEU B 1 181 ? 2.463 -17.667 92.679 1.00 13.76 693 LEU B C 1
ATOM 3150 O O . LEU B 1 181 ? 3.013 -16.596 92.381 1.00 13.95 693 LEU B O 1
ATOM 3155 N N . ARG B 1 182 ? 2.061 -17.978 93.916 1.00 14.16 694 ARG B N 1
ATOM 3156 C CA . ARG B 1 182 ? 2.253 -17.048 95.059 1.00 13.99 694 ARG B CA 1
ATOM 3157 C C . ARG B 1 182 ? 3.762 -16.823 95.198 1.00 13.46 694 ARG B C 1
ATOM 3158 O O . ARG B 1 182 ? 4.197 -15.662 95.403 1.00 14.91 694 ARG B O 1
ATOM 3166 N N . ARG B 1 183 ? 4.539 -17.875 95.035 1.00 13.90 695 ARG B N 1
ATOM 3167 C CA . ARG B 1 183 ? 6.019 -17.754 95.202 1.00 16.11 695 ARG B CA 1
ATOM 3168 C C . ARG B 1 183 ? 6.573 -16.811 94.134 1.00 15.88 695 ARG B C 1
ATOM 3169 O O . ARG B 1 183 ? 7.457 -15.998 94.449 1.00 15.48 695 ARG B O 1
ATOM 3177 N N . ILE B 1 184 ? 6.074 -16.907 92.901 1.00 16.88 696 ILE B N 1
ATOM 3178 C CA . ILE B 1 184 ? 6.517 -16.022 91.786 1.00 16.48 696 ILE B CA 1
ATOM 3179 C C . ILE B 1 184 ? 6.210 -14.573 92.173 1.00 16.13 696 ILE B C 1
ATOM 3180 O O . ILE B 1 184 ? 7.124 -13.764 92.144 1.00 15.42 696 ILE B O 1
ATOM 3185 N N . PHE B 1 185 ? 4.974 -14.256 92.576 1.00 14.87 697 PHE B N 1
ATOM 3186 C CA . PHE B 1 185 ? 4.612 -12.869 92.940 1.00 15.08 697 PHE B CA 1
ATOM 3187 C C . PHE B 1 185 ? 5.510 -12.406 94.092 1.00 14.39 697 PHE B C 1
ATOM 3188 O O . PHE B 1 185 ? 6.004 -11.280 94.021 1.00 15.72 697 PHE B O 1
ATOM 3196 N N . THR B 1 186 ? 5.661 -13.208 95.137 1.00 14.86 698 THR B N 1
ATOM 3197 C CA . THR B 1 186 ? 6.492 -12.805 96.301 1.00 15.43 698 THR B CA 1
ATOM 3198 C C . THR B 1 186 ? 7.900 -12.436 95.798 1.00 15.88 698 THR B C 1
ATOM 3199 O O . THR B 1 186 ? 8.436 -11.420 96.235 1.00 15.38 698 THR B O 1
ATOM 3203 N N . SER B 1 187 ? 8.487 -13.285 94.961 1.00 15.41 699 SER B N 1
ATOM 3204 C CA . SER B 1 187 ? 9.887 -13.135 94.470 1.00 15.54 699 SER B CA 1
ATOM 3205 C C . SER B 1 187 ? 10.024 -11.830 93.663 1.00 17.86 699 SER B C 1
ATOM 3206 O O . SER B 1 187 ? 11.177 -11.372 93.467 1.00 18.28 699 SER B O 1
ATOM 3209 N N . MET B 1 188 ? 8.915 -11.275 93.156 1.00 17.00 700 MET B N 1
ATOM 3210 C CA . MET B 1 188 ? 8.922 -10.019 92.359 1.00 17.45 700 MET B CA 1
ATOM 3211 C C . MET B 1 188 ? 8.620 -8.823 93.249 1.00 18.07 700 MET B C 1
ATOM 3212 O O . MET B 1 188 ? 8.634 -7.699 92.734 1.00 20.78 700 MET B O 1
ATOM 3217 N N . GLY B 1 189 ? 8.418 -9.016 94.557 1.00 20.35 701 GLY B N 1
ATOM 3218 C CA . GLY B 1 189 ? 8.284 -7.884 95.481 1.00 18.89 701 GLY B CA 1
ATOM 3219 C C . GLY B 1 189 ? 6.875 -7.691 95.989 1.00 19.04 701 GLY B C 1
ATOM 3220 O O . GLY B 1 189 ? 6.656 -6.721 96.722 1.00 18.49 701 GLY B O 1
ATOM 3221 N N . PHE B 1 190 ? 5.936 -8.583 95.631 1.00 17.40 702 PHE B N 1
ATOM 3222 C CA . PHE B 1 190 ? 4.580 -8.547 96.228 1.00 15.59 702 PHE B CA 1
ATOM 3223 C C . PHE B 1 190 ? 4.670 -9.059 97.669 1.00 14.80 702 PHE B C 1
ATOM 3224 O O . PHE B 1 190 ? 5.415 -10.031 97.915 1.00 15.66 702 PHE B O 1
ATOM 3232 N N . VAL B 1 191 ? 3.905 -8.453 98.571 1.00 14.02 703 VAL B N 1
ATOM 3233 C CA . VAL B 1 191 ? 3.743 -8.948 99.964 1.00 14.37 703 VAL B CA 1
ATOM 3234 C C . VAL B 1 191 ? 2.283 -9.269 100.210 1.00 14.59 703 VAL B C 1
ATOM 3235 O O . VAL B 1 191 ? 1.429 -8.653 99.546 1.00 14.55 703 VAL B O 1
ATOM 3239 N N . ASP B 1 192 ? 2.051 -10.206 101.128 1.00 16.27 704 ASP B N 1
ATOM 3240 C CA . ASP B 1 192 ? 0.695 -10.611 101.561 1.00 15.95 704 ASP B CA 1
ATOM 3241 C C . ASP B 1 192 ? 0.138 -9.534 102.478 1.00 17.85 704 ASP B C 1
ATOM 3242 O O . ASP B 1 192 ? 0.783 -9.256 103.491 1.00 16.24 704 ASP B O 1
ATOM 3247 N N . LEU B 1 193 ? -1.041 -9.006 102.194 1.00 18.62 705 LEU B N 1
ATOM 3248 C CA . LEU B 1 193 ? -1.701 -8.032 103.103 1.00 18.48 705 LEU B CA 1
ATOM 3249 C C . LEU B 1 193 ? -2.618 -8.783 104.079 1.00 21.99 705 LEU B C 1
ATOM 3250 O O . LEU B 1 193 ? -2.514 -8.543 105.307 1.00 19.64 705 LEU B O 1
ATOM 3255 N N . GLN B 1 194 ? -3.523 -9.612 103.557 1.00 21.11 706 GLN B N 1
ATOM 3256 C CA . GLN B 1 194 ? -4.546 -10.319 104.373 1.00 22.97 706 GLN B CA 1
ATOM 3257 C C . GLN B 1 194 ? -5.265 -11.308 103.473 1.00 24.34 706 GLN B C 1
ATOM 3258 O O . GLN B 1 194 ? -5.064 -11.253 102.231 1.00 22.52 706 GLN B O 1
ATOM 3264 N N . GLU B 1 195 ? -6.097 -12.146 104.073 1.00 22.87 707 GLU B N 1
ATOM 3265 C CA . GLU B 1 195 ? -6.927 -13.122 103.344 1.00 24.54 707 GLU B CA 1
ATOM 3266 C C . GLU B 1 195 ? -8.295 -12.504 103.071 1.00 22.63 707 GLU B C 1
ATOM 3267 O O . GLU B 1 195 ? -8.683 -11.517 103.719 1.00 20.80 707 GLU B O 1
ATOM 3273 N N . TYR B 1 196 ? -8.945 -12.998 102.034 1.00 20.83 708 TYR B N 1
ATOM 3274 C CA . TYR B 1 196 ? -10.234 -12.462 101.534 1.00 20.79 708 TYR B CA 1
ATOM 3275 C C . TYR B 1 196 ? -10.938 -13.608 100.820 1.00 20.96 708 TYR B C 1
ATOM 3276 O O . TYR B 1 196 ? -10.244 -14.348 100.071 1.00 17.96 708 TYR B O 1
ATOM 3285 N N . SER B 1 197 ? -12.251 -13.745 101.053 1.00 23.32 709 SER B N 1
ATOM 3286 C CA . SER B 1 197 ? -13.137 -14.712 100.353 1.00 23.03 709 SER B CA 1
ATOM 3287 C C . SER B 1 197 ? -13.826 -14.009 99.183 1.00 20.89 709 SER B C 1
ATOM 3288 O O . SER B 1 197 ? -14.660 -13.118 99.426 1.00 18.47 709 SER B O 1
ATOM 3291 N N . TRP B 1 198 ? -13.390 -14.327 97.970 1.00 20.68 710 TRP B N 1
ATOM 3292 C CA . TRP B 1 198 ? -14.034 -13.905 96.707 1.00 21.39 710 TRP B CA 1
ATOM 3293 C C . TRP B 1 198 ? -15.181 -14.879 96.431 1.00 21.26 710 TRP B C 1
ATOM 3294 O O . TRP B 1 198 ? -14.934 -15.929 95.801 1.00 23.17 710 TRP B O 1
ATOM 3305 N N . MET B 1 199 ? -16.372 -14.554 96.928 1.00 22.22 711 MET B N 1
ATOM 3306 C CA . MET B 1 199 ? -17.568 -15.434 96.847 1.00 22.17 711 MET B CA 1
ATOM 3307 C C . MET B 1 199 ? -17.159 -16.818 97.368 1.00 22.49 711 MET B C 1
ATOM 3308 O O . MET B 1 199 ? -16.700 -16.874 98.530 1.00 19.48 711 MET B O 1
ATOM 3313 N N . SER B 1 200 ? -17.245 -17.909 96.628 1.00 24.24 712 SER B N 1
ATOM 3314 C CA . SER B 1 200 ? -16.941 -19.210 97.296 1.00 31.58 712 SER B CA 1
ATOM 3315 C C . SER B 1 200 ? -15.415 -19.474 97.370 1.00 34.30 712 SER B C 1
ATOM 3316 O O . SER B 1 200 ? -15.053 -20.603 97.736 1.00 37.12 712 SER B O 1
ATOM 3319 N N . GLU B 1 201 ? -14.538 -18.488 97.117 1.00 29.82 713 GLU B N 1
ATOM 3320 C CA . GLU B 1 201 ? -13.111 -18.767 96.763 1.00 28.72 713 GLU B CA 1
ATOM 3321 C C . GLU B 1 201 ? -12.135 -18.103 97.742 1.00 26.68 713 GLU B C 1
ATOM 3322 O O . GLU B 1 201 ? -12.136 -16.872 97.832 1.00 25.93 713 GLU B O 1
ATOM 3328 N N . GLN B 1 202 ? -11.265 -18.876 98.392 1.00 24.17 714 GLN B N 1
ATOM 3329 C CA . GLN B 1 202 ? -10.273 -18.344 99.375 1.00 25.24 714 GLN B CA 1
ATOM 3330 C C . GLN B 1 202 ? -9.092 -17.697 98.636 1.00 22.69 714 GLN B C 1
ATOM 3331 O O . GLN B 1 202 ? -8.409 -18.389 97.844 1.00 21.79 714 GLN B O 1
ATOM 3337 N N . LYS B 1 203 ? -8.839 -16.420 98.919 1.00 19.65 715 LYS B N 1
ATOM 3338 C CA . LYS B 1 203 ? -7.741 -15.646 98.307 1.00 19.36 715 LYS B CA 1
ATOM 3339 C C . LYS B 1 203 ? -6.826 -15.036 99.363 1.00 18.97 715 LYS B C 1
ATOM 3340 O O . LYS B 1 203 ? -7.243 -14.840 100.528 1.00 18.84 715 LYS B O 1
ATOM 3346 N N . CYS B 1 204 ? -5.597 -14.780 98.941 1.00 19.09 716 CYS B N 1
ATOM 3347 C CA A CYS B 1 204 ? -4.649 -13.877 99.628 0.50 19.02 716 CYS B CA 1
ATOM 3348 C CA B CYS B 1 204 ? -4.649 -13.875 99.631 0.50 20.48 716 CYS B CA 1
ATOM 3349 C C . CYS B 1 204 ? -4.628 -12.560 98.859 1.00 18.53 716 CYS B C 1
ATOM 3350 O O . CYS B 1 204 ? -4.458 -12.605 97.656 1.00 17.82 716 CYS B O 1
ATOM 3355 N N . MET B 1 205 ? -4.825 -11.451 99.544 1.00 16.47 717 MET B N 1
ATOM 3356 C CA . MET B 1 205 ? -4.663 -10.129 98.915 1.00 17.02 717 MET B CA 1
ATOM 3357 C C . MET B 1 205 ? -3.176 -9.779 99.025 1.00 15.94 717 MET B C 1
ATOM 3358 O O . MET B 1 205 ? -2.655 -9.699 100.149 1.00 19.44 717 MET B O 1
ATOM 3363 N N . ILE B 1 206 ? -2.522 -9.671 97.886 1.00 15.36 718 ILE B N 1
ATOM 3364 C CA . ILE B 1 206 ? -1.067 -9.332 97.800 1.00 14.83 718 ILE B CA 1
ATOM 3365 C C . ILE B 1 206 ? -0.971 -7.982 97.117 1.00 15.28 718 ILE B C 1
ATOM 3366 O O . ILE B 1 206 ? -1.984 -7.535 96.499 1.00 14.52 718 ILE B O 1
ATOM 3371 N N . ALA B 1 207 ? 0.185 -7.321 97.196 1.00 13.75 719 ALA B N 1
ATOM 3372 C CA . ALA B 1 207 ? 0.309 -5.946 96.709 1.00 14.43 719 ALA B CA 1
ATOM 3373 C C . ALA B 1 207 ? 1.773 -5.589 96.489 1.00 14.50 719 ALA B C 1
ATOM 3374 O O . ALA B 1 207 ? 2.633 -6.138 97.189 1.00 14.58 719 ALA B O 1
ATOM 3376 N N . ILE B 1 208 ? 1.967 -4.622 95.608 1.00 14.62 720 ILE B N 1
ATOM 3377 C CA . ILE B 1 208 ? 3.273 -3.985 95.299 1.00 15.18 720 ILE B CA 1
ATOM 3378 C C . ILE B 1 208 ? 3.081 -2.488 95.011 1.00 16.34 720 ILE B C 1
ATOM 3379 O O . ILE B 1 208 ? 2.116 -2.097 94.321 1.00 15.11 720 ILE B O 1
ATOM 3384 N N . LYS B 1 209 ? 4.020 -1.663 95.491 1.00 18.90 721 LYS B N 1
ATOM 3385 C CA . LYS B 1 209 ? 4.131 -0.220 95.117 1.00 21.03 721 LYS B CA 1
ATOM 3386 C C . LYS B 1 209 ? 4.686 -0.099 93.689 1.00 23.22 721 LYS B C 1
ATOM 3387 O O . LYS B 1 209 ? 5.569 -0.891 93.328 1.00 27.18 721 LYS B O 1
ATOM 3393 N N . LEU B 1 210 ? 4.168 0.877 92.940 1.00 22.37 722 LEU B N 1
ATOM 3394 C CA . LEU B 1 210 ? 4.108 1.068 91.452 1.00 27.86 722 LEU B CA 1
ATOM 3395 C C . LEU B 1 210 ? 3.686 -0.182 90.620 1.00 28.72 722 LEU B C 1
ATOM 3396 O O . LEU B 1 210 ? 4.513 -1.080 90.245 1.00 24.78 722 LEU B O 1
#

B-factor: mean 23.91, std 9.81, range [11.82, 81.59]

InterPro domains:
  IPR011496 Beta-N-acetylglucosaminidase, catalytic domain [PF07555] (9-301)
  IPR011496 Beta-N-acetylglucosaminidase, catalytic domain [PS52009] (6-282)
  IPR017853 Glycoside hydrolase superfamily [SSF51445] (7-305)
  IPR051822 Glycosyl Hydrolase Family 84 [PTHR13170] (3-289)

Sequence (409 aa):
KNSDAYVIRPFMPSDEETLYDLCLKSCIENSNGDEIYKREPRIIGDRDLGAYIYLHPEYIYVLEDDRDKICGYLCGALDSKQFYERYESEWLTQIRDRHPQPENDIASSWTPEEIVANSFYNFTPPTDVSVLYLSHLEARFDSSVPEKVIKRIIRFILEQLKAKGSYGASMLIDSWRTNLRRIFTSMGFVDLQEYSWMSEQKCCMIAIKLSDAYVIRPFMPSDEETLYDLCLKSCGDEIYKREPRIIGDRDLGAYIYLHPEYIYVLEDDRDKICGYLCGALDSKQFYERYESEWLTQIRDRHPQPENDIASWTPEEIVANSFYNFTPPTDVSVLYLSHLEARFDDSSVPEKVIKRIIRFILEQLKAKGSYGASMLIDSWRTNLRRIFTSMGFVDLQEYSWMSEQKCCMIAIKL

Nearest PDB structures (foldseek):
  6r45-assembly1_A  TM=1.005E+00  e=4.112E-44  Trichoplax adhaerens
  6r45-assembly1_B  TM=9.853E-01  e=8.156E-39  Trichoplax adhaerens
  4bmh-assembly1_A  TM=8.549E-01  e=6.115E-13  Streptomyces sviceus ATCC 29083
  1u6m-assembly4_D  TM=5.653E-01  e=7.629E-07  Enterococcus faecalis
  3juw-assembly1_B  TM=6.540E-01  e=2.579E-04  Bordetella pertussis

Radius of gyration: 24.63 Å; Cα contacts (8 Å, |Δi|>4): 720; chains: 2; bounding box: 59×58×62 Å

Organism: Trichoplax adhaerens (NCBI:txid10228)

Solvent-accessible surface area: 18759 Å² total; per-residue (Å²): 234,102,12,43,0,15,0,0,8,50,18,46,112,90,4,38,125,61,0,9,59,15,0,11,107,20,2,60,99,151,46,68,0,65,156,61,15,166,152,74,50,102,2,0,0,5,21,21,0,0,2,8,33,92,12,29,53,104,33,0,26,0,0,16,12,20,181,63,118,20,0,0,2,2,0,8,0,46,53,16,116,88,2,26,83,57,7,94,85,66,0,8,85,65,0,81,118,107,6,105,124,14,149,150,71,126,99,77,48,34,29,11,58,83,4,4,42,5,0,56,101,29,93,58,14,64,98,27,29,140,86,16,42,0,7,4,37,5,23,27,34,127,76,11,45,60,88,0,13,61,26,0,0,95,8,2,12,82,19,4,115,71,113,55,5,83,0,0,5,6,22,4,5,12,74,31,104,92,18,52,111,2,0,80,66,35,46,4,82,73,72,81,101,48,82,31,20,72,30,102,24,0,5,4,1,31,104,44,89,53,2,17,3,0,19,16,18,8,100,98,8,62,151,62,0,18,57,8,0,7,100,19,41,28,71,123,87,26,139,175,75,61,84,2,0,0,0,4,8,0,2,1,9,28,115,16,25,51,117,24,0,10,0,0,17,21,38,215,71,108,22,0,0,0,0,0,3,0,45,42,8,104,68,2,30,90,73,2,72,73,57,19,0,63,74,2,71,130,128,4,103,88,14,112,141,65,111,94,62,35,39,48,9,64,82,2,6,30,8,0,68,94,22,97,56,12,80,90,25,9,131,110,26,44,0,3,0,17,1,10,22,41,128,82,8,42,84,96,0,10,74,2,0,0,80,5,5,17,88,28,7,79,61,145,54,4,77,0,0,9,3,13,2,7,28,147,33,92,89,19,63,129,12,1,81,74,48,45,2,88,80,69,86,121,30,54,18,18,44,39,110,7,2,3,4,1,30,118,84

Secondary structure (DSSP, 8-state):
--EEEEEEEE--GGGHHHHHHHHHHHSBTTB-GGGT--S-TTHHHIIIIIHHHHH-GGGEEEEE-TTS-EEEEEEEES-HHHHHHHIIIIIHHHHHHHSPPPPS-GGG--HHHHHHHHHHS--PPP--TTT--EEEEEEE-TTS-HHHHHHHHHHHHHHHHHTT-SEEEEEEETT-HHHHHHHHHTT-EEEEEEEETTEEEEEEEEE-/-EEEEEEE--GGGHHHHHHHHHHH--TTT--S-THHHHHHHTHHHHHH-GGGEEEEE-TTS-EEEEEEEES-HHHHHHHIIIIIHHHHHHHSPPPPS-TTT--HHHHHHHHTTS--PPP--TTT--EEEEEEE-TTS-HHHHHHHHHHHHHHHHHTT--EEEEEEETT-HHHHHHHHHTT-EEEEEEEETTEEEEEEEEE-